Protein 2QZC (pdb70)

B-factor: mean 28.76, std 12.43, range [9.65, 76.83]

Secondary structure (DSSP, 8-state):
--HHHHHHHHHTTTHHHHHHT-HHHH---S-S-HHHHHHHHHHHHHHHH--HHHHHHHTTS-HHHHHHHHHHHT---HHHHHHHHHHHTT--HHHHHHSPPPHHHHHHHHHHHHHHHH-HHHHHHHHS---HHHHHHHHHTT-S-HHHHHHHHHHHSHHHHHHHHHHHHHHTTS---HHHHHHHHHHHHHHHHHHHHHHHT-----/-HHHHHHHHTTTHHHHHHT-HHHH---S-S-HHHHHHHHHHHHHHHH--HHHHHHHTTS-HHHHHHHHHHHT---HHHHHHHHTT--HHHHHHSPPPHHHHHHHHHHHHHHTT-HHHHHHHHS---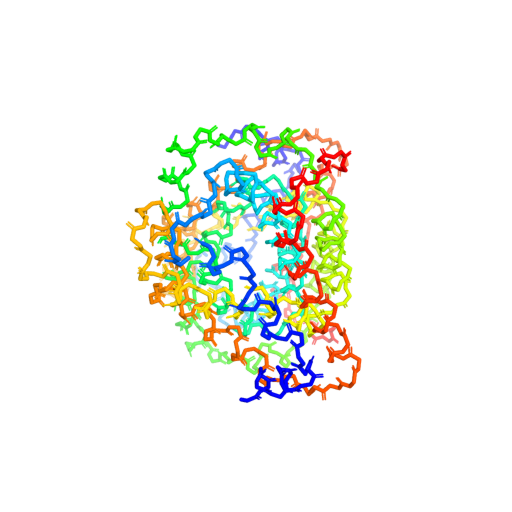HHHHHHHHHTT-SSHHHHHHHHHHHSHHHHHHHHHHHHHHTTS---HHHHHHHHHHHHHHHHHHHHHHTT-----

InterPro domains:
  IPR004305 Thiaminase-2/PQQC [PF03070] (16-207)
  IPR016084 Haem oxygenase-like, multi-helical [G3DSA:1.20.910.10] (1-213)
  IPR016084 Haem oxygenase-like, multi-helical [SSF48613] (6-205)
  IPR050967 Thiamine Salvage Pathway TenA [PTHR43198] (6-211)

CATH classification: 1.20.910.10

Nearest PDB structures (foldseek):
  2qzc-assembly1_A  TM=1.005E+00  e=1.628E-26  Saccharolobus solfataricus P2
  2qzc-assembly1_B  TM=9.892E-01  e=8.243E-25  Saccharolobus solfataricus P2
  2gm7-assembly1_C  TM=9.091E-01  e=1.428E-09  Pyrobaculum aerophilum str. IM2
  1udd-assembly1_D  TM=9.081E-01  e=5.800E-09  Pyrococcus horikoshii OT3
  7twa-assembly2_B  TM=6.726E-01  e=4.242E-03  Streptantibioticus cattleyicolor

Sequence (407 aa):
IVGNVENLINNGVGELWNKYVKHEEFILKRDGSLPLDDIIIFRYYLIQDGKYVVEDLLRALLIASSSKKGPIDKVTTKKILNNLVFSSKGLETHGKLYSKLDISRDVIVKTGYNLINYAYTRRHLYYYANLDWNKFLVAWTPCCFGYSIIVGDYVIDSPNEVYKTWASFYASTTEYKKRIEAILYYALDEEVSITEEEDLLNIFINSVRFEIGFWDDASLRKDPTVYGNVENLINNGVGELWNKYVKHEFILKRDGSLPLDIFRYYLIQDGKYVVEDLRALLIASSSKGPIDKVVTKILNNLVFSSETHGKLYSKLDISRDVIVKTGYNLIINYAYTRRHLYYYANLDWNKFLVAWTPCCFGYSIVGDYVIDSPNEVYKTWASFYASTTEYKKRIEAILYALDEVSITEDLLNIFINSVRFEIGFWWDASLRKDPTVY

Foldseek 3Di:
DDDPVVVLLVLLPPLLCLQLVPPLLVVLQVVPDLVLVLLLLLLVLLLVVLVVLLVLQLVAADVVLSVQLCCLVPDDVPVVLSVVLCVVSVHDPCNSVVFAHFPLSVVLSVLLNVVSNPHNLLNLLLVLCVCSLLSSLVSQCSRPHPNSVSNSCVSPDPSVVSSNVSSVVRNNPDDDDPVSSVSNSVSSVSSSVSSVCSVVVGHRDD/DVVVVLLVLLPPLLCLQLVPPLLVVLAVVDDLQLVLLLLLLVLLLVVLVVLLVLQLVAADVVLSVQLCCLVVDDDLSVVLCVVSVNDPCNSVVFAHFP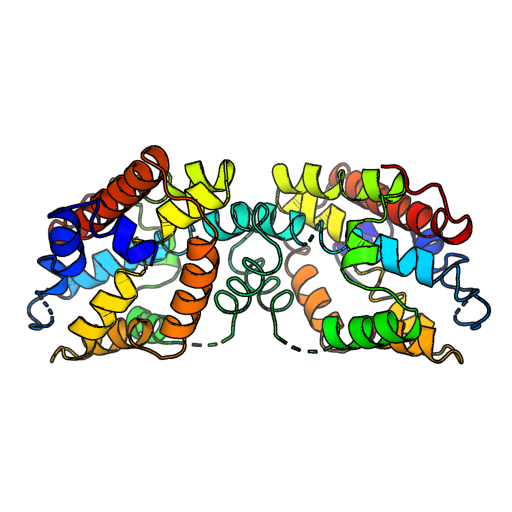LSVVLSVLLNVVSNPHNLLNLLLVLCCCSLLSSLVSQCSRPDPSSVSVSCVSPDPSNVSSNVSSVVRNVVDDDDPVSSVSNSVSSVSSSVSSVCSSVVGHRPD

Radius of gyration: 24.19 Å; Cα contacts (8 Å, |Δi|>4): 520; chains: 2; bounding box: 60×65×41 Å

Structure (mmCIF, N/CA/C/O backbone):
data_2QZC
#
_entry.id   2QZC
#
_cell.length_a   88.862
_cell.length_b   88.862
_cell.length_c   135.760
_cell.angle_alpha   90.000
_cell.angle_beta   90.000
_cell.angle_gamma   90.000
#
_symmetry.space_group_name_H-M   'P 43 21 2'
#
loop_
_entity.id
_entity.type
_entity.pdbx_description
1 polymer 'Transcriptional activator TenA-1'
2 non-polymer IMIDAZOLE
3 non-polymer GLYCEROL
4 water water
#
loop_
_atom_site.group_PDB
_atom_site.id
_atom_site.type_symbol
_atom_site.label_atom_id
_atom_site.label_alt_id
_atom_site.label_comp_id
_atom_site.label_asym_id
_atom_site.label_entity_id
_atom_site.label_seq_id
_atom_site.pdbx_PDB_ins_code
_atom_site.Cartn_x
_atom_site.Cartn_y
_atom_site.Cartn_z
_atom_site.occupancy
_atom_site.B_iso_or_equiv
_atom_site.auth_seq_id
_atom_site.auth_comp_id
_atom_site.auth_asym_id
_atom_site.auth_atom_id
_atom_site.pdbx_PDB_model_num
ATOM 1 N N . ILE A 1 4 ? -5.375 37.686 -6.305 1.00 52.11 3 ILE A N 1
ATOM 2 C CA . ILE A 1 4 ? -5.099 36.389 -5.588 1.00 49.87 3 ILE A CA 1
ATOM 3 C C . ILE A 1 4 ? -5.873 36.434 -4.253 1.00 44.80 3 ILE A C 1
ATOM 4 O O . ILE A 1 4 ? -5.770 37.422 -3.505 1.00 45.30 3 ILE A O 1
ATOM 9 N N . VAL A 1 5 ? -6.660 35.392 -3.976 1.00 39.15 4 VAL A N 1
ATOM 10 C CA . VAL A 1 5 ? -7.503 35.325 -2.765 1.00 36.62 4 VAL A CA 1
ATOM 11 C C . VAL A 1 5 ? -7.417 33.950 -2.096 1.00 34.07 4 VAL A C 1
ATOM 12 O O . VAL A 1 5 ? -6.793 33.022 -2.634 1.00 33.27 4 VAL A O 1
ATOM 16 N N . GLY A 1 6 ? -7.981 33.854 -0.895 1.00 27.25 5 GLY A N 1
ATOM 17 C CA . GLY A 1 6 ? -8.082 32.598 -0.192 1.00 24.23 5 GLY A CA 1
ATOM 18 C C . GLY A 1 6 ? -6.738 32.015 0.235 1.00 20.40 5 GLY A C 1
ATOM 19 O O . GLY A 1 6 ? -5.819 32.743 0.608 1.00 19.36 5 GLY A O 1
ATOM 20 N N . ASN A 1 7 ? -6.673 30.692 0.197 1.00 18.17 6 ASN A N 1
ATOM 21 C CA . ASN A 1 7 ? -5.498 29.955 0.678 1.00 16.22 6 ASN A CA 1
ATOM 22 C C . ASN A 1 7 ? -4.178 30.414 0.047 1.00 16.20 6 ASN A C 1
ATOM 23 O O . ASN A 1 7 ? -3.185 30.644 0.781 1.00 16.74 6 ASN A O 1
ATOM 28 N N . VAL A 1 8 ? -4.142 30.558 -1.286 1.00 18.22 7 VAL A N 1
ATOM 29 C CA . VAL A 1 8 ? -2.860 30.943 -1.915 1.00 18.68 7 VAL A CA 1
ATOM 30 C C . VAL A 1 8 ? -2.390 32.319 -1.462 1.00 18.57 7 VAL A C 1
ATOM 31 O O . VAL A 1 8 ? -1.223 32.520 -1.218 1.00 17.77 7 VAL A O 1
ATOM 35 N N . GLU A 1 9 ? -3.326 33.267 -1.276 1.00 16.65 8 GLU A N 1
ATOM 36 C CA . GLU A 1 9 ? -2.971 34.602 -0.760 1.00 18.30 8 GLU A CA 1
ATOM 37 C C . GLU A 1 9 ? -2.374 34.537 0.663 1.00 15.24 8 GLU A C 1
ATOM 38 O O . GLU A 1 9 ? -1.397 35.198 0.998 1.00 17.41 8 GLU A O 1
ATOM 44 N N . ASN A 1 10 ? -3.008 33.741 1.513 1.00 16.28 9 ASN A N 1
ATOM 45 C CA . ASN A 1 10 ? -2.559 33.601 2.886 1.00 17.87 9 ASN A CA 1
ATOM 46 C C . ASN A 1 10 ? -1.204 32.909 2.970 1.00 17.69 9 ASN A C 1
ATOM 47 O O . ASN A 1 10 ? -0.393 33.257 3.821 1.00 18.34 9 ASN A O 1
ATOM 52 N N . LEU A 1 11 ? -0.990 31.908 2.114 1.00 16.13 10 LEU A N 1
ATOM 53 C CA . LEU A 1 11 ? 0.291 31.202 2.072 1.00 15.45 10 LEU A CA 1
ATOM 54 C C . LEU A 1 11 ? 1.365 32.174 1.588 1.00 15.77 10 LEU A C 1
ATOM 55 O O . LEU A 1 11 ? 2.420 32.257 2.213 1.00 16.84 10 LEU A O 1
ATOM 60 N N . ILE A 1 12 ? 1.112 32.903 0.501 1.00 16.03 11 ILE A N 1
ATOM 61 C CA . ILE A 1 12 ? 2.067 33.889 0.004 1.00 16.57 11 ILE A CA 1
ATOM 62 C C . ILE A 1 12 ? 2.387 34.942 1.083 1.00 18.02 11 ILE A C 1
ATOM 63 O O . ILE A 1 12 ? 3.553 35.247 1.339 1.00 19.57 11 ILE A O 1
ATOM 68 N N . ASN A 1 13 ? 1.356 35.503 1.728 1.00 19.48 12 ASN A N 1
ATOM 69 C CA A ASN A 1 13 ? 1.623 36.513 2.760 0.50 18.72 12 ASN A CA 1
ATOM 70 C CA B ASN A 1 13 ? 1.571 36.499 2.801 0.50 20.90 12 ASN A CA 1
ATOM 71 C C . ASN A 1 13 ? 2.432 35.911 3.918 1.00 20.01 12 ASN A C 1
ATOM 72 O O . ASN A 1 13 ? 3.311 36.576 4.484 1.00 21.17 12 ASN A O 1
ATOM 81 N N . GLY A 1 14 ? 2.189 34.644 4.230 1.00 17.95 13 GLY A N 1
ATOM 82 C CA . GLY A 1 14 ? 2.915 33.956 5.270 1.00 17.83 13 GLY A CA 1
ATOM 83 C C . GLY A 1 14 ? 4.395 33.711 5.061 1.00 18.73 13 GLY A C 1
ATOM 84 O O . GLY A 1 14 ? 5.131 33.466 6.043 1.00 20.04 13 GLY A O 1
ATOM 85 N N . VAL A 1 15 ? 4.868 33.785 3.820 1.00 18.00 14 VAL A N 1
ATOM 86 C CA . VAL A 1 15 ? 6.313 33.644 3.573 1.00 17.51 14 VAL A CA 1
ATOM 87 C C . VAL A 1 15 ? 7.062 34.977 3.634 1.00 18.38 14 VAL A C 1
ATOM 88 O O . VAL A 1 15 ? 8.293 35.001 3.483 1.00 19.54 14 VAL A O 1
ATOM 92 N N . GLY A 1 16 ? 6.345 36.095 3.796 1.00 20.20 15 GLY A N 1
ATOM 93 C CA . GLY A 1 16 ? 6.985 37.398 3.914 1.00 19.94 15 GLY A CA 1
ATOM 94 C C . GLY A 1 16 ? 7.867 37.763 2.734 1.00 18.63 15 GLY A C 1
ATOM 95 O O . GLY A 1 16 ? 7.476 37.581 1.572 1.00 19.67 15 GLY A O 1
ATOM 96 N N . GLU A 1 17 ? 9.071 38.240 3.038 1.00 19.55 16 GLU A N 1
ATOM 97 C CA . GLU A 1 17 ? 10.007 38.685 2.010 1.00 19.45 16 GLU A CA 1
ATOM 98 C C . GLU A 1 17 ? 10.511 37.589 1.062 1.00 18.01 16 GLU A C 1
ATOM 99 O O . GLU A 1 17 ? 11.074 37.910 0.007 1.00 20.07 16 GLU A O 1
ATOM 102 N N . LEU A 1 18 ? 10.314 36.316 1.411 1.00 17.87 17 LEU A N 1
ATOM 103 C CA . LEU A 1 18 ? 10.781 35.246 0.532 1.00 18.00 17 LEU A CA 1
ATOM 104 C C . LEU A 1 18 ? 10.060 35.221 -0.796 1.00 18.05 17 LEU A C 1
ATOM 105 O O . LEU A 1 18 ? 10.637 34.780 -1.781 1.00 17.51 17 LEU A O 1
ATOM 110 N N . TRP A 1 19 ? 8.794 35.642 -0.843 1.00 16.76 18 TRP A N 1
ATOM 111 C CA . TRP A 1 19 ? 8.037 35.575 -2.075 1.00 16.87 18 TRP A CA 1
ATOM 112 C C . TRP A 1 19 ? 8.681 36.374 -3.189 1.00 16.77 18 TRP A C 1
ATOM 113 O O . TRP A 1 19 ? 8.895 35.853 -4.282 1.00 17.51 18 TRP A O 1
ATOM 124 N N . ASN A 1 20 ? 9.020 37.625 -2.923 1.00 18.45 19 ASN A N 1
ATOM 125 C CA . ASN A 1 20 ? 9.676 38.429 -3.964 1.00 18.26 19 ASN A CA 1
ATOM 126 C C . ASN A 1 20 ? 11.104 37.970 -4.243 1.00 18.17 19 ASN A C 1
ATOM 127 O O . ASN A 1 20 ? 11.575 38.132 -5.372 1.00 18.08 19 ASN A O 1
ATOM 132 N N . LYS A 1 21 ? 11.784 37.384 -3.253 1.00 17.49 20 LYS A N 1
ATOM 133 C CA . LYS A 1 21 ? 13.116 36.801 -3.513 1.00 16.43 20 LYS A CA 1
ATOM 134 C C . LYS A 1 21 ? 13.035 35.688 -4.559 1.00 16.47 20 LYS A C 1
ATOM 135 O O . LYS A 1 21 ? 13.996 35.427 -5.277 1.00 17.99 20 LYS A O 1
ATOM 141 N N . TYR A 1 22 ? 11.875 35.015 -4.612 1.00 15.78 21 TYR A N 1
ATOM 142 C CA . TYR A 1 22 ? 11.582 33.973 -5.597 1.00 15.31 21 TYR A CA 1
ATOM 143 C C . TYR A 1 22 ? 11.125 34.563 -6.938 1.00 16.23 21 TYR A C 1
ATOM 144 O O . TYR A 1 22 ? 11.785 34.371 -7.967 1.00 16.60 21 TYR A O 1
ATOM 153 N N . VAL A 1 23 ? 9.998 35.257 -6.950 1.00 16.71 22 VAL A N 1
ATOM 154 C CA . VAL A 1 23 ? 9.392 35.688 -8.211 1.00 17.81 22 VAL A CA 1
ATOM 155 C C . VAL A 1 23 ? 10.047 36.912 -8.852 1.00 17.67 22 VAL A C 1
ATOM 156 O O . VAL A 1 23 ? 9.779 37.177 -10.027 1.00 19.62 22 VAL A O 1
ATOM 160 N N . LYS A 1 24 ? 10.883 37.614 -8.099 1.00 16.56 23 LYS A N 1
ATOM 161 C CA . LYS A 1 24 ? 11.675 38.742 -8.624 1.00 17.92 23 LYS A CA 1
ATOM 162 C C . LYS A 1 24 ? 13.167 38.446 -8.483 1.00 17.26 23 LYS A C 1
ATOM 163 O O . LYS A 1 24 ? 13.998 39.362 -8.410 1.00 18.73 23 LYS A O 1
ATOM 169 N N . HIS A 1 25 ? 13.539 37.155 -8.512 1.00 17.03 24 HIS A N 1
ATOM 170 C CA . HIS A 1 25 ? 14.941 36.748 -8.400 1.00 16.55 24 HIS A CA 1
ATOM 171 C C . HIS A 1 25 ? 15.793 37.341 -9.541 1.00 16.43 24 HIS A C 1
ATOM 172 O O . HIS A 1 25 ? 15.293 37.532 -10.645 1.00 16.29 24 HIS A O 1
ATOM 179 N N . GLU A 1 26 ? 17.065 37.600 -9.240 1.00 16.47 25 GLU A N 1
ATOM 180 C CA A GLU A 1 26 ? 18.062 38.052 -10.227 0.50 15.73 25 GLU A CA 1
ATOM 181 C CA B GLU A 1 26 ? 18.039 38.078 -10.236 0.50 16.51 25 GLU A CA 1
ATOM 182 C C . GLU A 1 26 ? 17.951 37.276 -11.545 1.00 17.93 25 GLU A C 1
ATOM 183 O O . GLU A 1 26 ? 17.994 37.853 -12.631 1.00 16.96 25 GLU A O 1
ATOM 194 N N . PHE A 1 27 ? 17.833 35.954 -11.462 1.00 16.28 26 PHE A N 1
ATOM 195 C CA . PHE A 1 27 ? 17.727 35.096 -12.647 1.00 13.86 26 PHE A CA 1
ATOM 196 C C . PHE A 1 27 ? 16.570 35.571 -13.533 1.00 16.70 26 PHE A C 1
ATOM 197 O O . PHE A 1 27 ? 16.710 35.659 -14.752 1.00 17.32 26 PHE A O 1
ATOM 205 N N . ILE A 1 28 ? 15.418 35.819 -12.920 1.00 16.29 27 ILE A N 1
ATOM 206 C CA . ILE A 1 28 ? 14.220 36.286 -13.621 1.00 16.93 27 ILE A CA 1
ATOM 207 C C . ILE A 1 28 ? 14.385 37.705 -14.175 1.00 17.33 27 ILE A C 1
ATOM 208 O O . ILE A 1 28 ? 13.963 37.976 -15.312 1.00 16.64 27 ILE A O 1
ATOM 213 N N . LEU A 1 29 ? 14.986 38.597 -13.389 1.00 16.89 28 LEU A N 1
ATOM 214 C CA . LEU A 1 29 ? 15.248 39.969 -13.857 1.00 17.25 28 LEU A CA 1
ATOM 215 C C . LEU A 1 29 ? 16.144 39.952 -15.081 1.00 18.55 28 LEU A C 1
ATOM 216 O O . LEU A 1 29 ? 15.924 40.746 -16.012 1.00 20.35 28 LEU A O 1
ATOM 221 N N . LYS A 1 30 ? 17.120 39.039 -15.121 1.00 16.97 29 LYS A N 1
ATOM 222 C CA . LYS A 1 30 ? 18.030 38.912 -16.264 1.00 17.38 29 LYS A CA 1
ATOM 223 C C . LYS A 1 30 ? 17.344 38.262 -17.460 1.00 19.03 29 LYS A C 1
ATOM 224 O O . LYS A 1 30 ? 17.731 38.522 -18.602 1.00 18.55 29 LYS A O 1
ATOM 238 N N . ARG A 1 32 ? 14.111 38.876 -18.096 1.00 17.06 31 ARG A N 1
ATOM 239 C CA . ARG A 1 32 ? 13.245 39.988 -18.517 1.00 17.20 31 ARG A CA 1
ATOM 240 C C . ARG A 1 32 ? 14.036 41.020 -19.318 1.00 17.81 31 ARG A C 1
ATOM 241 O O . ARG A 1 32 ? 13.490 41.533 -20.302 1.00 20.25 31 ARG A O 1
ATOM 249 N N . ASP A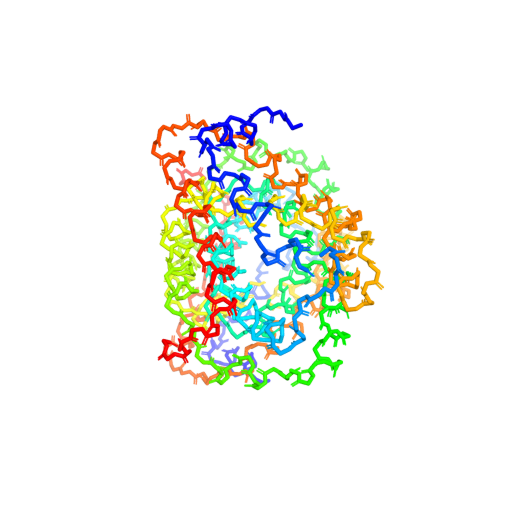 1 33 ? 15.261 41.349 -18.915 1.00 17.41 32 ASP A N 1
ATOM 250 C CA . ASP A 1 33 ? 16.063 42.338 -19.705 1.00 16.99 32 ASP A CA 1
ATOM 251 C C . ASP A 1 33 ? 16.874 41.682 -20.799 1.00 19.22 32 ASP A C 1
ATOM 252 O O . ASP A 1 33 ? 17.609 42.348 -21.521 1.00 19.43 32 ASP A O 1
ATOM 257 N N . GLY A 1 34 ? 16.796 40.359 -20.898 1.00 15.94 33 GLY A N 1
ATOM 258 C CA . GLY A 1 34 ? 17.485 39.583 -21.906 1.00 15.77 33 GLY A CA 1
ATOM 259 C C . GLY A 1 34 ? 18.940 39.329 -21.678 1.00 17.28 33 GLY A C 1
ATOM 260 O O . GLY A 1 34 ? 19.539 38.630 -22.502 1.00 19.99 33 GLY A O 1
ATOM 261 N N . SER A 1 35 ? 19.519 39.845 -20.590 1.00 18.36 34 SER A N 1
ATOM 262 C CA . SER A 1 35 ? 20.946 39.760 -20.343 1.00 18.81 34 SER A CA 1
ATOM 263 C C . SER A 1 35 ? 21.443 38.420 -19.771 1.00 18.53 34 SER A C 1
ATOM 264 O O . SER A 1 35 ? 22.653 38.199 -19.706 1.00 21.14 34 SER A O 1
ATOM 267 N N . LEU A 1 36 ? 20.535 37.524 -19.344 1.00 18.11 35 LEU A N 1
ATOM 268 C CA . LEU A 1 36 ? 20.958 36.234 -18.816 1.00 17.39 35 LEU A CA 1
ATOM 269 C C . LEU A 1 36 ? 21.730 35.481 -19.889 1.00 17.49 35 LEU A C 1
ATOM 270 O O . LEU A 1 36 ? 21.191 35.267 -20.991 1.00 19.10 35 LEU A O 1
ATOM 275 N N . PRO A 1 37 ? 22.974 35.063 -19.590 1.00 18.28 36 PRO A N 1
ATOM 276 C CA . PRO A 1 37 ? 23.689 34.300 -20.593 1.00 19.40 36 PRO A CA 1
ATOM 277 C C . PRO A 1 37 ? 22.990 32.991 -20.972 1.00 20.23 36 PRO A C 1
ATOM 278 O O . PRO A 1 37 ? 22.488 32.278 -20.079 1.00 18.95 36 PRO A O 1
ATOM 282 N N . LEU A 1 38 ? 22.951 32.667 -22.255 1.00 19.85 37 LEU A N 1
ATOM 283 C CA . LEU A 1 38 ? 22.313 31.430 -22.692 1.00 19.52 37 LEU A CA 1
ATOM 284 C C . LEU A 1 38 ? 22.929 30.162 -22.096 1.00 19.50 37 LEU A C 1
ATOM 285 O O . LEU A 1 38 ? 22.175 29.183 -21.901 1.00 19.71 37 LEU A O 1
ATOM 290 N N . ASP A 1 39 ? 24.223 30.142 -21.776 1.00 19.78 38 ASP A N 1
ATOM 291 C CA A ASP A 1 39 ? 24.838 28.948 -21.134 0.50 20.21 38 ASP A CA 1
ATOM 292 C CA B ASP A 1 39 ? 24.830 28.970 -21.153 0.50 20.97 38 ASP A CA 1
ATOM 293 C C . ASP A 1 39 ? 24.222 28.685 -19.745 1.00 19.93 38 ASP A C 1
ATOM 294 O O . ASP A 1 39 ? 24.093 27.512 -19.334 1.00 20.17 38 ASP A O 1
ATOM 303 N N . ILE A 1 40 ? 23.869 29.762 -19.033 1.00 17.50 39 ILE A N 1
ATOM 304 C CA A ILE A 1 40 ? 23.228 29.663 -17.715 0.25 17.41 39 ILE A CA 1
ATOM 305 C CA B ILE A 1 40 ? 23.230 29.662 -17.714 0.25 17.42 39 ILE A CA 1
ATOM 306 C CA C ILE A 1 40 ? 23.230 29.625 -17.719 0.50 16.02 39 ILE A CA 1
ATOM 307 C C . ILE A 1 40 ? 21.815 29.136 -17.923 1.00 18.04 39 ILE A C 1
ATOM 308 O O . ILE A 1 40 ? 21.340 28.249 -17.173 1.00 17.31 39 ILE A O 1
ATOM 321 N N . PHE A 1 41 ? 21.101 29.686 -18.907 1.00 16.70 40 PHE A N 1
ATOM 322 C CA . PHE A 1 41 ? 19.743 29.208 -19.160 1.00 16.58 40 PHE A CA 1
ATOM 323 C C . PHE A 1 41 ? 19.733 27.742 -19.574 1.00 17.11 40 PHE A C 1
ATOM 324 O O . PHE A 1 41 ? 18.839 26.971 -19.167 1.00 17.14 40 PHE A O 1
ATOM 332 N N . ARG A 1 42 ? 20.737 27.302 -20.338 1.00 17.21 41 ARG A N 1
ATOM 333 C CA . ARG A 1 42 ? 20.844 25.911 -20.751 1.00 18.18 41 ARG A CA 1
ATOM 334 C C . ARG A 1 42 ? 21.028 25.010 -19.527 1.00 17.67 41 ARG A C 1
ATOM 335 O O . ARG A 1 42 ? 20.349 23.988 -19.404 1.00 16.84 41 ARG A O 1
ATOM 343 N N . TYR A 1 43 ? 21.914 25.411 -18.622 1.00 16.27 42 TYR A N 1
ATOM 344 C CA . TYR A 1 43 ? 22.170 24.670 -17.375 1.00 16.28 42 TYR A CA 1
ATOM 345 C C . TYR A 1 43 ? 20.828 24.525 -16.627 1.00 16.14 42 TYR A C 1
ATOM 346 O O . TYR A 1 43 ? 20.455 23.409 -16.147 1.00 15.05 42 TYR A O 1
ATOM 355 N N . TYR A 1 44 ? 20.109 25.647 -16.503 1.00 14.92 43 TYR A N 1
ATOM 356 C CA . TYR A 1 44 ? 18.794 25.681 -15.825 1.00 14.98 43 TYR A CA 1
ATOM 357 C C . TYR A 1 44 ? 17.814 24.701 -16.474 1.00 14.34 43 TYR A C 1
ATOM 358 O O . TYR A 1 44 ? 17.102 23.920 -15.801 1.00 15.40 43 TYR A O 1
ATOM 367 N N . LEU A 1 45 ? 17.696 24.767 -17.805 1.00 14.99 44 LEU A N 1
ATOM 368 C CA . LEU A 1 45 ? 16.736 23.922 -18.522 1.00 15.95 44 LEU A CA 1
ATOM 369 C C . LEU A 1 45 ? 16.999 22.445 -18.324 1.00 15.40 44 LEU A C 1
ATOM 370 O O . LEU A 1 45 ? 16.032 21.635 -18.248 1.00 16.02 44 LEU A O 1
ATOM 375 N N . ILE A 1 46 ? 18.267 22.066 -18.247 1.00 15.31 45 ILE A N 1
ATOM 376 C CA . ILE A 1 46 ? 18.619 20.675 -18.013 1.00 15.32 45 ILE A CA 1
ATOM 377 C C . ILE A 1 46 ? 18.179 20.265 -16.602 1.00 15.65 45 ILE A C 1
ATOM 378 O O . ILE A 1 46 ? 17.484 19.247 -16.420 1.00 16.45 45 ILE A O 1
ATOM 383 N N . GLN A 1 47 ? 18.476 21.104 -15.604 1.00 14.05 46 GLN A N 1
ATOM 384 C CA . GLN A 1 47 ? 18.004 20.799 -14.241 1.00 13.42 46 GLN A CA 1
ATOM 385 C C . GLN A 1 47 ? 16.485 20.769 -14.172 1.00 14.46 46 GLN A C 1
ATOM 386 O O . GLN A 1 47 ? 15.900 19.909 -13.490 1.00 14.67 46 GLN A O 1
ATOM 392 N N . ASP A 1 48 ? 15.818 21.703 -14.849 1.00 14.00 47 ASP A N 1
ATOM 393 C CA . ASP A 1 48 ? 14.363 21.721 -14.866 1.00 15.07 47 ASP A CA 1
ATOM 394 C C . ASP A 1 48 ? 13.797 20.460 -15.532 1.00 14.00 47 ASP A C 1
ATOM 395 O O . ASP A 1 48 ? 12.766 19.934 -15.079 1.00 15.78 47 ASP A O 1
ATOM 400 N N . GLY A 1 49 ? 14.471 19.949 -16.557 1.00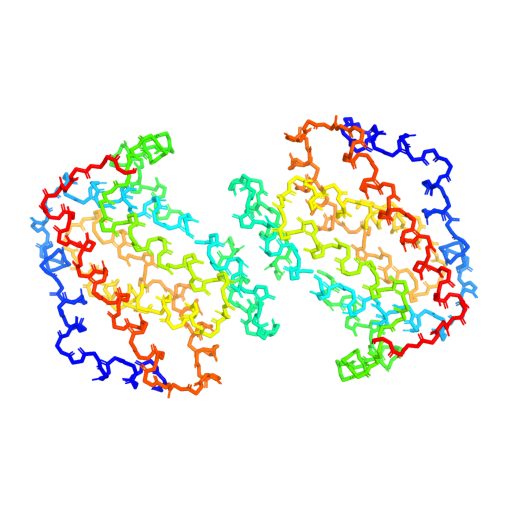 16.01 48 GLY A N 1
ATOM 401 C CA . GLY A 1 49 ? 14.055 18.696 -17.231 1.00 15.53 48 GLY A CA 1
ATOM 402 C C . GLY A 1 49 ? 14.052 17.508 -16.279 1.00 16.82 48 GLY A C 1
ATOM 403 O O . GLY A 1 49 ? 13.179 16.619 -16.350 1.00 18.19 48 GLY A O 1
ATOM 404 N N . LYS A 1 50 ? 15.022 17.484 -15.373 1.00 14.69 49 LYS A N 1
ATOM 405 C CA . LYS A 1 50 ? 15.101 16.432 -14.345 1.00 14.68 49 LYS A CA 1
ATOM 406 C C . LYS A 1 50 ? 14.009 16.656 -13.308 1.00 15.84 49 LYS A C 1
ATOM 407 O O . LYS A 1 50 ? 13.296 15.724 -12.917 1.00 16.19 49 LYS A O 1
ATOM 413 N N . TYR A 1 51 ? 13.898 17.886 -12.822 1.00 14.13 50 TYR A N 1
ATOM 414 C CA . TYR A 1 51 ? 12.914 18.233 -11.830 1.00 14.21 50 TYR A CA 1
ATOM 415 C C . TYR A 1 51 ? 11.479 17.885 -12.238 1.00 14.18 50 TYR A C 1
ATOM 416 O O . TYR A 1 51 ? 10.696 17.298 -11.461 1.00 14.69 50 TYR A O 1
ATOM 425 N N . VAL A 1 52 ? 11.100 18.291 -13.448 1.00 14.18 51 VAL A N 1
ATOM 426 C CA A VAL A 1 52 ? 9.702 18.118 -13.915 0.50 15.70 51 VAL A CA 1
ATOM 427 C CA B VAL A 1 52 ? 9.710 18.145 -13.891 0.50 15.65 51 VAL A CA 1
ATOM 428 C C . VAL A 1 52 ? 9.288 16.666 -13.946 1.00 15.47 51 VAL A C 1
ATOM 429 O O . VAL A 1 52 ? 8.142 16.333 -13.591 1.00 16.29 51 VAL A O 1
ATOM 436 N N . GLU A 1 53 ? 10.193 15.769 -14.331 1.00 14.78 52 GLU A N 1
ATOM 437 C CA . GLU A 1 53 ? 9.829 14.351 -14.338 1.00 14.61 52 GLU A CA 1
ATOM 438 C C . GLU A 1 53 ? 9.571 13.862 -12.897 1.00 14.18 52 GLU A C 1
ATOM 439 O O . GLU A 1 53 ? 8.616 13.126 -12.617 1.00 14.72 52 GLU A O 1
ATOM 445 N N . ASP A 1 54 ? 10.448 14.223 -11.957 1.00 13.93 53 ASP A N 1
ATOM 446 C CA . ASP A 1 54 ? 10.206 13.844 -10.555 1.00 13.18 53 ASP A CA 1
ATOM 447 C C . ASP A 1 54 ? 8.943 14.486 -9.990 1.00 12.53 53 ASP A C 1
ATOM 448 O O . ASP A 1 54 ? 8.205 13.865 -9.228 1.00 13.29 53 ASP A O 1
ATOM 461 N N . LEU A 1 56 ? 6.239 15.248 -11.640 1.00 14.89 55 LEU A N 1
ATOM 462 C CA A LEU A 1 56 ? 5.102 14.499 -12.193 0.50 14.33 55 LEU A CA 1
ATOM 463 C CA B LEU A 1 56 ? 5.109 14.511 -12.203 0.50 15.27 55 LEU A CA 1
ATOM 464 C C . LEU A 1 56 ? 4.941 13.176 -11.468 1.00 14.03 55 LEU A C 1
ATOM 465 O O . LEU A 1 56 ? 3.799 12.756 -11.137 1.00 15.53 55 LEU A O 1
ATOM 474 N N . ARG A 1 57 ? 6.065 12.471 -11.201 1.00 14.10 56 ARG A N 1
ATOM 475 C CA . ARG A 1 57 ? 5.954 11.219 -10.449 1.00 14.11 56 ARG A CA 1
ATOM 476 C C . ARG A 1 57 ? 5.364 11.433 -9.062 1.00 13.70 56 ARG A C 1
ATOM 477 O O . ARG A 1 57 ? 4.496 10.667 -8.577 1.00 13.52 56 ARG A O 1
ATOM 485 N N . ALA A 1 58 ? 5.820 12.484 -8.389 1.00 12.93 57 ALA A N 1
ATOM 486 C CA . ALA A 1 58 ? 5.286 12.840 -7.063 1.00 13.01 57 ALA A CA 1
ATOM 487 C C . ALA A 1 58 ? 3.796 13.202 -7.128 1.00 14.44 57 ALA A C 1
ATOM 488 O O . ALA A 1 58 ? 3.012 12.735 -6.304 1.00 14.15 57 ALA A O 1
ATOM 490 N N . LEU A 1 59 ? 3.408 13.951 -8.148 1.00 14.78 58 LEU A N 1
ATOM 491 C CA . LEU A 1 59 ? 1.971 14.266 -8.373 1.00 13.58 58 LEU A CA 1
ATOM 492 C C . LEU A 1 59 ? 1.136 12.993 -8.509 1.00 14.58 58 LEU A C 1
ATOM 493 O O . LEU A 1 59 ? 0.056 12.880 -7.926 1.00 15.71 58 LEU A O 1
ATOM 498 N N . LEU A 1 60 ? 1.673 12.034 -9.268 1.00 14.19 59 LEU A N 1
ATOM 499 C CA . LEU A 1 60 ? 0.919 10.768 -9.464 1.00 15.25 59 LEU A CA 1
ATOM 500 C C . LEU A 1 60 ? 0.698 10.022 -8.135 1.00 15.93 59 LEU A C 1
ATOM 501 O O . LEU A 1 60 ? -0.451 9.649 -7.804 1.00 16.70 59 LEU A O 1
ATOM 506 N N . ILE A 1 61 ? 1.747 9.886 -7.307 1.00 14.80 60 ILE A N 1
ATOM 507 C CA . ILE A 1 61 ? 1.647 9.254 -5.977 1.00 16.46 60 ILE A CA 1
ATOM 508 C C . ILE A 1 61 ? 0.652 10.014 -5.128 1.00 15.71 60 ILE A C 1
ATOM 509 O O . ILE A 1 61 ? -0.229 9.422 -4.485 1.00 16.24 60 ILE A O 1
ATOM 514 N N . ALA A 1 62 ? 0.798 11.320 -5.071 1.00 12.62 61 ALA A N 1
ATOM 515 C CA . ALA A 1 62 ? -0.039 12.149 -4.186 1.00 14.83 61 ALA A CA 1
ATOM 516 C C . ALA A 1 62 ? -1.504 12.127 -4.611 1.00 17.11 61 ALA A C 1
ATOM 517 O O . ALA A 1 62 ? -2.409 12.032 -3.747 1.00 15.72 61 ALA A O 1
ATOM 519 N N . SER A 1 63 ? -1.724 12.208 -5.915 1.00 16.81 62 SER A N 1
ATOM 520 C CA A SER A 1 63 ? -3.090 12.312 -6.427 0.50 15.53 62 SER A CA 1
ATOM 521 C CA B SER A 1 63 ? -3.079 12.238 -6.504 0.50 17.26 62 SER A CA 1
ATOM 522 C C . SER A 1 63 ? -3.913 11.061 -6.098 1.00 17.29 62 SER A C 1
ATOM 523 O O . SER A 1 63 ? -5.146 11.160 -5.970 1.00 18.45 62 SER A O 1
ATOM 528 N N . SER A 1 64 ? -3.258 9.920 -5.920 1.00 16.35 63 SER A N 1
ATOM 529 C CA . SER A 1 64 ? -3.953 8.689 -5.501 1.00 17.01 63 SER A CA 1
ATOM 530 C C . SER A 1 64 ? -4.668 8.843 -4.162 1.00 18.85 63 SER A C 1
ATOM 531 O O . SER A 1 64 ? -5.539 8.012 -3.820 1.00 19.69 63 SER A O 1
ATOM 534 N N . LYS A 1 65 ? -4.290 9.876 -3.379 1.00 17.24 64 LYS A N 1
ATOM 535 C CA A LYS A 1 65 ? -4.815 10.134 -2.043 0.50 17.65 64 LYS A CA 1
ATOM 536 C CA B LYS A 1 65 ? -4.814 10.132 -2.045 0.50 16.88 64 LYS A CA 1
ATOM 537 C C . LYS A 1 65 ? -5.774 11.312 -1.966 1.00 18.49 64 LYS A C 1
ATOM 538 O O . LYS A 1 65 ? -6.274 11.600 -0.886 1.00 20.53 64 LYS A O 1
ATOM 549 N N . GLY A 1 66 ? -6.038 11.998 -3.078 1.00 17.51 65 GLY A N 1
ATOM 550 C CA . GLY A 1 66 ? -6.856 13.212 -3.082 1.00 17.64 65 GLY A CA 1
ATOM 551 C C . GLY A 1 66 ? -8.330 13.024 -3.400 1.00 19.56 65 GLY A C 1
ATOM 552 O O . GLY A 1 66 ? -8.715 11.931 -3.788 1.00 19.63 65 GLY A O 1
ATOM 553 N N . PRO A 1 67 ? -9.137 14.089 -3.271 1.00 20.28 66 PRO A N 1
ATOM 554 C CA . PRO A 1 67 ? -10.574 13.997 -3.626 1.00 21.13 66 PRO A CA 1
ATOM 555 C C . PRO A 1 67 ? -10.699 13.700 -5.110 1.00 21.07 66 PRO A C 1
ATOM 556 O O . PRO A 1 67 ? -10.050 14.354 -5.931 1.00 21.64 66 PRO A O 1
ATOM 560 N N . ILE A 1 68 ? -11.519 12.714 -5.468 1.00 21.37 67 ILE A N 1
ATOM 561 C CA . ILE A 1 68 ? -11.536 12.228 -6.841 1.00 22.52 67 ILE A CA 1
ATOM 562 C C . ILE A 1 68 ? -11.839 13.291 -7.889 1.00 22.52 67 ILE A C 1
ATOM 563 O O . ILE A 1 68 ? -11.204 13.304 -8.940 1.00 22.70 67 ILE A O 1
ATOM 568 N N . ASP A 1 69 ? -12.792 14.178 -7.597 1.00 23.25 68 ASP A N 1
ATOM 569 C CA . ASP A 1 69 ? -13.166 15.234 -8.541 1.00 26.66 68 ASP A CA 1
ATOM 570 C C . ASP A 1 69 ? -12.022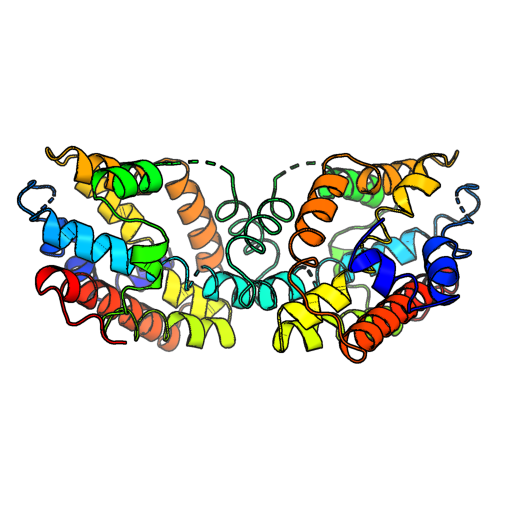 16.229 -8.774 1.00 23.59 68 ASP A C 1
ATOM 571 O O . ASP A 1 69 ? -11.743 16.585 -9.923 1.00 24.12 68 ASP A O 1
ATOM 576 N N . LYS A 1 70 ? -11.373 16.627 -7.670 1.00 23.28 69 LYS A N 1
ATOM 577 C CA . LYS A 1 70 ? -10.287 17.623 -7.726 1.00 23.49 69 LYS A CA 1
ATOM 578 C C . LYS A 1 70 ? -9.080 17.054 -8.448 1.00 20.44 69 LYS A C 1
ATOM 579 O O . LYS A 1 70 ? -8.494 17.730 -9.322 1.00 21.95 69 LYS A O 1
ATOM 585 N N . VAL A 1 71 ? -8.702 15.830 -8.106 1.00 19.27 70 VAL A N 1
ATOM 586 C CA . VAL A 1 71 ? -7.510 15.239 -8.748 1.00 20.51 70 VAL A CA 1
ATOM 587 C C . VAL A 1 71 ? -7.716 14.926 -10.243 1.00 22.06 70 VAL A C 1
ATOM 588 O O . VAL A 1 71 ? -6.810 15.184 -11.064 1.00 21.21 70 VAL A O 1
ATOM 592 N N . THR A 1 72 ? -8.909 14.423 -10.623 1.00 21.75 71 THR A N 1
ATOM 593 C CA A THR A 1 72 ? -9.215 14.125 -12.026 0.50 20.67 71 THR A CA 1
ATOM 594 C CA B THR A 1 72 ? -9.167 14.114 -12.036 0.50 21.73 71 THR A CA 1
ATOM 595 C C . THR A 1 72 ? -9.149 15.385 -12.905 1.00 21.48 71 THR A C 1
ATOM 596 O O . THR A 1 72 ? -8.616 15.350 -14.013 1.00 22.61 71 THR A O 1
ATOM 603 N N . LYS A 1 73 ? -9.674 16.501 -12.382 1.00 21.42 72 LYS A N 1
ATOM 604 C CA A LYS A 1 73 ? -9.640 17.796 -13.096 0.50 21.85 72 LYS A CA 1
ATOM 605 C CA B LYS A 1 73 ? -9.637 17.778 -13.126 0.50 20.98 72 LYS A CA 1
ATOM 606 C C . LYS A 1 73 ? -8.183 18.209 -13.383 1.00 20.05 72 LYS A C 1
ATOM 607 O O . LYS A 1 73 ? -7.828 18.639 -14.477 1.00 21.92 72 LYS A O 1
ATOM 618 N N . ILE A 1 74 ? -7.334 18.078 -12.368 1.00 20.19 73 ILE A N 1
ATOM 619 C CA . ILE A 1 74 ? -5.913 18.427 -12.524 1.00 18.51 73 ILE A CA 1
ATOM 620 C C . ILE A 1 74 ? -5.200 17.482 -13.499 1.00 18.19 73 ILE A C 1
ATOM 621 O O . ILE A 1 74 ? -4.490 17.933 -14.374 1.00 19.34 73 ILE A O 1
ATOM 626 N N . LEU A 1 75 ? -5.394 16.180 -13.327 1.00 18.47 74 LEU A N 1
ATOM 627 C CA . LEU A 1 75 ? -4.742 15.155 -14.173 1.00 19.41 74 LEU A CA 1
ATOM 628 C C . LEU A 1 75 ? -5.148 15.262 -15.641 1.00 22.55 74 LEU A C 1
ATOM 629 O O . LEU A 1 75 ? -4.317 15.038 -16.512 1.00 22.58 74 LEU A O 1
ATOM 634 N N . ASN A 1 76 ? -6.418 15.592 -15.893 1.00 22.27 75 ASN A N 1
ATOM 635 C CA A ASN A 1 76 ? -6.893 15.806 -17.264 0.50 22.87 75 ASN A CA 1
ATOM 636 C CA B ASN A 1 76 ? -6.898 15.809 -17.270 0.50 23.51 75 ASN A CA 1
ATOM 637 C C . ASN A 1 76 ? -6.074 16.890 -17.961 1.00 23.71 75 ASN A C 1
ATOM 638 O O . ASN A 1 76 ? -5.730 16.751 -19.144 1.00 28.09 75 ASN A O 1
ATOM 647 N N . LEU A 1 77 ? -5.775 17.966 -17.234 1.00 20.79 76 LEU A N 1
ATOM 648 C CA . LEU A 1 77 ? -4.987 19.085 -17.763 1.00 20.41 76 LEU A CA 1
ATOM 649 C C . LEU A 1 77 ? -3.498 18.800 -17.880 1.00 22.70 76 LEU A C 1
ATOM 650 O O . LEU A 1 77 ? -2.865 19.209 -18.849 1.00 24.38 76 LEU A O 1
ATOM 655 N N . VAL A 1 78 ? -2.946 18.111 -16.893 1.00 21.91 77 VAL A N 1
ATOM 656 C CA . VAL A 1 78 ? -1.522 17.780 -16.886 1.00 21.96 77 VAL A CA 1
ATOM 657 C C . VAL A 1 78 ? -1.166 16.768 -17.967 1.00 25.21 77 VAL A C 1
ATOM 658 O O . VAL A 1 78 ? -0.164 16.951 -18.661 1.00 25.60 77 VAL A O 1
ATOM 662 N N . PHE A 1 79 ? -1.993 15.736 -18.123 1.00 28.47 78 PHE A N 1
ATOM 663 C CA . PHE A 1 79 ? -1.795 14.673 -19.128 1.00 36.82 78 PHE A CA 1
ATOM 664 C C . PHE A 1 79 ? -2.580 14.875 -20.445 1.00 42.43 78 PHE A C 1
ATOM 665 O O . PHE A 1 79 ? -2.870 13.923 -21.146 1.00 48.30 78 PHE A O 1
ATOM 673 N N . SER A 1 80 ? -2.871 16.127 -20.800 1.00 49.25 79 SER A N 1
ATOM 674 C CA . SER A 1 80 ? -3.513 16.484 -22.079 1.00 52.60 79 SER A CA 1
ATOM 675 C C . SER A 1 80 ? -2.466 16.554 -23.202 1.00 58.10 79 SER A C 1
ATOM 676 O O . SER A 1 80 ? -1.249 16.571 -22.945 1.00 59.41 79 SER A O 1
ATOM 679 N N . SER A 1 81 ? -2.963 16.613 -24.441 1.00 61.80 80 SER A N 1
ATOM 680 C CA . SER A 1 81 ? -2.125 16.744 -25.651 1.00 64.65 80 SER A CA 1
ATOM 681 C C . SER A 1 81 ? -2.814 17.608 -26.720 1.00 65.26 80 SER A C 1
ATOM 682 O O . SER A 1 81 ? -3.078 18.800 -26.500 1.00 65.41 80 SER A O 1
ATOM 685 N N . LYS A 1 84 ? 0.883 23.007 -25.214 1.00 64.20 83 LYS A N 1
ATOM 686 C CA . LYS A 1 84 ? 2.002 23.856 -25.639 1.00 63.07 83 LYS A CA 1
ATOM 687 C C . LYS A 1 84 ? 3.332 23.625 -24.884 1.00 61.57 83 LYS A C 1
ATOM 688 O O . LYS A 1 84 ? 4.381 24.030 -25.378 1.00 58.80 83 LYS A O 1
ATOM 690 N N . GLY A 1 85 ? 3.287 22.980 -23.711 1.00 61.79 84 GLY A N 1
ATOM 691 C CA . GLY A 1 85 ? 4.474 22.750 -22.863 1.00 61.81 84 GLY A CA 1
ATOM 692 C C . GLY A 1 85 ? 5.577 21.926 -23.496 1.00 61.68 84 GLY A C 1
ATOM 693 O O . GLY A 1 85 ? 6.744 22.346 -23.502 1.00 59.38 84 GLY A O 1
ATOM 694 N N . LEU A 1 86 ? 5.196 20.760 -24.027 1.00 62.54 85 LEU A N 1
ATOM 695 C CA . LEU A 1 86 ? 6.134 19.855 -24.717 1.00 62.47 85 LEU A CA 1
ATOM 696 C C . LEU A 1 86 ? 6.676 20.512 -25.993 1.00 61.52 85 LEU A C 1
ATOM 697 O O . LEU A 1 86 ? 7.892 20.460 -26.233 1.00 62.34 85 LEU A O 1
ATOM 699 N N . GLU A 1 87 ? 5.782 21.139 -26.773 1.00 59.52 86 GLU A N 1
ATOM 700 C CA . GLU A 1 87 ? 6.151 21.847 -28.016 1.00 57.21 86 GLU A CA 1
ATOM 701 C C . GLU A 1 87 ? 7.111 23.019 -27.766 1.00 55.47 86 GLU A C 1
ATOM 702 O O . GLU A 1 87 ? 8.131 23.138 -28.452 1.00 57.20 86 GLU A O 1
ATOM 704 N N . THR A 1 88 ? 6.784 23.858 -26.778 1.00 52.10 87 THR A N 1
ATOM 705 C CA . THR A 1 88 ? 7.618 25.008 -26.382 1.00 48.65 87 THR A CA 1
ATOM 706 C C . THR A 1 88 ? 9.000 24.540 -25.908 1.00 46.06 87 THR A C 1
ATOM 707 O O . THR A 1 88 ? 10.028 25.062 -26.372 1.00 44.01 87 THR A O 1
ATOM 711 N N . HIS A 1 89 ? 9.018 23.559 -25.000 1.00 41.39 88 HIS A N 1
ATOM 712 C CA . HIS A 1 89 ? 10.284 23.022 -24.498 1.00 41.01 88 HIS A CA 1
ATOM 713 C C . HIS A 1 89 ? 11.074 22.306 -25.593 1.00 39.46 88 HIS A C 1
ATOM 714 O O . HIS A 1 89 ? 12.294 22.413 -25.611 1.00 37.01 88 HIS A O 1
ATOM 721 N N . GLY A 1 90 ? 10.387 21.640 -26.530 1.00 40.23 89 GLY A N 1
ATOM 722 C CA . GLY A 1 90 ? 11.059 21.000 -27.679 1.00 38.94 89 GLY A CA 1
ATOM 723 C C . GLY A 1 90 ? 11.835 21.985 -28.534 1.00 39.55 89 GLY A C 1
ATOM 724 O O . GLY A 1 90 ? 12.968 21.715 -28.927 1.00 39.57 89 GLY A O 1
ATOM 725 N N . LYS A 1 91 ? 11.223 23.134 -28.808 1.00 38.59 90 LYS A N 1
ATOM 726 C CA . LYS A 1 91 ? 11.854 24.211 -29.558 1.00 36.17 90 LYS A CA 1
ATOM 727 C C . LYS A 1 91 ? 13.073 24.748 -28.822 1.00 35.17 90 LYS A C 1
ATOM 728 O O . LYS A 1 91 ? 14.137 24.947 -29.433 1.00 35.57 90 LYS A O 1
ATOM 730 N N . LEU A 1 92 ? 12.918 24.986 -27.514 1.00 30.23 91 LEU A N 1
ATOM 731 C CA . LEU A 1 92 ? 14.036 25.452 -26.708 1.00 28.72 91 LEU A CA 1
ATOM 732 C C . LEU A 1 92 ? 15.143 24.413 -26.655 1.00 27.41 91 LEU A C 1
ATOM 733 O O . LEU A 1 92 ? 16.313 24.762 -26.744 1.00 27.26 91 LEU A O 1
ATOM 738 N N . TYR A 1 93 ? 14.782 23.151 -26.429 1.00 28.80 92 TYR A N 1
ATOM 739 C CA . TYR A 1 93 ? 15.784 22.076 -26.342 1.00 30.94 92 TYR A CA 1
ATOM 740 C C . TYR A 1 93 ? 16.611 21.971 -27.622 1.00 34.16 92 TYR A C 1
ATOM 741 O O . TYR A 1 93 ? 17.825 21.798 -27.547 1.00 34.52 92 TYR A O 1
ATOM 750 N N . SER A 1 94 ? 15.963 22.135 -28.779 1.00 37.28 93 SER A N 1
ATOM 751 C CA . SER A 1 94 ? 16.674 22.163 -30.073 1.00 38.14 93 SER A CA 1
ATOM 752 C C . SER A 1 94 ? 17.579 23.375 -30.213 1.00 38.17 93 SER A C 1
ATOM 753 O O . SER A 1 94 ? 18.754 23.225 -30.558 1.00 41.75 93 SER A O 1
ATOM 756 N N . LYS A 1 95 ? 17.059 24.565 -29.925 1.00 35.48 94 LYS A N 1
ATOM 757 C CA . LYS A 1 95 ? 17.869 25.792 -29.999 1.00 35.30 94 LYS A CA 1
ATOM 758 C C . LYS A 1 95 ? 19.080 25.763 -29.072 1.00 35.97 94 LYS A C 1
ATOM 759 O O . LYS A 1 95 ? 20.142 26.274 -29.430 1.00 37.72 94 LYS A O 1
ATOM 761 N N . LEU A 1 96 ? 18.928 25.141 -27.899 1.00 33.06 95 LEU A N 1
ATOM 762 C CA . LEU A 1 96 ? 19.994 25.105 -26.899 1.00 33.24 95 LEU A CA 1
ATOM 763 C C . LEU A 1 96 ? 20.760 23.796 -26.859 1.00 31.43 95 LEU A C 1
ATOM 764 O O . LEU A 1 96 ? 21.586 23.617 -25.973 1.00 32.09 95 LEU A O 1
ATOM 769 N N . ASP A 1 97 ? 20.498 22.896 -27.811 1.00 34.41 96 ASP A N 1
ATOM 770 C CA . ASP A 1 97 ? 21.236 21.622 -27.956 1.00 34.70 96 ASP A CA 1
ATOM 771 C C . ASP A 1 97 ? 21.119 20.701 -26.733 1.00 33.61 96 ASP A C 1
ATOM 772 O O . ASP A 1 97 ? 22.110 20.234 -26.209 1.00 34.98 96 ASP A O 1
ATOM 774 N N . ILE A 1 98 ? 19.891 20.489 -26.283 1.00 29.60 97 ILE A N 1
ATOM 775 C CA . ILE A 1 98 ? 19.582 19.622 -25.151 1.00 25.95 97 ILE A CA 1
ATOM 776 C C . ILE A 1 98 ? 18.774 18.443 -25.676 1.00 28.95 97 ILE A C 1
ATOM 777 O O . ILE A 1 98 ? 17.723 18.638 -26.266 1.00 32.77 97 ILE A O 1
ATOM 782 N N . SER A 1 99 ? 19.281 17.238 -25.462 1.00 30.60 98 SER A N 1
ATOM 783 C CA . SER A 1 99 ? 18.599 16.009 -25.829 1.00 30.35 98 SER A CA 1
ATOM 784 C C . SER A 1 99 ? 18.077 15.331 -24.582 1.00 31.02 98 SER A C 1
ATOM 785 O O . SER A 1 99 ? 18.454 15.682 -23.450 1.00 26.50 98 SER A O 1
ATOM 788 N N . ARG A 1 100 ? 17.242 14.310 -24.784 1.00 30.49 99 ARG A N 1
ATOM 789 C CA . ARG A 1 100 ? 16.764 13.478 -23.696 1.00 28.70 99 ARG A CA 1
ATOM 790 C C . ARG A 1 100 ? 17.961 12.843 -22.960 1.00 27.75 99 ARG A C 1
ATOM 791 O O . ARG A 1 100 ? 18.003 12.765 -21.715 1.00 25.17 99 ARG A O 1
ATOM 799 N N . ASP A 1 101 ? 18.939 12.397 -23.740 1.00 25.71 100 ASP A N 1
ATOM 800 C CA . ASP A 1 101 ? 20.160 11.826 -23.204 1.00 25.08 100 ASP A CA 1
ATOM 801 C C . ASP A 1 101 ? 20.905 12.808 -22.293 1.00 23.65 100 ASP A C 1
ATOM 802 O O . ASP A 1 101 ? 21.414 12.392 -21.250 1.00 24.93 100 ASP A O 1
ATOM 807 N N . VAL A 1 102 ? 20.997 14.078 -22.684 1.00 22.76 101 VAL A N 1
ATOM 808 C CA . VAL A 1 102 ? 21.652 15.090 -21.840 1.00 21.83 101 VAL A CA 1
ATOM 809 C C . VAL A 1 102 ? 20.939 15.229 -20.487 1.00 19.76 101 VAL A C 1
ATOM 810 O O . VAL A 1 102 ? 21.600 15.271 -19.424 1.00 21.99 101 VAL A O 1
ATOM 814 N N . ILE A 1 103 ? 19.613 15.259 -20.530 1.00 19.85 102 ILE A N 1
ATOM 815 C CA . ILE A 1 103 ? 18.819 15.399 -19.293 1.00 18.82 102 ILE A CA 1
ATOM 816 C C . ILE A 1 103 ? 19.044 14.207 -18.375 1.00 22.30 102 ILE A C 1
ATOM 817 O O . ILE A 1 103 ? 19.333 14.383 -17.192 1.00 20.10 102 ILE A O 1
ATOM 822 N N . VAL A 1 104 ? 18.964 12.989 -18.937 1.00 20.04 103 VAL A N 1
ATOM 823 C CA . VAL A 1 104 ? 19.127 11.778 -18.162 1.00 20.25 103 VAL A CA 1
ATOM 824 C C . VAL A 1 104 ? 20.514 11.592 -17.595 1.00 21.27 103 VAL A C 1
ATOM 825 O O . VAL A 1 104 ? 20.660 11.232 -16.417 1.00 24.55 103 VAL A O 1
ATOM 829 N N . LYS A 1 105 ? 21.532 11.891 -18.402 1.00 20.82 104 LYS A N 1
ATOM 830 C CA . LYS A 1 105 ? 22.922 11.658 -18.020 1.00 21.95 104 LYS A CA 1
ATOM 831 C C . LYS A 1 105 ? 23.519 12.738 -17.124 1.00 22.05 104 LYS A C 1
ATOM 832 O O . LYS A 1 105 ? 24.455 12.446 -16.377 1.00 25.16 104 LYS A O 1
ATOM 835 N N . THR A 1 106 ? 22.972 13.955 -17.163 1.00 19.59 105 THR A N 1
ATOM 836 C CA . THR A 1 106 ? 23.441 15.040 -16.277 1.00 17.95 105 THR A CA 1
ATOM 837 C C . THR A 1 106 ? 22.913 14.734 -14.870 1.00 16.81 105 THR A C 1
ATOM 838 O O . THR A 1 106 ? 21.795 14.278 -14.710 1.00 18.08 105 THR A O 1
ATOM 842 N N . GLY A 1 107 ? 23.755 14.919 -13.869 1.00 17.08 106 GLY A N 1
ATOM 843 C CA . GLY A 1 107 ? 23.309 14.700 -12.499 1.00 16.74 106 GLY A CA 1
ATOM 844 C C . GLY A 1 107 ? 22.479 15.863 -11.993 1.00 16.36 106 GLY A C 1
ATOM 845 O O . GLY A 1 107 ? 22.314 16.896 -12.651 1.00 16.60 106 GLY A O 1
ATOM 846 N N . TYR A 1 108 ? 21.908 15.684 -10.822 1.00 13.85 107 TYR A N 1
ATOM 847 C CA . TYR A 1 108 ? 21.220 16.764 -10.155 1.00 12.87 107 TYR A CA 1
ATOM 848 C C . TYR A 1 108 ? 22.244 17.647 -9.424 1.00 14.62 107 TYR A C 1
ATOM 849 O O . TYR A 1 108 ? 23.230 17.139 -8.900 1.00 15.55 107 TYR A O 1
ATOM 858 N N . ASN A 1 109 ? 22.004 18.954 -9.369 1.00 14.26 108 ASN A N 1
ATOM 859 C CA . ASN A 1 109 ? 22.708 19.745 -8.369 1.00 14.71 108 ASN A CA 1
ATOM 860 C C . ASN A 1 109 ? 22.050 19.483 -6.980 1.00 14.35 108 ASN A C 1
ATOM 861 O O . ASN A 1 109 ? 20.981 18.853 -6.869 1.00 14.23 108 ASN A O 1
ATOM 866 N N . LEU A 1 110 ? 22.717 19.901 -5.913 1.00 15.11 109 LEU A N 1
ATOM 867 C CA . LEU A 1 110 ? 22.242 19.577 -4.567 1.00 14.61 109 LEU A CA 1
ATOM 868 C C . LEU A 1 110 ? 20.848 20.137 -4.322 1.00 14.34 109 LEU A C 1
ATOM 869 O O . LEU A 1 110 ? 19.991 19.429 -3.755 1.00 13.49 109 LEU A O 1
ATOM 874 N N . ILE A 1 111 ? 20.588 21.375 -4.727 1.00 14.39 110 ILE A N 1
ATOM 875 C CA . ILE A 1 111 ? 19.288 21.967 -4.472 1.00 13.51 110 ILE A CA 1
ATOM 876 C C . ILE A 1 111 ? 18.166 21.230 -5.210 1.00 13.68 110 ILE A C 1
ATOM 877 O O . ILE A 1 111 ? 17.107 20.969 -4.625 1.00 13.87 110 ILE A O 1
ATOM 882 N N . ASN A 1 112 ? 18.400 20.868 -6.469 1.00 13.32 111 ASN A N 1
ATOM 883 C CA . ASN A 1 112 ? 17.394 20.110 -7.242 1.00 12.70 111 ASN A CA 1
ATOM 884 C C . ASN A 1 112 ? 17.148 18.743 -6.611 1.00 14.07 111 ASN A C 1
ATOM 885 O O . ASN A 1 112 ? 16.013 18.240 -6.472 1.00 13.36 111 ASN A O 1
ATOM 890 N N . TYR A 1 113 ? 18.247 18.099 -6.209 1.00 12.98 112 TYR A N 1
ATOM 891 C CA . TYR A 1 113 ? 18.122 16.787 -5.551 1.00 13.81 112 TYR A CA 1
ATOM 892 C C . TYR A 1 113 ? 17.236 16.894 -4.317 1.00 13.18 112 TYR A C 1
ATOM 893 O O . TYR A 1 113 ? 16.250 16.170 -4.103 1.00 13.64 112 TYR A O 1
ATOM 902 N N . ALA A 1 114 ? 17.558 17.860 -3.457 1.00 13.67 113 ALA A N 1
ATOM 903 C CA . ALA A 1 114 ? 16.791 18.068 -2.237 1.00 12.77 113 ALA A CA 1
ATOM 904 C C . ALA A 1 114 ? 15.326 18.413 -2.507 1.00 12.82 113 ALA A C 1
ATOM 905 O O . ALA A 1 114 ? 14.409 17.907 -1.831 1.00 13.49 113 ALA A O 1
ATOM 907 N N . TYR A 1 115 ? 15.103 19.285 -3.471 1.00 12.73 114 TYR A N 1
ATOM 908 C CA . TYR A 1 115 ? 13.766 19.774 -3.797 1.00 13.24 114 TYR A CA 1
ATOM 909 C C . TYR A 1 115 ? 12.889 18.624 -4.303 1.00 13.14 114 TYR A C 1
ATOM 910 O O . TYR A 1 115 ? 11.723 18.435 -3.858 1.00 13.28 114 TYR A O 1
ATOM 919 N N . THR A 1 116 ? 13.455 17.848 -5.223 1.00 12.76 115 THR A N 1
ATOM 920 C CA . THR A 1 116 ? 12.691 16.684 -5.703 1.00 12.43 115 THR A CA 1
ATOM 921 C C . THR A 1 116 ? 12.392 15.700 -4.569 1.00 12.64 115 THR A C 1
ATOM 922 O O . THR A 1 116 ? 11.290 15.171 -4.488 1.00 13.67 115 THR A O 1
ATOM 926 N N . ARG A 1 117 ? 13.376 15.420 -3.696 1.00 11.77 116 ARG A N 1
ATOM 927 C CA A ARG A 1 117 ? 13.125 14.504 -2.584 0.50 11.40 116 ARG A CA 1
ATOM 928 C CA B ARG A 1 117 ? 13.135 14.507 -2.567 0.50 12.18 116 ARG A CA 1
ATOM 929 C C . ARG A 1 117 ? 12.094 15.045 -1.596 1.00 12.87 116 ARG A C 1
ATOM 930 O O . ARG A 1 117 ? 11.335 14.268 -0.974 1.00 13.39 116 ARG A O 1
ATOM 945 N N . HIS A 1 118 ? 12.044 16.364 -1.445 1.00 11.66 117 HIS A N 1
ATOM 946 C CA . HIS A 1 118 ? 11.015 17.070 -0.624 1.00 12.69 117 HIS A CA 1
ATOM 947 C C . HIS A 1 118 ? 9.605 16.766 -1.181 1.00 13.23 117 HIS A C 1
ATOM 948 O O . HIS A 1 118 ? 8.694 16.389 -0.447 1.00 13.06 117 HIS A O 1
ATOM 955 N N . LEU A 1 119 ? 9.423 16.915 -2.501 1.00 12.55 118 LEU A N 1
ATOM 956 C CA . LEU A 1 119 ? 8.108 16.629 -3.130 1.00 14.13 118 LEU A CA 1
ATOM 957 C C . LEU A 1 119 ? 7.731 15.167 -2.939 1.00 13.85 118 LEU A C 1
ATOM 958 O O . LEU A 1 119 ? 6.592 14.871 -2.619 1.00 14.84 118 LEU A O 1
ATOM 963 N N . TYR A 1 120 ? 8.687 14.238 -3.159 1.00 12.77 119 TYR A N 1
ATOM 964 C CA . TYR A 1 120 ? 8.363 12.838 -2.950 1.00 13.06 119 TYR A CA 1
ATOM 965 C C . TYR A 1 120 ? 7.957 12.541 -1.516 1.00 12.81 119 TYR A C 1
ATOM 966 O O . TYR A 1 120 ? 7.045 11.710 -1.279 1.00 14.88 119 TYR A O 1
ATOM 975 N N . TYR A 1 121 ? 8.651 13.135 -0.546 1.00 13.49 120 TYR A N 1
ATOM 976 C CA . TYR A 1 121 ? 8.388 12.883 0.859 1.00 14.58 120 TYR A CA 1
ATOM 977 C C . TYR A 1 121 ? 6.926 13.166 1.176 1.00 14.48 120 TYR A C 1
ATOM 978 O O . TYR A 1 121 ? 6.227 12.302 1.758 1.00 15.04 120 TYR A O 1
ATOM 987 N N . TYR A 1 122 ? 6.454 14.334 0.802 1.00 14.30 121 TYR A N 1
ATOM 988 C CA . TYR A 1 122 ? 5.064 14.703 1.103 1.00 14.15 121 TYR A CA 1
ATOM 989 C C . TYR A 1 122 ? 4.053 13.940 0.256 1.00 15.42 121 TYR A C 1
ATOM 990 O O . TYR A 1 122 ? 3.006 13.544 0.760 1.00 15.45 121 TYR A O 1
ATOM 999 N N . ALA A 1 123 ? 4.417 13.634 -0.984 1.00 13.92 122 ALA A N 1
ATOM 1000 C CA . ALA A 1 123 ? 3.515 12.804 -1.841 1.00 13.72 122 ALA A CA 1
ATOM 1001 C C . ALA A 1 123 ? 3.288 11.446 -1.243 1.00 16.60 122 ALA A C 1
ATOM 1002 O O . ALA A 1 123 ? 2.158 10.911 -1.301 1.00 17.89 122 ALA A O 1
ATOM 1004 N N . ASN A 1 124 ? 4.321 10.862 -0.646 1.00 15.42 123 ASN A N 1
ATOM 1005 C CA . ASN A 1 124 ? 4.181 9.552 0.009 1.00 16.54 123 ASN A CA 1
ATOM 1006 C C . ASN A 1 124 ? 3.388 9.563 1.309 1.00 19.52 123 ASN A C 1
ATOM 1007 O O . ASN A 1 124 ? 2.959 8.471 1.789 1.00 24.28 123 ASN A O 1
ATOM 1012 N N . LEU A 1 125 ? 3.141 10.749 1.847 1.00 16.58 124 LEU A N 1
ATOM 1013 C CA . LEU A 1 125 ? 2.360 10.911 3.073 1.00 17.73 124 LEU A CA 1
ATOM 1014 C C . LEU A 1 125 ? 0.913 11.333 2.901 1.00 18.37 124 LEU A C 1
ATOM 1015 O O . LEU A 1 125 ? 0.036 10.740 3.511 1.00 19.40 124 LEU A O 1
ATOM 1020 N N . ASP A 1 126 ? 0.657 12.367 2.127 1.00 16.42 125 ASP A N 1
ATOM 1021 C CA . ASP A 1 126 ? -0.662 13.009 2.139 1.00 18.88 125 ASP A CA 1
ATOM 1022 C C . ASP A 1 126 ? -0.896 13.923 0.954 1.00 18.09 125 ASP A C 1
ATOM 1023 O O . ASP A 1 126 ? 0.005 14.686 0.600 1.00 17.97 125 ASP A O 1
ATOM 1028 N N . TRP A 1 127 ? -2.092 13.897 0.345 1.00 16.98 126 TRP A N 1
ATOM 1029 C CA . TRP A 1 127 ? -2.399 14.791 -0.750 1.00 15.98 126 TRP A CA 1
ATOM 1030 C C . TRP A 1 127 ? -2.288 16.266 -0.356 1.00 14.95 126 TRP A C 1
ATOM 1031 O O . TRP A 1 127 ? -1.661 17.053 -1.083 1.00 15.21 126 TRP A O 1
ATOM 1042 N N . ASN A 1 128 ? -2.887 16.649 0.777 1.00 15.93 127 ASN A N 1
ATOM 1043 C CA . ASN A 1 128 ? -2.884 18.076 1.156 1.00 15.79 127 ASN A CA 1
ATOM 1044 C C . ASN A 1 128 ? -1.455 18.607 1.343 1.00 14.88 127 ASN A C 1
ATOM 1045 O O . ASN A 1 128 ? -1.145 19.712 0.908 1.00 16.36 127 ASN A O 1
ATOM 1050 N N . LYS A 1 129 ? -0.583 17.837 2.000 1.00 15.73 128 LYS A N 1
ATOM 1051 C CA . LYS A 1 129 ? 0.814 18.272 2.201 1.00 16.05 128 LYS A CA 1
ATOM 1052 C C . LYS A 1 129 ? 1.542 18.400 0.868 1.00 14.92 128 LYS A C 1
ATOM 1053 O O . LYS A 1 129 ? 2.279 19.359 0.652 1.00 15.55 128 LYS A O 1
ATOM 1059 N N . PHE A 1 130 ? 1.368 17.426 -0.023 1.00 14.64 129 PHE A N 1
ATOM 1060 C CA . PHE A 1 130 ? 1.972 17.525 -1.341 1.00 13.72 129 PHE A CA 1
ATOM 1061 C C . PHE A 1 130 ? 1.466 18.752 -2.090 1.00 13.64 129 PHE A C 1
ATOM 1062 O O . PHE A 1 130 ? 2.236 19.495 -2.702 1.00 14.06 129 PHE A O 1
ATOM 1070 N N . LEU A 1 131 ? 0.145 18.949 -2.096 1.00 15.40 130 LEU A N 1
ATOM 1071 C CA . LEU A 1 131 ? -0.471 20.073 -2.809 1.00 14.57 130 LEU A CA 1
ATOM 1072 C C . LEU A 1 131 ? 0.089 21.410 -2.360 1.00 14.88 130 LEU A C 1
ATOM 1073 O O . LEU A 1 131 ? 0.430 22.243 -3.195 1.00 15.47 130 LEU A O 1
ATOM 1078 N N . VAL A 1 132 ? 0.229 21.594 -1.051 1.00 14.13 131 VAL A N 1
ATOM 1079 C CA . VAL A 1 132 ? 0.824 22.805 -0.525 1.00 16.11 131 VAL A CA 1
ATOM 1080 C C . VAL A 1 132 ? 2.302 22.895 -0.966 1.00 16.36 131 VAL A C 1
ATOM 1081 O O . VAL A 1 132 ? 2.759 23.981 -1.386 1.00 17.78 131 VAL A O 1
ATOM 1085 N N . ALA A 1 133 ? 3.046 21.775 -0.901 1.00 14.37 132 ALA A N 1
ATOM 1086 C CA . ALA A 1 133 ? 4.448 21.786 -1.322 1.00 13.78 132 ALA A CA 1
ATOM 1087 C C . ALA A 1 133 ? 4.651 22.100 -2.788 1.00 14.31 132 ALA A C 1
ATOM 1088 O O . ALA A 1 133 ? 5.685 22.624 -3.171 1.00 14.55 132 ALA A O 1
ATOM 1090 N N . TRP A 1 134 ? 3.683 21.733 -3.616 1.00 14.32 133 TRP A N 1
ATOM 1091 C CA . TRP A 1 134 ? 3.714 21.879 -5.064 1.00 14.41 133 TRP A CA 1
ATOM 1092 C C . TRP A 1 134 ? 3.258 23.253 -5.555 1.00 13.93 133 TRP A C 1
ATOM 1093 O O . TRP A 1 134 ? 3.614 23.672 -6.650 1.00 14.97 133 TRP A O 1
ATOM 1104 N N . THR A 1 135 ? 2.499 23.984 -4.740 1.00 14.94 134 THR A N 1
ATOM 1105 C CA . THR A 1 135 ? 1.892 25.253 -5.175 1.00 15.23 134 THR A CA 1
ATOM 1106 C C . THR A 1 135 ? 2.908 26.333 -5.530 1.00 15.76 134 THR A C 1
ATOM 1107 O O . THR A 1 135 ? 2.722 26.983 -6.539 1.00 17.07 134 THR A O 1
ATOM 1111 N N . PRO A 1 136 ? 4.018 26.501 -4.755 1.00 14.50 135 PRO A N 1
ATOM 1112 C CA . PRO A 1 136 ? 4.973 27.556 -5.166 1.00 15.41 135 PRO A CA 1
ATOM 1113 C C . PRO A 1 136 ? 5.524 27.424 -6.581 1.00 15.20 135 PRO A C 1
ATOM 1114 O O . PRO A 1 136 ? 5.562 28.409 -7.333 1.00 15.83 135 PRO A O 1
ATOM 1118 N N . CYS A 1 137 ? 5.907 26.217 -6.983 1.00 14.62 136 CYS A N 1
ATOM 1119 C CA A CYS A 1 137 ? 6.395 25.971 -8.316 0.50 16.02 136 CYS A CA 1
ATOM 1120 C CA B CYS A 1 137 ? 6.433 26.036 -8.340 0.50 14.99 136 CYS A CA 1
ATOM 1121 C C . CYS A 1 137 ? 5.344 26.319 -9.378 1.00 17.02 136 CYS A C 1
ATOM 1122 O O . CYS A 1 137 ? 5.609 27.051 -10.327 1.00 18.74 136 CYS A O 1
ATOM 1135 N N . PHE A 1 139 ? 2.186 27.946 -9.139 1.00 16.79 138 PHE A N 1
ATOM 1136 C CA . PHE A 1 139 ? 1.617 29.298 -9.085 1.00 16.08 138 PHE A CA 1
ATOM 1137 C C . PHE A 1 139 ? 2.677 30.344 -9.370 1.00 17.23 138 PHE A C 1
ATOM 1138 O O . PHE A 1 139 ? 2.433 31.287 -10.139 1.00 16.88 138 PHE A O 1
ATOM 1146 N N . GLY A 1 140 ? 3.868 30.182 -8.799 1.00 15.58 139 GLY A N 1
ATOM 1147 C CA . GLY A 1 140 ? 4.930 31.132 -8.994 1.00 15.99 139 GLY A CA 1
ATOM 1148 C C . GLY A 1 140 ? 5.341 31.212 -10.437 1.00 16.87 139 GLY A C 1
ATOM 1149 O O . GLY A 1 140 ? 5.607 32.303 -10.935 1.00 17.23 139 GLY A O 1
ATOM 1150 N N . TYR A 1 141 ? 5.414 30.084 -11.136 1.00 14.91 140 TYR A N 1
ATOM 1151 C CA . TYR A 1 141 ? 5.769 30.140 -12.559 1.00 14.91 140 TYR A CA 1
ATOM 1152 C C . TYR A 1 141 ? 4.704 30.849 -13.414 1.00 15.48 140 TYR A C 1
ATOM 1153 O O . TYR A 1 141 ? 5.043 31.466 -14.426 1.00 15.91 140 TYR A O 1
ATOM 1162 N N . SER A 1 142 ? 3.452 30.799 -12.991 1.00 15.53 141 SER A N 1
ATOM 1163 C CA . SER A 1 142 ? 2.386 31.559 -13.678 1.00 16.78 141 SER A CA 1
ATOM 1164 C C . SER A 1 142 ? 2.701 33.062 -13.625 1.00 17.70 141 SER A C 1
ATOM 1165 O O . SER A 1 142 ? 2.639 33.768 -14.658 1.00 18.80 141 SER A O 1
ATOM 1168 N N . ILE A 1 143 ? 3.098 33.540 -12.437 1.00 17.34 142 ILE A N 1
ATOM 1169 C CA A ILE A 1 143 ? 3.454 34.947 -12.172 0.50 17.96 142 ILE A CA 1
ATOM 1170 C CA B ILE A 1 143 ? 3.434 34.954 -12.203 0.50 18.53 142 ILE A CA 1
ATOM 1171 C C . ILE A 1 143 ? 4.693 35.346 -12.966 1.00 17.40 142 ILE A C 1
ATOM 1172 O O . ILE A 1 143 ? 4.778 36.428 -13.574 1.00 19.74 142 ILE A O 1
ATOM 1181 N N . VAL A 1 144 ? 5.690 34.495 -12.917 1.00 17.10 143 VAL A N 1
ATOM 1182 C CA . VAL A 1 144 ? 6.945 34.758 -13.592 1.00 17.56 143 VAL A CA 1
ATOM 1183 C C . VAL A 1 144 ? 6.766 34.792 -15.103 1.00 17.97 143 VAL A C 1
ATOM 1184 O O . VAL A 1 144 ? 7.336 35.659 -15.773 1.00 18.17 143 VAL A O 1
ATOM 1188 N N . GLY A 1 145 ? 5.990 33.865 -15.639 1.00 16.42 144 GLY A N 1
ATOM 1189 C CA . GLY A 1 145 ? 5.714 33.854 -17.072 1.00 17.57 144 GLY A CA 1
ATOM 1190 C C . GLY A 1 145 ? 5.027 35.128 -17.524 1.00 17.94 144 GLY A C 1
ATOM 1191 O O . GLY A 1 145 ? 5.399 35.683 -18.576 1.00 18.49 144 GLY A O 1
ATOM 1192 N N . ASP A 1 146 ? 4.072 35.641 -16.743 1.00 18.23 145 ASP A N 1
ATOM 1193 C CA . ASP A 1 146 ? 3.393 36.918 -17.095 1.00 18.09 145 ASP A CA 1
ATOM 1194 C C . ASP A 1 146 ? 4.373 38.091 -17.150 1.00 19.05 145 ASP A C 1
ATOM 1195 O O . ASP A 1 146 ? 4.147 39.054 -17.912 1.00 22.21 145 ASP A O 1
ATOM 1200 N N . TYR A 1 147 ? 5.429 38.043 -16.353 1.00 18.88 146 TYR A N 1
ATOM 1201 C CA . TYR A 1 147 ? 6.444 39.083 -16.320 1.00 18.67 146 TYR A CA 1
ATOM 1202 C C . TYR A 1 147 ? 7.446 38.962 -17.467 1.00 19.83 146 TYR A C 1
ATOM 1203 O O . TYR A 1 147 ? 7.704 39.917 -18.223 1.00 21.27 146 TYR A O 1
ATOM 1212 N N . VAL A 1 148 ? 8.009 37.773 -17.620 1.00 18.21 147 VAL A N 1
ATOM 1213 C CA . VAL A 1 148 ? 9.063 37.523 -18.583 1.00 18.81 147 VAL A CA 1
ATOM 1214 C C . VAL A 1 148 ? 8.606 37.526 -20.040 1.00 19.40 147 VAL A C 1
ATOM 1215 O O . VAL A 1 148 ? 9.445 37.726 -20.946 1.00 18.34 147 VAL A O 1
ATOM 1219 N N . ILE A 1 149 ? 7.301 37.366 -20.295 1.00 17.82 148 ILE A N 1
ATOM 1220 C CA . ILE A 1 149 ? 6.778 37.398 -21.690 1.00 18.66 148 ILE A CA 1
ATOM 1221 C C . ILE A 1 149 ? 7.102 38.709 -22.409 1.00 19.00 148 ILE A C 1
ATOM 1222 O O . ILE A 1 149 ? 7.166 38.712 -23.633 1.00 21.81 148 ILE A O 1
ATOM 1227 N N . ASP A 1 150 ? 7.309 39.792 -21.650 1.00 18.31 149 ASP A N 1
ATOM 1228 C CA . ASP A 1 150 ? 7.675 41.085 -22.236 1.00 19.49 149 ASP A CA 1
ATOM 1229 C C . ASP A 1 150 ? 9.157 41.232 -22.555 1.00 20.52 149 ASP A C 1
ATOM 1230 O O . ASP A 1 150 ? 9.578 42.298 -23.025 1.00 22.05 149 ASP A O 1
ATOM 1235 N N . SER A 1 151 ? 9.975 40.217 -22.274 1.00 19.81 150 SER A N 1
ATOM 1236 C CA . SER A 1 151 ? 11.387 40.241 -22.626 1.00 19.68 150 SER A CA 1
ATOM 1237 C C . SER A 1 151 ? 11.613 40.537 -24.106 1.00 18.50 150 SER A C 1
ATOM 1238 O O . SER A 1 151 ? 10.869 40.047 -24.940 1.00 19.83 150 SER A O 1
ATOM 1241 N N . PRO A 1 152 ? 12.686 41.286 -24.428 1.00 18.54 151 PRO A N 1
ATOM 1242 C CA . PRO A 1 152 ? 13.042 41.438 -25.829 1.00 20.16 151 PRO A CA 1
ATOM 1243 C C . PRO A 1 152 ? 13.781 40.222 -26.406 1.00 20.01 151 PRO A C 1
ATOM 1244 O O . PRO A 1 152 ? 14.024 40.167 -27.599 1.00 19.92 151 PRO A O 1
ATOM 1248 N N . ASN A 1 153 ? 14.116 39.243 -25.554 1.00 16.90 152 ASN A N 1
ATOM 1249 C CA . ASN A 1 153 ? 14.886 38.063 -25.936 1.00 16.45 152 ASN A CA 1
ATOM 1250 C C . ASN A 1 153 ? 13.959 36.968 -26.441 1.00 17.49 152 ASN A C 1
ATOM 1251 O O . ASN A 1 153 ? 13.028 36.568 -25.712 1.00 18.69 152 ASN A O 1
ATOM 1256 N N . GLU A 1 154 ? 14.234 36.444 -27.631 1.00 17.23 153 GLU A N 1
ATOM 1257 C CA . GLU A 1 154 ? 13.346 35.456 -28.226 1.00 17.27 153 GLU A CA 1
ATOM 1258 C C . GLU A 1 154 ? 13.273 34.132 -27.429 1.00 18.34 153 GLU A C 1
ATOM 1259 O O . GLU A 1 154 ? 12.191 33.544 -27.310 1.00 19.96 153 GLU A O 1
ATOM 1265 N N . VAL A 1 155 ? 14.408 33.666 -26.921 1.00 16.97 154 VAL A N 1
ATOM 1266 C CA . VAL A 1 155 ? 14.443 32.426 -26.105 1.00 17.25 154 VAL A CA 1
ATOM 1267 C C . VAL A 1 155 ? 13.620 32.611 -24.837 1.00 17.55 154 VAL A C 1
ATOM 1268 O O . VAL A 1 155 ? 12.769 31.765 -24.521 1.00 17.11 154 VAL A O 1
ATOM 1272 N N . TYR A 1 156 ? 13.825 33.720 -24.123 1.00 17.92 155 TYR A N 1
ATOM 1273 C CA . TYR A 1 156 ? 13.073 33.969 -22.877 1.00 16.65 155 TYR A CA 1
ATOM 1274 C C . TYR A 1 156 ? 11.613 34.234 -23.071 1.00 17.84 155 TYR A C 1
ATOM 1275 O O . TYR A 1 156 ? 10.778 33.725 -22.319 1.00 17.48 155 TYR A O 1
ATOM 1284 N N . LYS A 1 157 ? 11.254 34.943 -24.136 1.00 18.02 156 LYS A N 1
ATOM 1285 C CA . LYS A 1 157 ? 9.856 35.143 -24.484 1.00 18.71 156 LYS A CA 1
ATOM 1286 C C . LYS A 1 157 ? 9.194 33.787 -24.812 1.00 17.99 156 LYS A C 1
ATOM 1287 O O . LYS A 1 157 ? 8.059 33.519 -24.415 1.00 19.90 156 LYS A O 1
ATOM 1293 N N . THR A 1 158 ? 9.905 32.945 -25.553 1.00 17.94 157 THR A N 1
ATOM 1294 C CA . THR A 1 158 ? 9.387 31.603 -25.904 1.00 17.46 157 THR A CA 1
ATOM 1295 C C . THR A 1 158 ? 9.146 30.757 -24.653 1.00 18.91 157 THR A C 1
ATOM 1296 O O . THR A 1 158 ? 8.079 30.146 -24.510 1.00 19.84 157 THR A O 1
ATOM 1300 N N . TRP A 1 159 ? 10.131 30.742 -23.754 1.00 18.46 158 TRP A N 1
ATOM 1301 C CA . TRP A 1 159 ? 9.979 30.007 -22.488 1.00 17.23 158 TRP A CA 1
ATOM 1302 C C . TRP A 1 159 ? 8.774 30.519 -21.725 1.00 18.21 158 TRP A C 1
ATOM 1303 O O . TRP A 1 159 ? 7.927 29.729 -21.275 1.00 18.67 158 TRP A O 1
ATOM 1314 N N . ALA A 1 160 ? 8.674 31.843 -21.580 1.00 16.38 159 ALA A N 1
ATOM 1315 C CA . ALA A 1 160 ? 7.589 32.467 -20.831 1.00 17.26 159 ALA A CA 1
ATOM 1316 C C . ALA A 1 160 ? 6.216 32.244 -21.432 1.00 18.39 159 ALA A C 1
ATOM 1317 O O . ALA A 1 160 ? 5.227 32.148 -20.685 1.00 19.23 159 ALA A O 1
ATOM 1319 N N . SER A 1 161 ? 6.143 32.099 -22.760 1.00 19.22 160 SER A N 1
ATOM 1320 C CA . SER A 1 161 ? 4.845 31.968 -23.439 1.00 20.53 160 SER A CA 1
ATOM 1321 C C . SER A 1 161 ? 4.085 30.749 -22.975 1.00 21.56 160 SER A C 1
ATOM 1322 O O . SER A 1 161 ? 2.854 30.794 -22.931 1.00 23.54 160 SER A O 1
ATOM 1325 N N . PHE A 1 162 ? 4.789 29.668 -22.603 1.00 21.39 161 PHE A N 1
ATOM 1326 C CA . PHE A 1 162 ? 4.082 28.518 -22.059 1.00 21.09 161 PHE A CA 1
ATOM 1327 C C . PHE A 1 162 ? 3.371 28.850 -20.724 1.00 19.54 161 PHE A C 1
ATOM 1328 O O . PHE A 1 162 ? 2.180 28.581 -20.545 1.00 23.39 161 PHE A O 1
ATOM 1336 N N . TYR A 1 163 ? 4.111 29.474 -19.814 1.00 18.88 162 TYR A N 1
ATOM 1337 C CA . TYR A 1 163 ? 3.584 29.808 -18.498 1.00 19.79 162 TYR A CA 1
ATOM 1338 C C . TYR A 1 163 ? 2.570 30.939 -18.498 1.00 18.76 162 TYR A C 1
ATOM 1339 O O . TYR A 1 163 ? 1.771 31.025 -17.569 1.00 19.64 162 TYR A O 1
ATOM 1348 N N . ALA A 1 164 ? 2.634 31.809 -19.522 1.00 19.62 163 ALA A N 1
ATOM 1349 C CA . ALA A 1 164 ? 1.677 32.902 -19.722 1.00 20.81 163 ALA A CA 1
ATOM 1350 C C . ALA A 1 164 ? 0.410 32.440 -20.475 1.00 20.62 163 ALA A C 1
ATOM 1351 O O . ALA A 1 164 ? -0.560 33.211 -20.560 1.00 23.12 163 ALA A O 1
ATOM 1353 N N . SER A 1 165 ? 0.384 31.209 -20.988 1.00 20.58 164 SER A N 1
ATOM 1354 C CA . SER A 1 165 ? -0.707 30.720 -21.849 1.00 20.51 164 SER A CA 1
ATOM 1355 C C . SER A 1 165 ? -1.993 30.418 -21.096 1.00 21.96 164 SER A C 1
ATOM 1356 O O . SER A 1 165 ? -1.970 30.143 -19.887 1.00 22.08 164 SER A O 1
ATOM 1359 N N . THR A 1 166 ? -3.109 30.459 -21.829 1.00 22.90 165 THR A N 1
ATOM 1360 C CA A THR A 1 166 ? -4.398 30.157 -21.212 0.50 22.25 165 THR A CA 1
ATOM 1361 C CA B THR A 1 166 ? -4.418 30.124 -21.290 0.50 21.41 165 THR A CA 1
ATOM 1362 C C . THR A 1 166 ? -4.445 28.700 -20.736 1.00 21.54 165 THR A C 1
ATOM 1363 O O . THR A 1 166 ? -5.052 28.436 -19.698 1.00 20.99 165 THR A O 1
ATOM 1370 N N . GLU A 1 167 ? -3.801 27.769 -21.451 1.00 21.58 166 GLU A N 1
ATOM 1371 C CA . GLU A 1 167 ? -3.777 26.377 -21.005 1.00 23.24 166 GLU A CA 1
ATOM 1372 C C . GLU A 1 167 ? -3.036 26.204 -19.679 1.00 22.35 166 GLU A C 1
ATOM 1373 O O . GLU A 1 167 ? -3.487 25.420 -18.845 1.00 22.61 166 GLU A O 1
ATOM 1379 N N . TYR A 1 168 ? -1.969 26.968 -19.467 1.00 20.53 167 TYR A N 1
ATOM 1380 C CA . TYR A 1 168 ? -1.299 26.909 -18.165 1.00 19.20 167 TYR A CA 1
ATOM 1381 C C . TYR A 1 168 ? -2.180 27.548 -17.097 1.00 18.70 167 TYR A C 1
ATOM 1382 O O . TYR A 1 168 ? -2.292 26.991 -15.988 1.00 17.37 167 TYR A O 1
ATOM 1391 N N . LYS A 1 169 ? -2.828 28.678 -17.396 1.00 20.03 168 LYS A N 1
ATOM 1392 C CA . LYS A 1 169 ? -3.709 29.303 -16.405 1.00 19.64 168 LYS A CA 1
ATOM 1393 C C . LYS A 1 169 ? -4.850 28.380 -15.974 1.00 18.88 168 LYS A C 1
ATOM 1394 O O . LYS A 1 169 ? -5.239 28.374 -14.799 1.00 19.57 168 LYS A O 1
ATOM 1400 N N . LYS A 1 170 ? -5.363 27.575 -16.918 1.00 20.24 169 LYS A N 1
ATOM 1401 C CA . LYS A 1 170 ? -6.417 26.583 -16.610 1.00 19.90 169 LYS A CA 1
ATOM 1402 C C . LYS A 1 170 ? -5.897 25.523 -15.642 1.00 17.98 169 LYS A C 1
ATOM 1403 O O . LYS A 1 170 ? -6.624 25.077 -14.738 1.00 19.98 169 LYS A O 1
ATOM 1409 N N . ARG A 1 171 ? -4.636 25.108 -15.830 1.00 19.44 170 ARG A N 1
ATOM 1410 C CA . ARG A 1 171 ? -4.009 24.168 -14.900 1.00 19.51 170 ARG A CA 1
ATOM 1411 C C . ARG A 1 171 ? -3.956 24.780 -13.496 1.00 17.27 170 ARG A C 1
ATOM 1412 O O . ARG A 1 171 ? -4.290 24.099 -12.509 1.00 17.85 170 ARG A O 1
ATOM 1420 N N . ILE A 1 172 ? -3.527 26.037 -13.412 1.00 17.64 171 ILE A N 1
ATOM 1421 C CA . ILE A 1 172 ? -3.442 26.738 -12.123 1.00 16.54 171 ILE A CA 1
ATOM 1422 C C . ILE A 1 172 ? -4.820 26.844 -11.474 1.00 17.52 171 ILE A C 1
ATOM 1423 O O . ILE A 1 172 ? -4.981 26.634 -10.278 1.00 18.39 171 ILE A O 1
ATOM 1428 N N . GLU A 1 173 ? -5.838 27.178 -12.267 1.00 18.96 172 GLU A N 1
ATOM 1429 C CA . GLU A 1 173 ? -7.186 27.225 -11.713 1.00 20.57 172 GLU A CA 1
ATOM 1430 C C . GLU A 1 173 ? -7.623 25.902 -11.092 1.00 17.84 172 GLU A C 1
ATOM 1431 O O . GLU A 1 173 ? -8.210 25.911 -10.021 1.00 18.59 172 GLU A O 1
ATOM 1437 N N . ALA A 1 174 ? -7.315 24.779 -11.754 1.00 17.63 173 ALA A N 1
ATOM 1438 C CA . ALA A 1 174 ? -7.664 23.456 -11.227 1.00 16.59 173 ALA A CA 1
ATOM 1439 C C . ALA A 1 174 ? -6.908 23.157 -9.905 1.00 16.19 173 ALA A C 1
ATOM 1440 O O . ALA A 1 174 ? -7.465 22.586 -8.970 1.00 18.38 173 ALA A O 1
ATOM 1442 N N . ILE A 1 175 ? -5.635 23.566 -9.846 1.00 17.34 174 ILE A N 1
ATOM 1443 C CA . ILE A 1 175 ? -4.819 23.389 -8.638 1.00 16.47 174 ILE A CA 1
ATOM 1444 C C . ILE A 1 175 ? -5.381 24.217 -7.488 1.00 18.65 174 ILE A C 1
ATOM 1445 O O . ILE A 1 175 ? -5.514 23.716 -6.373 1.00 19.24 174 ILE A O 1
ATOM 1450 N N . LEU A 1 176 ? -5.760 25.464 -7.773 1.00 18.23 175 LEU A N 1
ATOM 1451 C CA . LEU A 1 176 ? -6.320 26.351 -6.748 1.00 19.43 175 LEU A CA 1
ATOM 1452 C C . LEU A 1 176 ? -7.683 25.855 -6.262 1.00 20.90 175 LEU A C 1
ATOM 1453 O O . LEU A 1 176 ? -7.970 26.014 -5.085 1.00 20.12 175 LEU A O 1
ATOM 1458 N N . TYR A 1 177 ? -8.517 25.276 -7.150 1.00 19.92 176 TYR A N 1
ATOM 1459 C CA A TYR A 1 177 ? -9.802 24.674 -6.757 0.50 20.52 176 TYR A CA 1
ATOM 1460 C CA B TYR A 1 177 ? -9.806 24.682 -6.715 0.50 21.83 176 TYR A CA 1
ATOM 1461 C C . TYR A 1 177 ? -9.550 23.552 -5.719 1.00 21.02 176 TYR A C 1
ATOM 1462 O O . TYR A 1 177 ? -10.258 23.423 -4.711 1.00 20.48 176 TYR A O 1
ATOM 1479 N N . ALA A 1 178 ? -8.523 22.733 -5.965 1.00 19.53 177 ALA A N 1
ATOM 1480 C CA . ALA A 1 178 ? -8.147 21.673 -5.016 1.00 17.82 177 ALA A CA 1
ATOM 1481 C C . ALA A 1 178 ? -7.567 22.261 -3.716 1.00 18.18 177 ALA A C 1
ATOM 1482 O O . ALA A 1 178 ? -7.871 21.798 -2.634 1.00 18.95 177 ALA A O 1
ATOM 1484 N N . LEU A 1 179 ? -6.715 23.283 -3.845 1.00 18.15 178 LEU A N 1
ATOM 1485 C CA . LEU A 1 179 ? -6.121 23.944 -2.679 1.00 17.76 178 LEU A CA 1
ATOM 1486 C C . LEU A 1 179 ? -7.170 24.575 -1.769 1.00 18.09 178 LEU A C 1
ATOM 1487 O O . LEU A 1 179 ? -6.986 24.563 -0.542 1.00 19.95 178 LEU A O 1
ATOM 1492 N N . ASP A 1 180 ? -8.250 25.095 -2.356 1.00 18.53 179 ASP A N 1
ATOM 1493 C CA . ASP A 1 180 ? -9.330 25.706 -1.529 1.00 22.14 179 ASP A CA 1
ATOM 1494 C C . ASP A 1 180 ? -10.002 24.737 -0.538 1.00 23.64 179 ASP A C 1
ATOM 1495 O O . ASP A 1 180 ? -10.629 25.206 0.437 1.00 23.89 179 ASP A O 1
ATOM 1500 N N . GLU A 1 181 ? -9.856 23.418 -0.758 1.00 20.95 180 GLU A N 1
ATOM 1501 C CA A GLU A 1 181 ? -10.393 22.374 0.142 0.50 23.94 180 GLU A CA 1
ATOM 1502 C CA B GLU A 1 181 ? -10.394 22.390 0.139 0.50 21.49 180 GLU A CA 1
ATOM 1503 C C . GLU A 1 181 ? -9.522 22.119 1.361 1.00 20.29 180 GLU A C 1
ATOM 1504 O O . GLU A 1 181 ? -9.952 21.422 2.302 1.00 22.44 180 GLU A O 1
ATOM 1515 N N . VAL A 1 182 ? -8.303 22.661 1.376 1.00 18.39 181 VAL A N 1
ATOM 1516 C CA . VAL A 1 182 ? -7.366 22.430 2.455 1.00 16.97 181 VAL A CA 1
ATOM 1517 C C . VAL A 1 182 ? -7.560 23.439 3.589 1.00 16.95 181 VAL A C 1
ATOM 1518 O O . VAL A 1 182 ? -7.731 24.626 3.324 1.00 18.90 181 VAL A O 1
ATOM 1522 N N . SER A 1 183 ? -7.586 22.931 4.826 1.00 18.35 182 SER A N 1
ATOM 1523 C CA . SER A 1 183 ? -7.621 23.764 6.018 1.00 17.43 182 SER A CA 1
ATOM 1524 C C . SER A 1 183 ? -6.157 24.071 6.345 1.00 17.60 182 SER A C 1
ATOM 1525 O O . SER A 1 183 ? -5.434 23.221 6.866 1.00 19.25 182 SER A O 1
ATOM 1528 N N . ILE A 1 184 ? -5.713 25.298 6.069 1.00 17.39 183 ILE A N 1
ATOM 1529 C CA . ILE A 1 184 ? -4.281 25.624 6.216 1.00 16.45 183 ILE A CA 1
ATOM 1530 C C . ILE A 1 184 ? -3.880 25.804 7.679 1.00 19.44 183 ILE A C 1
ATOM 1531 O O . ILE A 1 184 ? -4.571 26.471 8.465 1.00 18.99 183 ILE A O 1
ATOM 1536 N N . THR A 1 185 ? -2.781 25.155 8.053 1.00 17.72 184 THR A N 1
ATOM 1537 C CA . THR A 1 185 ? -2.198 25.175 9.353 1.00 17.77 184 THR A CA 1
ATOM 1538 C C . THR A 1 185 ? -0.777 25.748 9.279 1.00 17.46 184 THR A C 1
ATOM 1539 O O . THR A 1 185 ? -0.219 25.886 8.193 1.00 16.78 184 THR A O 1
ATOM 1543 N N . GLU A 1 186 ? -0.184 26.059 10.431 1.00 16.97 185 GLU A N 1
ATOM 1544 C CA A GLU A 1 186 ? 1.202 26.560 10.442 0.33 17.67 185 GLU A CA 1
ATOM 1545 C CA B GLU A 1 186 ? 1.203 26.532 10.516 0.33 17.80 185 GLU A CA 1
ATOM 1546 C CA C GLU A 1 186 ? 1.210 26.528 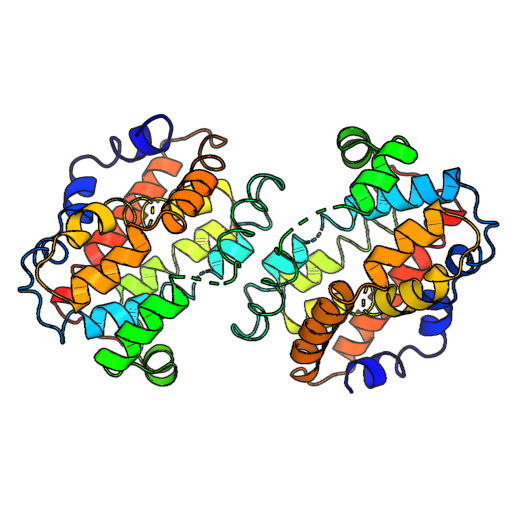10.478 0.33 18.03 185 GLU A CA 1
ATOM 1547 C C . GLU A 1 186 ? 2.133 25.475 9.887 1.00 17.67 185 GLU A C 1
ATOM 1548 O O . GLU A 1 186 ? 3.101 25.802 9.210 1.00 17.61 185 GLU A O 1
ATOM 1564 N N . ASP A 1 187 ? 1.843 24.205 10.144 1.00 16.88 186 ASP A N 1
ATOM 1565 C CA . ASP A 1 187 ? 2.688 23.117 9.607 1.00 17.59 186 ASP A CA 1
ATOM 1566 C C . ASP A 1 187 ? 2.635 23.127 8.103 1.00 17.34 186 ASP A C 1
ATOM 1567 O O . ASP A 1 187 ? 3.671 22.948 7.457 1.00 17.21 186 ASP A O 1
ATOM 1572 N N . LEU A 1 188 ? 1.471 23.362 7.506 1.00 16.77 187 LEU A N 1
ATOM 1573 C CA . LEU A 1 188 ? 1.365 23.428 6.058 1.00 15.05 187 LEU A CA 1
ATOM 1574 C C . LEU A 1 188 ? 2.041 24.662 5.511 1.00 16.58 187 LEU A C 1
ATOM 1575 O O . LEU A 1 188 ? 2.749 24.610 4.500 1.00 15.93 187 LEU A O 1
ATOM 1580 N N . LEU A 1 189 ? 1.904 25.799 6.188 1.00 15.16 188 LEU A N 1
ATOM 1581 C CA . LEU A 1 189 ? 2.620 26.993 5.784 1.00 14.65 188 LEU A CA 1
ATOM 1582 C C . LEU A 1 189 ? 4.136 26.743 5.773 1.00 15.72 188 LEU A C 1
ATOM 1583 O O . LEU A 1 189 ? 4.844 27.220 4.871 1.00 15.79 188 LEU A O 1
ATOM 1588 N N . ASN A 1 190 ? 4.636 26.006 6.758 1.00 16.37 189 ASN A N 1
ATOM 1589 C CA . ASN A 1 190 ? 6.069 25.710 6.841 1.00 15.22 189 ASN A CA 1
ATOM 1590 C C . ASN A 1 190 ? 6.564 24.858 5.674 1.00 14.09 189 ASN A C 1
ATOM 1591 O O . ASN A 1 190 ? 7.682 25.079 5.193 1.00 16.01 189 ASN A O 1
ATOM 1596 N N . ILE A 1 191 ? 5.704 23.976 5.170 1.00 14.68 190 ILE A N 1
ATOM 1597 C CA . ILE A 1 191 ? 6.021 23.180 3.962 1.00 14.54 190 ILE A CA 1
ATOM 1598 C C . ILE A 1 191 ? 6.129 24.125 2.752 1.00 14.62 190 ILE A C 1
ATOM 1599 O O . ILE A 1 191 ? 7.065 24.034 1.936 1.00 15.19 190 ILE A O 1
ATOM 1604 N N . PHE A 1 192 ? 5.138 25.016 2.593 1.00 14.29 191 PHE A N 1
ATOM 1605 C CA . PHE A 1 192 ? 5.094 26.004 1.523 1.00 13.74 191 PHE A CA 1
ATOM 1606 C C . PHE A 1 192 ? 6.356 26.870 1.577 1.00 13.53 191 PHE A C 1
ATOM 1607 O O . PHE A 1 192 ? 7.004 27.136 0.542 1.00 14.40 191 PHE A O 1
ATOM 1615 N N . ILE A 1 193 ? 6.721 27.334 2.772 1.00 14.65 192 ILE A N 1
ATOM 1616 C CA . ILE A 1 193 ? 7.949 28.162 2.948 1.00 14.81 192 ILE A CA 1
ATOM 1617 C C . ILE A 1 193 ? 9.195 27.390 2.452 1.00 14.26 192 ILE A C 1
ATOM 1618 O O . ILE A 1 193 ? 10.004 27.947 1.723 1.00 14.44 192 ILE A O 1
ATOM 1623 N N . ASN A 1 194 ? 9.294 26.107 2.811 1.00 13.57 193 ASN A N 1
ATOM 1624 C CA . ASN A 1 194 ? 10.432 25.288 2.348 1.00 14.99 193 ASN A CA 1
ATOM 1625 C C . ASN A 1 194 ? 10.479 25.219 0.826 1.00 13.39 193 ASN A C 1
ATOM 1626 O O . ASN A 1 194 ? 11.564 25.373 0.229 1.00 12.98 193 ASN A O 1
ATOM 1631 N N . SER A 1 195 ? 9.325 25.013 0.175 1.00 13.60 194 SER A N 1
ATOM 1632 C CA . SER A 1 195 ? 9.301 25.023 -1.288 1.00 13.30 194 SER A CA 1
ATOM 1633 C C . SER A 1 195 ? 9.769 26.343 -1.888 1.00 13.24 194 SER A C 1
ATOM 1634 O O . SER A 1 195 ? 10.531 26.359 -2.875 1.00 14.70 194 SER A O 1
ATOM 1637 N N . VAL A 1 196 ? 9.345 27.462 -1.276 1.00 13.69 195 VAL A N 1
ATOM 1638 C CA . VAL A 1 196 ? 9.804 28.773 -1.746 1.00 12.95 195 VAL A CA 1
ATOM 1639 C C . VAL A 1 196 ? 11.330 28.911 -1.548 1.00 14.27 195 VAL A C 1
ATOM 1640 O O . VAL A 1 196 ? 12.038 29.400 -2.437 1.00 14.37 195 VAL A O 1
ATOM 1644 N N . ARG A 1 197 ? 11.855 28.448 -0.416 1.00 13.49 196 ARG A N 1
ATOM 1645 C CA . ARG A 1 197 ? 13.314 28.468 -0.215 1.00 13.67 196 ARG A CA 1
ATOM 1646 C C . ARG A 1 197 ? 14.014 27.639 -1.297 1.00 13.91 196 ARG A C 1
ATOM 1647 O O . ARG A 1 197 ? 15.058 28.040 -1.815 1.00 14.72 196 ARG A O 1
ATOM 1655 N N . PHE A 1 198 ? 13.440 26.491 -1.666 1.00 12.90 197 PHE A N 1
ATOM 1656 C CA . PHE A 1 198 ? 14.061 25.674 -2.695 1.00 14.59 197 PHE A CA 1
ATOM 1657 C C . PHE A 1 198 ? 14.012 26.361 -4.065 1.00 15.21 197 PHE A C 1
ATOM 1658 O O . PHE A 1 198 ? 14.936 26.192 -4.871 1.00 15.68 197 PHE A O 1
ATOM 1666 N N . GLU A 1 199 ? 12.938 27.078 -4.371 1.00 14.59 198 GLU A N 1
ATOM 1667 C CA . GLU A 1 199 ? 12.852 27.822 -5.641 1.00 13.10 198 GLU A CA 1
ATOM 1668 C C . GLU A 1 199 ? 13.938 28.877 -5.729 1.00 14.52 198 GLU A C 1
ATOM 1669 O O . GLU A 1 199 ? 14.639 29.016 -6.747 1.00 16.05 198 GLU A O 1
ATOM 1675 N N . ILE A 1 200 ? 14.102 29.653 -4.652 1.00 14.71 199 ILE A N 1
ATOM 1676 C CA . ILE A 1 200 ? 15.163 30.665 -4.593 1.00 15.33 199 ILE A CA 1
ATOM 1677 C C . ILE A 1 200 ? 16.532 29.991 -4.814 1.00 15.49 199 ILE A C 1
ATOM 1678 O O . ILE A 1 200 ? 17.356 30.454 -5.639 1.00 14.96 199 ILE A O 1
ATOM 1683 N N . GLY A 1 201 ? 16.767 28.901 -4.100 1.00 14.59 200 GLY A N 1
ATOM 1684 C CA . GLY A 1 201 ? 17.994 28.146 -4.242 1.00 13.80 200 GLY A CA 1
ATOM 1685 C C . GLY A 1 201 ? 18.199 27.581 -5.625 1.00 13.96 200 GLY A C 1
ATOM 1686 O O . GLY A 1 201 ? 19.325 27.481 -6.114 1.00 16.39 200 GLY A O 1
ATOM 1687 N N . PHE A 1 202 ? 17.110 27.189 -6.277 1.00 13.46 201 PHE A N 1
ATOM 1688 C CA . PHE A 1 202 ? 17.179 26.610 -7.644 1.00 14.42 201 PHE A CA 1
ATOM 1689 C C . PHE A 1 202 ? 17.711 27.642 -8.649 1.00 14.65 201 PHE A C 1
ATOM 1690 O O . PHE A 1 202 ? 18.595 27.336 -9.459 1.00 16.50 201 PHE A O 1
ATOM 1698 N N . TRP A 1 203 ? 17.211 28.866 -8.540 1.00 14.51 202 TRP A N 1
ATOM 1699 C CA . TRP A 1 203 ? 17.710 29.941 -9.415 1.00 14.91 202 TRP A CA 1
ATOM 1700 C C . TRP A 1 203 ? 19.150 30.280 -9.049 1.00 16.82 202 TRP A C 1
ATOM 1701 O O . TRP A 1 203 ? 19.962 30.534 -9.942 1.00 16.99 202 TRP A O 1
ATOM 1712 N N . ASP A 1 204 ? 19.472 30.361 -7.753 1.00 15.44 203 ASP A N 1
ATOM 1713 C CA A ASP A 1 204 ? 20.850 30.607 -7.226 0.50 15.50 203 ASP A CA 1
ATOM 1714 C CA B ASP A 1 204 ? 20.862 30.672 -7.421 0.50 15.15 203 ASP A CA 1
ATOM 1715 C C . ASP A 1 204 ? 21.840 29.593 -7.853 1.00 16.34 203 ASP A C 1
ATOM 1716 O O . ASP A 1 204 ? 22.936 29.921 -8.333 1.00 16.43 203 ASP A O 1
ATOM 1725 N N . ALA A 1 205 ? 21.460 28.325 -7.784 1.00 14.49 204 ALA A N 1
ATOM 1726 C CA . ALA A 1 205 ? 22.306 27.223 -8.233 1.00 14.24 204 ALA A CA 1
ATOM 1727 C C . ALA A 1 205 ? 22.550 27.260 -9.738 1.00 15.60 204 ALA A C 1
ATOM 1728 O O . ALA A 1 205 ? 23.634 26.853 -10.206 1.00 16.49 204 ALA A O 1
ATOM 1730 N N . SER A 1 206 ? 21.568 27.769 -10.490 1.00 16.22 205 SER A N 1
ATOM 1731 C CA . SER A 1 206 ? 21.712 27.926 -11.935 1.00 17.26 205 SER A CA 1
ATOM 1732 C C . SER A 1 206 ? 22.652 29.104 -12.232 1.00 16.72 205 SER A C 1
ATOM 1733 O O . SER A 1 206 ? 23.527 28.975 -13.092 1.00 16.47 205 SER A O 1
ATOM 1736 N N . LEU A 1 207 ? 22.494 30.248 -11.555 1.00 15.61 206 LEU A N 1
ATOM 1737 C CA . LEU A 1 207 ? 23.436 31.376 -11.776 1.00 17.94 206 LEU A CA 1
ATOM 1738 C C . LEU A 1 207 ? 24.896 30.972 -11.522 1.00 21.31 206 LEU A C 1
ATOM 1739 O O . LEU A 1 207 ? 25.801 31.418 -12.221 1.00 21.44 206 LEU A O 1
ATOM 1744 N N . ARG A 1 208 ? 25.125 30.098 -10.542 1.00 18.43 207 ARG A N 1
ATOM 1745 C CA . ARG A 1 208 ? 26.457 29.627 -10.187 1.00 18.58 207 ARG A CA 1
ATOM 1746 C C . ARG A 1 208 ? 26.910 28.430 -11.013 1.00 21.23 207 ARG A C 1
ATOM 1747 O O . ARG A 1 208 ? 28.097 28.061 -10.952 1.00 21.10 207 ARG A O 1
ATOM 1755 N N . LYS A 1 209 ? 25.996 27.777 -11.745 1.00 18.05 208 LYS A N 1
ATOM 1756 C CA . LYS A 1 209 ? 26.251 26.500 -12.394 1.00 16.41 208 LYS A CA 1
ATOM 1757 C C . LYS A 1 209 ? 26.869 25.522 -11.389 1.00 17.37 208 LYS A C 1
ATOM 1758 O O . LYS A 1 209 ? 27.958 24.981 -11.599 1.00 20.03 208 LYS A O 1
ATOM 1764 N N . ASP A 1 210 ? 26.137 25.264 -10.299 1.00 16.50 209 ASP A N 1
ATOM 1765 C CA . ASP A 1 210 ? 26.603 24.361 -9.239 1.00 17.07 209 ASP A CA 1
ATOM 1766 C C . ASP A 1 210 ? 26.921 22.953 -9.737 1.00 17.51 209 ASP A C 1
ATOM 1767 O O . ASP A 1 210 ? 26.349 22.495 -10.713 1.00 18.21 209 ASP A O 1
ATOM 1772 N N . PRO A 1 211 ? 27.825 22.228 -9.038 1.00 18.65 210 PRO A N 1
ATOM 1773 C CA . PRO A 1 211 ? 28.143 20.851 -9.429 1.00 20.03 210 PRO A CA 1
ATOM 1774 C C . PRO A 1 211 ? 26.923 19.938 -9.562 1.00 19.48 210 PRO A C 1
ATOM 1775 O O . PRO A 1 211 ? 26.092 19.885 -8.658 1.00 20.10 210 PRO A O 1
ATOM 1779 N N . THR A 1 212 ? 26.866 19.211 -10.661 1.00 18.25 211 THR A N 1
ATOM 1780 C CA . THR A 1 212 ? 25.751 18.314 -10.974 1.00 16.97 211 THR A CA 1
ATOM 1781 C C . THR A 1 212 ? 26.138 16.861 -10.708 1.00 18.51 211 THR A C 1
ATOM 1782 O O . THR A 1 212 ? 26.129 16.028 -11.598 1.00 20.68 211 THR A O 1
ATOM 1786 N N . VAL A 1 213 ? 26.438 16.597 -9.455 1.00 16.93 212 VAL A N 1
ATOM 1787 C CA . VAL A 1 213 ? 27.016 15.303 -9.030 1.00 18.37 212 VAL A CA 1
ATOM 1788 C C . VAL A 1 213 ? 26.067 14.362 -8.296 1.00 22.02 212 VAL A C 1
ATOM 1789 O O . VAL A 1 213 ? 26.453 13.230 -8.027 1.00 22.36 212 VAL A O 1
ATOM 1793 N N . TYR A 1 214 ? 24.845 14.812 -7.984 1.00 16.55 213 TYR A N 1
ATOM 1794 C CA . TYR A 1 214 ? 23.887 14.016 -7.244 1.00 15.23 213 TYR A CA 1
ATOM 1795 C C . TYR A 1 214 ? 22.985 13.205 -8.147 1.00 18.51 213 TYR A C 1
ATOM 1796 O O . TYR A 1 214 ? 22.894 13.391 -9.351 1.00 17.02 213 TYR A O 1
ATOM 1806 N N . GLY B 1 6 ? 1.492 -11.925 -27.726 1.00 42.84 5 GLY B N 1
ATOM 1807 C CA . GLY B 1 6 ? 2.769 -11.483 -27.086 1.00 40.53 5 GLY B CA 1
ATOM 1808 C C . GLY B 1 6 ? 2.741 -11.913 -25.634 1.00 37.86 5 GLY B C 1
ATOM 1809 O O . GLY B 1 6 ? 2.390 -13.055 -25.343 1.00 37.33 5 GLY B O 1
ATOM 1810 N N . ASN B 1 7 ? 3.118 -11.006 -24.721 1.00 35.66 6 ASN B N 1
ATOM 1811 C CA . ASN B 1 7 ? 3.069 -11.301 -23.277 1.00 32.50 6 ASN B CA 1
ATOM 1812 C C . ASN B 1 7 ? 1.675 -11.588 -22.751 1.00 29.88 6 ASN B C 1
ATOM 1813 O O . ASN B 1 7 ? 1.543 -12.426 -21.863 1.00 30.06 6 ASN B O 1
ATOM 1818 N N . VAL B 1 8 ? 0.649 -10.898 -23.264 1.00 28.27 7 VAL B N 1
ATOM 1819 C CA . VAL B 1 8 ? -0.727 -11.142 -22.787 1.00 29.70 7 VAL B CA 1
ATOM 1820 C C . VAL B 1 8 ? -1.171 -12.553 -23.202 1.00 29.85 7 VAL B C 1
ATOM 1821 O O . VAL B 1 8 ? -1.839 -13.237 -22.428 1.00 30.85 7 VAL B O 1
ATOM 1825 N N . GLU B 1 9 ? -0.765 -13.000 -24.395 1.00 30.79 8 GLU B N 1
ATOM 1826 C CA . GLU B 1 9 ? -1.081 -14.375 -24.839 1.00 33.39 8 GLU B CA 1
ATOM 1827 C C . GLU B 1 9 ? -0.340 -15.394 -23.966 1.00 34.23 8 GLU B C 1
ATOM 1828 O O . GLU B 1 9 ? -0.935 -16.389 -23.546 1.00 35.14 8 GLU B O 1
ATOM 1831 N N . ASN B 1 10 ? 0.930 -15.104 -23.654 1.00 35.05 9 ASN B N 1
ATOM 1832 C CA . ASN B 1 10 ? 1.734 -15.948 -22.764 1.00 36.31 9 ASN B CA 1
ATOM 1833 C C . ASN B 1 10 ? 1.068 -16.088 -21.384 1.00 36.33 9 ASN B C 1
ATOM 1834 O O . ASN B 1 10 ? 0.954 -17.199 -20.863 1.00 36.89 9 ASN B O 1
ATOM 1839 N N . LEU B 1 11 ? 0.606 -14.964 -20.828 1.00 32.69 10 LEU B N 1
ATOM 1840 C CA . LEU B 1 11 ? -0.102 -14.949 -19.534 1.00 33.05 10 LEU B CA 1
ATOM 1841 C C . LEU B 1 11 ? -1.441 -15.697 -19.591 1.00 30.43 10 LEU B C 1
ATOM 1842 O O . LEU B 1 11 ? -1.706 -16.555 -18.736 1.00 32.54 10 LEU B O 1
ATOM 1847 N N . ILE B 1 12 ? -2.265 -15.392 -20.597 1.00 30.07 11 ILE B N 1
ATOM 1848 C CA . ILE B 1 12 ? -3.574 -16.081 -20.784 1.00 32.25 11 ILE B CA 1
ATOM 1849 C C . ILE B 1 12 ? -3.410 -17.616 -20.903 1.00 34.88 11 ILE B C 1
ATOM 1850 O O . ILE B 1 12 ? -4.191 -18.364 -20.297 1.00 34.50 11 ILE B O 1
ATOM 1855 N N . ASN B 1 13 ? -2.391 -18.065 -21.652 1.00 35.77 12 ASN B N 1
ATOM 1856 C CA A ASN B 1 13 ? -2.111 -19.507 -21.790 0.50 36.24 12 ASN B CA 1
ATOM 1857 C CA B ASN B 1 13 ? -2.092 -19.506 -21.799 0.50 36.35 12 ASN B CA 1
ATOM 1858 C C . ASN B 1 13 ? -1.756 -20.133 -20.442 1.00 36.22 12 ASN B C 1
ATOM 1859 O O . ASN B 1 13 ? -2.124 -21.278 -20.181 1.00 37.86 12 ASN B O 1
ATOM 1868 N N . GLY B 1 14 ? -1.063 -19.377 -19.582 1.00 34.58 13 GLY B N 1
ATOM 1869 C CA . GLY B 1 14 ? -0.689 -19.858 -18.247 1.00 32.51 13 GLY B CA 1
ATOM 1870 C C . GLY B 1 14 ? -1.800 -20.027 -17.220 1.00 32.45 13 GLY B C 1
ATOM 1871 O O . GLY B 1 14 ? -1.572 -20.677 -16.188 1.00 32.76 13 GLY B O 1
ATOM 1872 N N . VAL B 1 15 ? -2.976 -19.429 -17.453 1.00 31.86 14 VAL B N 1
ATOM 1873 C CA . VAL B 1 15 ? -4.115 -19.551 -16.519 1.00 31.98 14 VAL B CA 1
ATOM 1874 C C . VAL B 1 15 ? -5.027 -20.749 -16.823 1.00 34.67 14 VAL B C 1
ATOM 1875 O O . VAL B 1 15 ? -5.933 -21.040 -16.034 1.00 37.14 14 VAL B O 1
ATOM 1879 N N . GLY B 1 16 ? -4.794 -21.420 -17.949 1.00 37.26 15 GLY B N 1
ATOM 1880 C CA . GLY B 1 16 ? -5.576 -22.592 -18.331 1.00 38.32 15 GLY B CA 1
ATOM 1881 C C . GLY B 1 16 ? -7.060 -22.284 -18.490 1.00 39.11 15 GLY B C 1
ATOM 1882 O O . GLY B 1 16 ? -7.422 -21.294 -19.138 1.00 38.46 15 GLY B O 1
ATOM 1883 N N . GLU B 1 17 ? -7.903 -23.110 -17.864 1.00 39.31 16 GLU B N 1
ATOM 1884 C CA . GLU B 1 17 ? -9.361 -22.981 -17.956 1.00 39.23 16 GLU B CA 1
ATOM 1885 C C . GLU B 1 17 ? -9.971 -21.747 -17.284 1.00 38.18 16 GLU B C 1
ATOM 1886 O O . GLU B 1 17 ? -11.122 -21.411 -17.580 1.00 37.68 16 GLU B O 1
ATOM 1888 N N . LEU B 1 18 ? -9.220 -21.066 -16.405 1.00 36.88 17 LEU B N 1
ATOM 1889 C CA . LEU B 1 18 ? -9.724 -19.862 -15.728 1.00 35.66 17 LEU B CA 1
ATOM 1890 C C . LEU B 1 18 ? -10.117 -18.730 -16.691 1.00 33.24 17 LEU B C 1
ATOM 1891 O O . LEU B 1 18 ? -11.078 -18.011 -16.412 1.00 35.48 17 LEU B O 1
ATOM 1896 N N . TRP B 1 19 ? -9.410 -18.593 -17.815 1.00 32.02 18 TRP B N 1
ATOM 1897 C CA . TRP B 1 19 ? -9.673 -17.489 -18.750 1.00 30.92 18 TRP B CA 1
ATOM 1898 C C . TRP B 1 19 ? -11.091 -17.531 -19.317 1.00 34.14 18 TRP B C 1
ATOM 1899 O O . TRP B 1 19 ? -11.803 -16.527 -19.274 1.00 33.86 18 TRP B O 1
ATOM 1910 N N . ASN B 1 20 ? -11.502 -18.689 -19.839 1.00 35.72 19 ASN B N 1
ATOM 1911 C CA . ASN B 1 20 ? -12.883 -18.856 -20.320 1.00 35.37 19 ASN B CA 1
ATOM 1912 C C . ASN B 1 20 ? -13.909 -18.760 -19.196 1.00 32.41 19 ASN B C 1
ATOM 1913 O O . ASN B 1 20 ? -14.972 -18.176 -19.391 1.00 32.87 19 ASN B O 1
ATOM 1918 N N . LYS B 1 21 ? -13.573 -19.259 -18.007 1.00 31.33 20 LYS B N 1
ATOM 1919 C CA . LYS B 1 21 ? -14.445 -19.081 -16.833 1.00 33.01 20 LYS B CA 1
ATOM 1920 C C . LYS B 1 21 ? -14.714 -17.588 -16.547 1.00 33.86 20 LYS B C 1
ATOM 1921 O O . LYS B 1 21 ? -15.778 -17.232 -16.022 1.00 34.53 20 LYS B O 1
ATOM 1927 N N . TYR B 1 22 ? -13.740 -16.735 -16.902 1.00 33.88 21 TYR B N 1
ATOM 1928 C CA . TYR B 1 22 ? -13.857 -15.286 -16.780 1.00 31.85 21 TYR B CA 1
ATOM 1929 C C . TYR B 1 22 ? -14.592 -14.659 -17.972 1.00 29.54 21 TYR B C 1
ATOM 1930 O O . TYR B 1 22 ? -15.654 -14.077 -17.787 1.00 31.66 21 TYR B O 1
ATOM 1939 N N . VAL B 1 23 ? -14.016 -14.742 -19.168 1.00 28.10 22 VAL B N 1
ATOM 1940 C CA . VAL B 1 23 ? -14.566 -14.035 -20.333 1.00 29.14 22 VAL B CA 1
ATOM 1941 C C . VAL B 1 23 ? -15.846 -14.641 -20.932 1.00 32.89 22 VAL B C 1
ATOM 1942 O O . VAL B 1 23 ? -16.532 -13.978 -21.725 1.00 33.05 22 VAL B O 1
ATOM 1946 N N . LYS B 1 24 ? -16.143 -15.888 -20.570 1.00 32.97 23 LYS B N 1
ATOM 1947 C CA . LYS B 1 24 ? -17.381 -16.558 -20.997 1.00 35.31 23 LYS B CA 1
ATOM 1948 C C . LYS B 1 24 ? -18.205 -16.911 -19.759 1.00 36.31 23 LYS B C 1
ATOM 1949 O O . LYS B 1 24 ? -18.905 -17.933 -19.751 1.00 36.39 23 LYS B O 1
ATOM 1955 N N . HIS B 1 25 ? -18.155 -16.049 -18.732 1.00 35.31 24 HIS B N 1
ATOM 1956 C CA . HIS B 1 25 ? -18.871 -16.269 -17.459 1.00 33.97 24 HIS B CA 1
ATOM 1957 C C . HIS B 1 25 ? -20.398 -16.208 -17.697 1.00 34.36 24 HIS B C 1
ATOM 1958 O O . HIS B 1 25 ? -20.847 -15.495 -18.602 1.00 33.87 24 HIS B O 1
ATOM 1965 N N . GLU B 1 26 ? -21.161 -16.961 -16.896 1.00 36.80 25 GLU B N 1
ATOM 1966 C CA . GLU B 1 26 ? -22.649 -16.966 -16.932 1.00 37.65 25 GLU B CA 1
ATOM 1967 C C . GLU B 1 26 ? -23.227 -15.543 -17.028 1.00 35.85 25 GLU B C 1
ATOM 1968 O O . GLU B 1 26 ? -24.041 -15.262 -17.895 1.00 35.56 25 GLU B O 1
ATOM 1974 N N . PHE B 1 27 ? -22.729 -14.637 -16.169 1.00 34.48 26 PHE B N 1
ATOM 1975 C CA . PHE B 1 27 ? -23.140 -13.218 -16.153 1.00 32.81 26 PHE B CA 1
ATOM 1976 C C . PHE B 1 27 ? -23.102 -12.575 -17.551 1.00 34.38 26 PHE B C 1
ATOM 1977 O O . PHE B 1 27 ? -24.045 -11.863 -17.954 1.00 35.03 26 PHE B O 1
ATOM 1985 N N . ILE B 1 28 ? -21.996 -12.821 -18.268 1.00 35.29 27 ILE B N 1
ATOM 1986 C CA . ILE B 1 28 ? -21.737 -12.266 -19.595 1.00 33.59 27 ILE B CA 1
ATOM 1987 C C . ILE B 1 28 ? -22.635 -12.936 -20.629 1.00 32.86 27 ILE B C 1
ATOM 1988 O O . ILE B 1 28 ? -23.191 -12.253 -21.498 1.00 31.72 27 ILE B O 1
ATOM 1993 N N . LEU B 1 29 ? -22.728 -14.267 -20.547 1.00 32.58 28 LEU B N 1
ATOM 1994 C CA . LEU B 1 29 ? -23.625 -15.055 -21.427 1.00 31.49 28 LEU B CA 1
ATOM 1995 C C . LEU B 1 29 ? -25.055 -14.537 -21.301 1.00 32.64 28 LEU B C 1
ATOM 1996 O O . LEU B 1 29 ? -25.727 -14.376 -22.321 1.00 34.05 28 LEU B O 1
ATOM 2001 N N . LYS B 1 30 ? -25.507 -14.280 -20.077 1.00 32.03 29 LYS B N 1
ATOM 2002 C CA . LYS B 1 30 ? -26.836 -13.696 -19.831 1.00 34.44 29 LYS B CA 1
ATOM 2003 C C . LYS B 1 30 ? -26.986 -12.255 -20.345 1.00 35.65 29 LYS B C 1
ATOM 2004 O O . LYS B 1 30 ? -28.062 -11.882 -20.800 1.00 38.17 29 LYS B O 1
ATOM 2018 N N . ARG B 1 32 ? -25.406 -11.170 -23.011 1.00 38.54 31 ARG B N 1
ATOM 2019 C CA . ARG B 1 32 ? -25.423 -11.407 -24.455 1.00 36.69 31 ARG B CA 1
ATOM 2020 C C . ARG B 1 32 ? -26.813 -11.863 -24.940 1.00 37.99 31 ARG B C 1
ATOM 2021 O O . ARG B 1 32 ? -27.351 -11.284 -25.884 1.00 37.24 31 ARG B O 1
ATOM 2029 N N . ASP B 1 33 ? -27.384 -12.861 -24.271 1.00 38.37 32 ASP B N 1
ATOM 2030 C CA . ASP B 1 33 ? -28.722 -13.374 -24.657 1.00 39.93 32 ASP B CA 1
ATOM 2031 C C . ASP B 1 33 ? -29.910 -12.498 -24.166 1.00 40.95 32 ASP B C 1
ATOM 2032 O O . ASP B 1 33 ? -31.053 -12.750 -24.557 1.00 43.65 32 ASP B O 1
ATOM 2037 N N . GLY B 1 34 ? -29.644 -11.511 -23.303 1.00 40.06 33 GLY B N 1
ATOM 2038 C CA . GLY B 1 34 ? -30.668 -10.605 -22.764 1.00 38.13 33 GLY B CA 1
ATOM 2039 C C . GLY B 1 34 ? -31.425 -11.051 -21.523 1.00 37.68 33 GLY B C 1
ATOM 2040 O O . GLY B 1 34 ? -32.258 -10.288 -21.014 1.00 38.76 33 GLY B O 1
ATOM 2041 N N . SER B 1 35 ? -31.115 -12.243 -20.997 1.00 36.68 34 SER B N 1
ATOM 2042 C CA . SER B 1 35 ? -31.791 -12.799 -19.840 1.00 37.27 34 SER B CA 1
ATOM 2043 C C . SER B 1 35 ? -31.274 -12.376 -18.480 1.00 36.54 34 SER B C 1
ATOM 2044 O O . SER B 1 35 ? -31.826 -12.821 -17.466 1.00 38.23 34 SER B O 1
ATOM 2047 N N . LEU B 1 36 ? -30.210 -11.556 -18.411 1.00 38.97 35 LEU B N 1
ATOM 2048 C CA . LEU B 1 36 ? -29.708 -11.117 -17.111 1.00 36.86 35 LEU B CA 1
ATOM 2049 C C . LEU B 1 36 ? -30.732 -10.145 -16.501 1.00 35.16 35 LEU B C 1
ATOM 2050 O O . LEU B 1 36 ? -31.104 -9.185 -17.175 1.00 36.66 35 LEU B O 1
ATOM 2055 N N . PRO B 1 37 ? -31.228 -10.416 -15.276 1.00 35.01 36 PRO B N 1
ATOM 2056 C CA . PRO B 1 37 ? -32.158 -9.489 -14.620 1.00 38.02 36 PRO B CA 1
ATOM 2057 C C . PRO B 1 37 ? -31.553 -8.106 -14.384 1.00 41.20 36 PRO B C 1
ATOM 2058 O O . PRO B 1 37 ? -30.376 -8.003 -13.986 1.00 40.52 36 PRO B O 1
ATOM 2062 N N . LEU B 1 38 ? -32.359 -7.063 -14.585 1.00 42.28 37 LEU B N 1
ATOM 2063 C CA . LEU B 1 38 ? -31.887 -5.671 -14.442 1.00 43.50 37 LEU B CA 1
ATOM 2064 C C . LEU B 1 38 ? -31.382 -5.339 -13.042 1.00 42.59 37 LEU B C 1
ATOM 2065 O O . LEU B 1 38 ? -30.427 -4.545 -12.895 1.00 41.64 37 LEU B O 1
ATOM 2070 N N . ASP B 1 39 ? -31.990 -5.936 -12.014 1.00 41.52 38 ASP B N 1
ATOM 2071 C CA . ASP B 1 39 ? -31.526 -5.730 -10.633 1.00 43.55 38 ASP B CA 1
ATOM 2072 C C . ASP B 1 39 ? -30.118 -6.318 -10.408 1.00 42.11 38 ASP B C 1
ATOM 2073 O O . ASP B 1 39 ? -29.366 -5.762 -9.622 1.00 42.40 38 ASP B O 1
ATOM 2078 N N . ILE B 1 40 ? -29.783 -7.423 -11.089 1.00 40.06 39 ILE B N 1
ATOM 2079 C CA . ILE B 1 40 ? -28.443 -8.043 -10.989 1.00 40.33 39 ILE B CA 1
ATOM 2080 C C . ILE B 1 40 ? -27.422 -7.130 -11.670 1.00 38.13 39 ILE B C 1
ATOM 2081 O O . ILE B 1 40 ? -26.316 -6.915 -11.132 1.00 37.45 39 ILE B O 1
ATOM 2086 N N . PHE B 1 41 ? -27.791 -6.573 -12.822 1.00 37.80 40 PHE B N 1
ATOM 2087 C CA . PHE B 1 41 ? -26.912 -5.635 -13.530 1.00 37.17 40 PHE B CA 1
ATOM 2088 C C . PHE B 1 41 ? -26.694 -4.323 -12.764 1.00 37.57 40 PHE B C 1
ATOM 2089 O O . PHE B 1 41 ? -25.559 -3.834 -12.704 1.00 35.36 40 PHE B O 1
ATOM 2097 N N . ARG B 1 42 ? -27.759 -3.760 -12.188 1.00 36.24 41 ARG B N 1
ATOM 2098 C CA . ARG B 1 42 ? -27.647 -2.537 -11.369 1.00 37.74 41 ARG B CA 1
ATOM 2099 C C . ARG B 1 42 ? -26.716 -2.778 -10.152 1.00 36.48 41 ARG B C 1
ATOM 2100 O O . ARG B 1 42 ? -25.834 -1.927 -9.825 1.00 34.36 41 ARG B O 1
ATOM 2108 N N . TYR B 1 43 ? -26.908 -3.923 -9.475 1.00 34.98 42 TYR B N 1
ATOM 2109 C CA . TYR B 1 43 ? -26.051 -4.334 -8.347 1.00 34.95 42 TYR B CA 1
ATOM 2110 C C . TYR B 1 43 ? -24.587 -4.321 -8.796 1.00 31.49 42 TYR B C 1
ATOM 2111 O O . TYR B 1 43 ? -23.707 -3.729 -8.123 1.00 31.32 42 TYR B O 1
ATOM 2120 N N . TYR B 1 44 ? -24.339 -5.015 -9.910 1.00 32.52 43 TYR B N 1
ATOM 2121 C CA . TYR B 1 44 ? -23.007 -5.062 -10.542 1.00 33.23 43 TYR B CA 1
ATOM 2122 C C . TYR B 1 44 ? -22.425 -3.661 -10.830 1.00 33.84 43 TYR B C 1
ATOM 2123 O O . TYR B 1 44 ? -21.250 -3.388 -10.489 1.00 31.29 43 TYR B O 1
ATOM 2132 N N . LEU B 1 45 ? -23.215 -2.804 -11.489 1.00 34.86 44 LEU B N 1
ATOM 2133 C CA . LEU B 1 45 ? -22.770 -1.430 -11.824 1.00 34.37 44 LEU B CA 1
ATOM 2134 C C . LEU B 1 45 ? -22.360 -0.603 -10.607 1.00 33.26 44 LEU B C 1
ATOM 2135 O O . LEU B 1 45 ? -21.421 0.200 -10.681 1.00 31.60 44 LEU B O 1
ATOM 2140 N N . ILE B 1 46 ? -23.070 -0.779 -9.504 1.00 32.57 45 ILE B N 1
ATOM 2141 C CA . ILE B 1 46 ? -22.743 -0.085 -8.263 1.00 32.34 45 ILE B CA 1
ATOM 2142 C C . ILE B 1 46 ? -21.379 -0.571 -7.752 1.00 30.56 45 ILE B C 1
ATOM 2143 O O . ILE B 1 46 ? -20.517 0.247 -7.461 1.00 31.89 45 ILE B O 1
ATOM 2148 N N . GLN B 1 47 ? -21.168 -1.890 -7.725 1.00 29.46 46 GLN B N 1
ATOM 2149 C CA . GLN B 1 47 ? -19.884 -2.458 -7.278 1.00 30.24 46 GLN B CA 1
ATOM 2150 C C . GLN B 1 47 ? -18.764 -2.023 -8.217 1.00 28.17 46 GLN B C 1
ATOM 2151 O O . GLN B 1 47 ? -17.698 -1.629 -7.740 1.00 26.94 46 GLN B O 1
ATOM 2157 N N . ASP B 1 48 ? -19.013 -2.092 -9.527 1.00 27.68 47 ASP B N 1
ATOM 2158 C CA . ASP B 1 48 ? -18.045 -1.612 -10.545 1.00 28.80 47 ASP B CA 1
ATOM 2159 C C . ASP B 1 48 ? -17.688 -0.127 -10.361 1.00 30.19 47 ASP B C 1
ATOM 2160 O O . ASP B 1 48 ? -16.517 0.265 -10.540 1.00 29.07 47 ASP B O 1
ATOM 2165 N N . GLY B 1 49 ? -18.677 0.687 -9.992 1.00 28.66 48 GLY B N 1
ATOM 2166 C CA . GLY B 1 49 ? -18.471 2.113 -9.701 1.00 29.08 48 GLY B CA 1
ATOM 2167 C C . GLY B 1 49 ? -17.491 2.357 -8.557 1.00 28.53 48 GLY B C 1
ATOM 2168 O O . GLY B 1 49 ? -16.702 3.317 -8.584 1.00 30.36 48 GLY B O 1
ATOM 2169 N N . LYS B 1 50 ? -17.544 1.491 -7.545 1.00 29.31 49 LYS B N 1
ATOM 2170 C CA . LYS B 1 50 ? -16.607 1.561 -6.418 1.00 28.16 49 LYS B CA 1
ATOM 2171 C C . LYS B 1 50 ? -15.236 1.055 -6.860 1.00 28.81 49 LYS B C 1
ATOM 2172 O O . LYS B 1 50 ? -14.215 1.676 -6.550 1.00 28.65 49 LYS B O 1
ATOM 2178 N N . TYR B 1 51 ? -15.223 -0.080 -7.550 1.00 28.24 50 TYR B N 1
ATOM 2179 C CA . TYR B 1 51 ? -13.992 -0.694 -8.063 1.00 28.21 50 TYR B CA 1
ATOM 2180 C C . TYR B 1 51 ? -13.158 0.238 -8.951 1.00 26.60 50 TYR B C 1
ATOM 2181 O O . TYR B 1 51 ? -11.948 0.374 -8.737 1.00 26.41 50 TYR B O 1
ATOM 2190 N N . VAL B 1 52 ? -13.815 0.862 -9.926 1.00 26.18 51 VAL B N 1
ATOM 2191 C CA A VAL B 1 52 ? -13.122 1.709 -10.913 0.50 25.70 51 VAL B CA 1
ATOM 2192 C CA B VAL B 1 52 ? -13.113 1.723 -10.907 0.50 26.37 51 VAL B CA 1
ATOM 2193 C C . VAL B 1 52 ? -12.367 2.870 -10.245 1.00 25.91 51 VAL B C 1
ATOM 2194 O O . VAL B 1 52 ? -11.244 3.189 -10.649 1.00 25.33 51 VAL B O 1
ATOM 2201 N N . GLU B 1 53 ? -12.957 3.481 -9.220 1.00 25.85 52 GLU B N 1
ATOM 2202 C CA . GLU B 1 53 ? -12.290 4.570 -8.518 1.00 25.92 52 GLU B CA 1
ATOM 2203 C C . GLU B 1 53 ? -11.013 4.050 -7.829 1.00 25.98 52 GLU B C 1
ATOM 2204 O O . GLU B 1 53 ? -9.946 4.686 -7.899 1.00 24.02 52 GLU B O 1
ATOM 2210 N N . ASP B 1 54 ? -11.115 2.905 -7.145 1.00 24.12 53 ASP B N 1
ATOM 2211 C CA . ASP B 1 54 ? -9.935 2.290 -6.498 1.00 23.11 53 ASP B CA 1
ATOM 2212 C C . ASP B 1 54 ? -8.876 1.844 -7.511 1.00 23.41 53 ASP B C 1
ATOM 2213 O O . ASP B 1 54 ? -7.682 2.025 -7.279 1.00 23.02 53 ASP B O 1
ATOM 2226 N N . LEU B 1 56 ? -8.342 3.243 -10.423 1.00 23.92 55 LEU B N 1
ATOM 2227 C CA . LEU B 1 56 ? -7.688 4.481 -10.870 1.00 23.90 55 LEU B CA 1
ATOM 2228 C C . LEU B 1 56 ? -6.669 4.988 -9.871 1.00 22.37 55 LEU B C 1
ATOM 2229 O O . LEU B 1 56 ? -5.587 5.427 -10.257 1.00 21.96 55 LEU B O 1
ATOM 2234 N N . ARG B 1 57 ? -7.005 4.952 -8.576 1.00 21.91 56 ARG B N 1
ATOM 2235 C CA . ARG B 1 57 ? -6.052 5.385 -7.545 1.00 21.87 56 ARG B CA 1
ATOM 2236 C C . ARG B 1 57 ? -4.812 4.479 -7.530 1.00 21.14 56 ARG B C 1
ATOM 2237 O O . ARG B 1 57 ? -3.696 4.978 -7.402 1.00 21.86 56 ARG B O 1
ATOM 2245 N N . ALA B 1 58 ? -5.039 3.159 -7.645 1.00 21.36 57 ALA B N 1
ATOM 2246 C CA . ALA B 1 58 ? -3.925 2.197 -7.699 1.00 20.62 57 ALA B CA 1
ATOM 2247 C C . ALA B 1 58 ? -3.043 2.467 -8.950 1.00 19.89 57 ALA B C 1
ATOM 2248 O O . ALA B 1 58 ? -1.839 2.485 -8.865 1.00 21.12 57 ALA B O 1
ATOM 2250 N N . LEU B 1 59 ? -3.679 2.716 -10.098 1.00 21.08 58 LEU B N 1
ATOM 2251 C CA . LEU B 1 59 ? -2.933 3.086 -11.317 1.00 20.98 58 LEU B CA 1
ATOM 2252 C C . LEU B 1 59 ? -2.060 4.300 -11.102 1.00 21.41 58 LEU B C 1
ATOM 2253 O O . LEU B 1 59 ? -0.896 4.325 -11.533 1.00 20.54 58 LEU B O 1
ATOM 2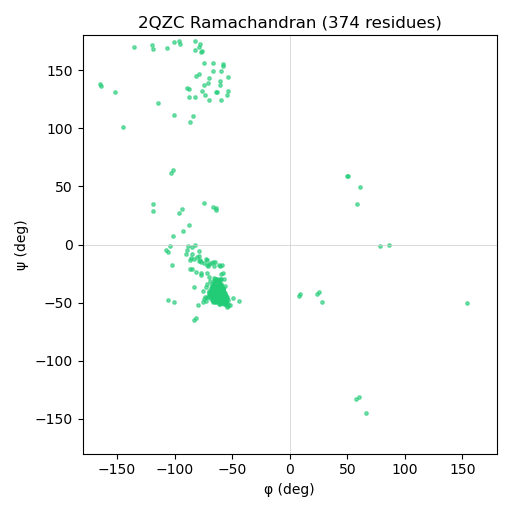258 N N . LEU B 1 60 ? -2.596 5.317 -10.419 1.00 19.99 59 LEU B N 1
ATOM 2259 C CA . LEU B 1 60 ? -1.840 6.546 -10.150 1.00 21.08 59 LEU B CA 1
ATOM 2260 C C . LEU B 1 60 ? -0.583 6.255 -9.339 1.00 20.89 59 LEU B C 1
ATOM 2261 O O . LEU B 1 60 ? 0.532 6.658 -9.732 1.00 21.80 59 LEU B O 1
ATOM 2266 N N . ILE B 1 61 ? -0.743 5.503 -8.239 1.00 21.12 60 ILE B N 1
ATOM 2267 C CA . ILE B 1 61 ? 0.423 5.120 -7.400 1.00 20.27 60 ILE B CA 1
ATOM 2268 C C . ILE B 1 61 ? 1.434 4.307 -8.202 1.00 20.32 60 ILE B C 1
ATOM 2269 O O . ILE B 1 61 ? 2.635 4.558 -8.138 1.00 20.18 60 ILE B O 1
ATOM 2274 N N . ALA B 1 62 ? 0.943 3.311 -8.931 1.00 19.99 61 ALA B N 1
ATOM 2275 C CA . ALA B 1 62 ? 1.841 2.446 -9.690 1.00 20.66 61 ALA B CA 1
ATOM 2276 C C . ALA B 1 62 ? 2.604 3.188 -10.780 1.00 18.95 61 ALA B C 1
ATOM 2277 O O . ALA B 1 62 ? 3.782 2.955 -10.984 1.00 20.03 61 ALA B O 1
ATOM 2279 N N . SER B 1 63 ? 1.882 4.062 -11.496 1.00 19.33 62 SER B N 1
ATOM 2280 C CA A SER B 1 63 ? 2.468 4.755 -12.642 0.50 19.00 62 SER B CA 1
ATOM 2281 C CA B SER B 1 63 ? 2.436 4.848 -12.623 0.50 19.99 62 SER B CA 1
ATOM 2282 C C . SER B 1 63 ? 3.658 5.638 -12.224 1.00 19.21 62 SER B C 1
ATOM 2283 O O . SER B 1 63 ? 4.570 5.893 -13.031 1.00 19.66 62 SER B O 1
ATOM 2288 N N . SER B 1 64 ? 3.679 6.096 -10.973 1.00 19.14 63 SER B N 1
ATOM 2289 C CA . SER B 1 64 ? 4.793 6.867 -10.493 1.00 19.02 63 SER B CA 1
ATOM 2290 C C . SER B 1 64 ? 6.127 6.121 -10.514 1.00 18.04 63 SER B C 1
ATOM 2291 O O . SER B 1 64 ? 7.171 6.741 -10.446 1.00 20.02 63 SER B O 1
ATOM 2294 N N . LYS B 1 65 ? 6.051 4.789 -10.604 1.00 19.56 64 LYS B N 1
ATOM 2295 C CA . LYS B 1 65 ? 7.210 3.909 -10.613 1.00 20.27 64 LYS B CA 1
ATOM 2296 C C . LYS B 1 65 ? 7.570 3.336 -11.982 1.00 21.67 64 LYS B C 1
ATOM 2297 O O . LYS B 1 65 ? 8.516 2.542 -12.078 1.00 24.16 64 LYS B O 1
ATOM 2303 N N . GLY B 1 66 ? 6.800 3.668 -13.021 1.00 20.31 65 GLY B N 1
ATOM 2304 C CA . GLY B 1 66 ? 7.005 3.054 -14.348 1.00 19.87 65 GLY B CA 1
ATOM 2305 C C . GLY B 1 66 ? 7.859 3.849 -15.324 1.00 20.30 65 GLY B C 1
ATOM 2306 O O . GLY B 1 66 ? 8.251 4.978 -15.050 1.00 21.57 65 GLY B O 1
ATOM 2307 N N . PRO B 1 67 ? 8.145 3.261 -16.509 1.00 21.64 66 PRO B N 1
ATOM 2308 C CA . PRO B 1 67 ? 8.922 3.966 -17.534 1.00 22.08 66 PRO B CA 1
ATOM 2309 C C . PRO B 1 67 ? 8.144 5.175 -18.010 1.00 20.16 66 PRO B C 1
ATOM 2310 O O . PRO B 1 67 ? 6.963 5.052 -18.348 1.00 22.28 66 PRO B O 1
ATOM 2314 N N . ILE B 1 68 ? 8.805 6.322 -18.058 1.00 21.24 67 ILE B N 1
ATOM 2315 C CA . ILE B 1 68 ? 8.089 7.578 -18.278 1.00 22.49 67 ILE B CA 1
ATOM 2316 C C . ILE B 1 68 ? 7.280 7.622 -19.588 1.00 23.52 67 ILE B C 1
ATOM 2317 O O . ILE B 1 68 ? 6.134 8.110 -19.603 1.00 25.31 67 ILE B O 1
ATOM 2322 N N . ASP B 1 69 ? 7.852 7.054 -20.641 1.00 25.58 68 ASP B N 1
ATOM 2323 C CA . ASP B 1 69 ? 7.193 7.046 -21.947 1.00 27.03 68 ASP B CA 1
ATOM 2324 C C . ASP B 1 69 ? 5.948 6.186 -21.931 1.00 24.68 68 ASP B C 1
ATOM 2325 O O . ASP B 1 69 ? 4.882 6.619 -22.384 1.00 27.73 68 ASP B O 1
ATOM 2330 N N . LYS B 1 70 ? 6.059 5.001 -21.332 1.00 24.83 69 LYS B N 1
ATOM 2331 C CA . LYS B 1 70 ? 4.958 4.058 -21.309 1.00 24.45 69 LYS B CA 1
ATOM 2332 C C . LYS B 1 70 ? 3.824 4.551 -20.441 1.00 23.09 69 LYS B C 1
ATOM 2333 O O . LYS B 1 70 ? 2.662 4.487 -20.845 1.00 24.81 69 LYS B O 1
ATOM 2339 N N . VAL B 1 71 ? 4.166 5.075 -19.257 1.00 22.12 70 VAL B N 1
ATOM 2340 C CA A VAL B 1 71 ? 3.108 5.507 -18.344 0.50 22.51 70 VAL B CA 1
ATOM 2341 C CA B VAL B 1 71 ? 3.156 5.552 -18.319 0.50 24.16 70 VAL B CA 1
ATOM 2342 C C . VAL B 1 71 ? 2.422 6.770 -18.859 1.00 22.15 70 VAL B C 1
ATOM 2343 O O . VAL B 1 71 ? 1.211 6.879 -18.707 1.00 24.09 70 VAL B O 1
ATOM 2350 N N . THR B 1 72 ? 3.174 7.683 -19.480 1.00 24.43 71 THR B N 1
ATOM 2351 C CA . THR B 1 72 ? 2.592 8.913 -20.033 1.00 26.17 71 THR B CA 1
ATOM 2352 C C . THR B 1 72 ? 1.562 8.616 -21.137 1.00 25.33 71 THR B C 1
ATOM 2353 O O . THR B 1 72 ? 0.514 9.244 -21.170 1.00 26.43 71 THR B O 1
ATOM 2357 N N . LYS B 1 73 ? 1.861 7.637 -21.989 1.00 26.13 72 LYS B N 1
ATOM 2358 C CA . LYS B 1 73 ? 0.956 7.223 -23.067 1.00 26.01 72 LYS B CA 1
ATOM 2359 C C . LYS B 1 73 ? -0.354 6.671 -22.485 1.00 26.44 72 LYS B C 1
ATOM 2360 O O . LYS B 1 73 ? -1.449 7.014 -22.938 1.00 26.84 72 LYS B O 1
ATOM 2362 N N . ILE B 1 74 ? -0.242 5.827 -21.460 1.00 24.18 73 ILE B N 1
ATOM 2363 C CA . ILE B 1 74 ? -1.411 5.259 -20.793 1.00 22.35 73 ILE B CA 1
ATOM 2364 C C . ILE B 1 74 ? -2.231 6.354 -20.108 1.00 22.19 73 ILE B C 1
ATOM 2365 O O . ILE B 1 74 ? -3.459 6.405 -20.300 1.00 25.35 73 ILE B O 1
ATOM 2370 N N . LEU B 1 75 ? -1.574 7.213 -19.326 1.00 23.70 74 LEU B N 1
ATOM 2371 C CA . LEU B 1 75 ? -2.291 8.258 -18.572 1.00 24.74 74 LEU B CA 1
ATOM 2372 C C . LEU B 1 75 ? -2.993 9.272 -19.490 1.00 26.27 74 LEU B C 1
ATOM 2373 O O . LEU B 1 75 ? -4.080 9.740 -19.154 1.00 27.69 74 LEU B O 1
ATOM 2378 N N . ASN B 1 76 ? -2.370 9.596 -20.628 1.00 26.47 75 ASN B N 1
ATOM 2379 C CA A ASN B 1 76 ? -2.993 10.504 -21.598 0.50 27.39 75 ASN B CA 1
ATOM 2380 C CA B ASN B 1 76 ? -2.971 10.493 -21.636 0.50 28.10 75 ASN B CA 1
ATOM 2381 C C . ASN B 1 76 ? -4.337 9.957 -22.102 1.00 29.48 75 ASN B C 1
ATOM 2382 O O . ASN B 1 76 ? -5.272 10.732 -22.316 1.00 33.65 75 ASN B O 1
ATOM 2391 N N . LEU B 1 77 ? -4.444 8.640 -22.248 1.00 27.93 76 LEU B N 1
ATOM 2392 C CA . LEU B 1 77 ? -5.681 8.007 -22.721 1.00 27.15 76 LEU B CA 1
ATOM 2393 C C . LEU B 1 77 ? -6.692 7.793 -21.615 1.00 26.47 76 LEU B C 1
ATOM 2394 O O . LEU B 1 77 ? -7.896 7.905 -21.833 1.00 28.27 76 LEU B O 1
ATOM 2399 N N . VAL B 1 78 ? -6.217 7.458 -20.413 1.00 27.44 77 VAL B N 1
ATOM 2400 C CA . VAL B 1 78 ? -7.087 7.228 -19.271 1.00 27.62 77 VAL B CA 1
ATOM 2401 C C . VAL B 1 78 ? -7.706 8.532 -18.766 1.00 31.74 77 VAL B C 1
ATOM 2402 O O . VAL B 1 78 ? -8.889 8.568 -18.476 1.00 32.02 77 VAL B O 1
ATOM 2406 N N . PHE B 1 79 ? -6.902 9.590 -18.642 1.00 33.42 78 PHE B N 1
ATOM 2407 C CA . PHE B 1 79 ? -7.395 10.926 -18.207 1.00 39.54 78 PHE B CA 1
ATOM 2408 C C . PHE B 1 79 ? -7.767 11.858 -19.392 1.00 47.11 78 PHE B C 1
ATOM 2409 O O . PHE B 1 79 ? -7.699 13.064 -19.271 1.00 52.16 78 PHE B O 1
ATOM 2417 N N . SER B 1 80 ? -8.214 11.276 -20.514 1.00 52.87 79 SER B N 1
ATOM 2418 C CA . SER B 1 80 ? -8.666 12.016 -21.704 1.00 57.53 79 SER B CA 1
ATOM 2419 C C . SER B 1 80 ? -10.126 12.472 -21.527 1.00 61.71 79 SER B C 1
ATOM 2420 O O . SER B 1 80 ? -10.795 12.117 -20.539 1.00 62.97 79 SER B O 1
ATOM 2423 N N . SER B 1 81 ? -10.610 13.247 -22.504 1.00 64.81 80 SER B N 1
ATOM 2424 C CA . SER B 1 81 ? -11.997 13.751 -22.527 1.00 67.09 80 SER B CA 1
ATOM 2425 C C . SER B 1 81 ? -12.496 13.985 -23.958 1.00 67.54 80 SER B C 1
ATOM 2426 O O . SER B 1 81 ? -12.787 13.031 -24.689 1.00 68.09 80 SER B O 1
ATOM 2429 N N . GLU B 1 87 ? -19.460 9.329 -20.894 1.00 72.77 86 GLU B N 1
ATOM 2430 C CA . GLU B 1 87 ? -20.794 9.544 -21.448 1.00 72.84 86 GLU B CA 1
ATOM 2431 C C . GLU B 1 87 ? -21.678 8.295 -21.302 1.00 73.10 86 GLU B C 1
ATOM 2432 O O . GLU B 1 87 ? -22.808 8.394 -20.805 1.00 73.90 86 GLU B O 1
ATOM 2434 N N . THR B 1 88 ? -21.149 7.140 -21.735 1.00 72.55 87 THR B N 1
ATOM 2435 C CA . THR B 1 88 ? -21.842 5.827 -21.692 1.00 71.40 87 THR B CA 1
ATOM 2436 C C . THR B 1 88 ? -22.393 5.492 -20.313 1.00 70.83 87 THR B C 1
ATOM 2437 O O . THR B 1 88 ? -23.576 5.154 -20.183 1.00 71.28 87 THR B O 1
ATOM 2441 N N . HIS B 1 89 ? -21.527 5.589 -19.302 1.00 69.98 88 HIS B N 1
ATOM 2442 C CA . HIS B 1 89 ? -21.909 5.293 -17.911 1.00 69.29 88 HIS B CA 1
ATOM 2443 C C . HIS B 1 89 ? -22.911 6.299 -17.317 1.00 67.90 88 HIS B C 1
ATOM 2444 O O . HIS B 1 89 ? -23.780 5.896 -16.549 1.00 67.38 88 HIS B O 1
ATOM 2451 N N . GLY B 1 90 ? -22.812 7.578 -17.700 1.00 66.63 89 GLY B N 1
ATOM 2452 C CA . GLY B 1 90 ? -23.766 8.617 -17.261 1.00 65.80 89 GLY B CA 1
ATOM 2453 C C . GLY B 1 90 ? -25.206 8.328 -17.689 1.00 65.03 89 GLY B C 1
ATOM 2454 O O . GLY B 1 90 ? -26.150 8.528 -16.909 1.00 65.61 89 GLY B O 1
ATOM 2455 N N . LYS B 1 91 ? -25.358 7.843 -18.925 1.00 63.47 90 LYS B N 1
ATOM 2456 C CA . LYS B 1 91 ? -26.659 7.440 -19.485 1.00 61.70 90 LYS B CA 1
ATOM 2457 C C . LYS B 1 91 ? -27.223 6.210 -18.748 1.00 59.64 90 LYS B C 1
ATOM 2458 O O . LYS B 1 91 ? -28.398 6.205 -18.353 1.00 60.21 90 LYS B O 1
ATOM 2460 N N . LEU B 1 92 ? -26.381 5.184 -18.582 1.00 57.00 91 LEU B N 1
ATOM 2461 C CA . LEU B 1 92 ? -26.737 3.952 -17.850 1.00 55.42 91 LEU B CA 1
ATOM 2462 C C . LEU B 1 92 ? -27.087 4.227 -16.388 1.00 54.51 91 LEU B C 1
ATOM 2463 O O . LEU B 1 92 ? -28.048 3.663 -15.864 1.00 53.46 91 LEU B O 1
ATOM 2468 N N . TYR B 1 93 ? -26.279 5.068 -15.736 1.00 55.06 92 TYR B N 1
ATOM 2469 C CA . TYR B 1 93 ? -26.462 5.405 -14.309 1.00 55.57 92 TYR B CA 1
ATOM 2470 C C . TYR B 1 93 ? -27.799 6.102 -14.037 1.00 56.01 92 TYR B C 1
ATOM 2471 O O . TYR B 1 93 ? -28.518 5.724 -13.108 1.00 56.12 92 TYR B O 1
ATOM 2480 N N . SER B 1 94 ? -28.138 7.085 -14.868 1.00 56.45 93 SER B N 1
ATOM 2481 C CA . SER B 1 94 ? -29.419 7.796 -14.757 1.00 56.37 93 SER B CA 1
ATOM 2482 C C . SER B 1 94 ? -30.603 6.854 -15.043 1.00 55.01 93 SER B C 1
ATOM 2483 O O . SER B 1 94 ? -31.577 6.840 -14.285 1.00 54.82 93 SER B O 1
ATOM 2486 N N . LYS B 1 95 ? -30.489 6.068 -16.119 1.00 53.68 94 LYS B N 1
ATOM 2487 C CA . LYS B 1 95 ? -31.511 5.079 -16.513 1.00 53.24 94 LYS B CA 1
ATOM 2488 C C . LYS B 1 95 ? -31.764 4.025 -15.433 1.00 52.42 94 LYS B C 1
ATOM 2489 O O . LYS B 1 95 ? -32.912 3.661 -15.199 1.00 53.74 94 LYS B O 1
ATOM 2491 N N . LEU B 1 96 ? -30.696 3.564 -14.771 1.00 50.41 95 LEU B N 1
ATOM 2492 C CA . LEU B 1 96 ? -30.793 2.570 -13.683 1.00 49.31 95 LEU B CA 1
ATOM 2493 C C . LEU B 1 96 ? -30.896 3.189 -12.270 1.00 49.12 95 LEU B C 1
ATOM 2494 O O . LEU B 1 96 ? -30.793 2.460 -11.283 1.00 48.76 95 LEU B O 1
ATOM 2499 N N . ASP B 1 97 ? -31.122 4.508 -12.173 1.00 49.03 96 ASP B N 1
ATOM 2500 C CA . ASP B 1 97 ? -31.268 5.228 -10.887 1.00 49.08 96 ASP B CA 1
ATOM 2501 C C . ASP B 1 97 ? -30.058 5.112 -9.935 1.00 49.58 96 ASP B C 1
ATOM 2502 O O . ASP B 1 97 ? -30.229 5.066 -8.710 1.00 51.73 96 ASP B O 1
ATOM 2504 N N . ILE B 1 98 ? -28.854 5.073 -10.513 1.00 48.24 97 ILE B N 1
ATOM 2505 C CA . ILE B 1 98 ? -27.587 4.980 -9.768 1.00 45.31 97 ILE B CA 1
ATOM 2506 C C . ILE B 1 98 ? -26.972 6.382 -9.702 1.00 46.82 97 ILE B C 1
ATOM 2507 O O . ILE B 1 98 ? -26.547 6.915 -10.724 1.00 49.16 97 ILE B O 1
ATOM 2512 N N . SER B 1 99 ? -26.932 6.974 -8.509 1.00 46.97 98 SER B N 1
ATOM 2513 C CA . SER B 1 99 ? -26.329 8.295 -8.289 1.00 45.95 98 SER B CA 1
ATOM 2514 C C . SER B 1 99 ? -24.924 8.141 -7.700 1.00 44.55 98 SER B C 1
ATOM 2515 O O . SER B 1 99 ? -24.495 7.032 -7.366 1.00 44.14 98 SER B O 1
ATOM 2518 N N . ARG B 1 100 ? -24.226 9.265 -7.565 1.00 44.01 99 ARG B N 1
ATOM 2519 C CA . ARG B 1 100 ? -22.910 9.288 -6.923 1.00 44.35 99 ARG B CA 1
ATOM 2520 C C . ARG B 1 100 ? -23.037 8.823 -5.470 1.00 44.13 99 ARG B C 1
ATOM 2521 O O . ARG B 1 100 ? -22.252 7.980 -5.004 1.00 43.15 99 ARG B O 1
ATOM 2529 N N . ASP B 1 101 ? -24.042 9.371 -4.780 1.00 43.59 100 ASP B N 1
ATOM 2530 C CA . ASP B 1 101 ? -24.341 9.023 -3.387 1.00 44.50 100 ASP B CA 1
ATOM 2531 C C . ASP B 1 101 ? -24.629 7.524 -3.220 1.00 42.66 100 ASP B C 1
ATOM 2532 O O . ASP B 1 101 ? -24.225 6.945 -2.222 1.00 42.23 100 ASP B O 1
ATOM 2537 N N . VAL B 1 102 ? -25.309 6.909 -4.190 1.00 43.50 101 VAL B N 1
ATOM 2538 C CA . VAL B 1 102 ? -25.586 5.454 -4.149 1.00 42.29 101 VAL B CA 1
ATOM 2539 C C . VAL B 1 102 ? -24.273 4.649 -4.164 1.00 40.34 101 VAL B C 1
ATOM 2540 O O . VAL B 1 102 ? -24.096 3.738 -3.352 1.00 37.25 101 VAL B O 1
ATOM 2544 N N . ILE B 1 103 ? -23.357 5.025 -5.060 1.00 39.03 102 ILE B N 1
ATOM 2545 C CA . ILE B 1 103 ? -22.055 4.348 -5.192 1.00 37.15 102 ILE B CA 1
ATOM 2546 C C . ILE B 1 103 ? -21.228 4.508 -3.917 1.00 36.36 102 ILE B C 1
ATOM 2547 O O . ILE B 1 103 ? -20.716 3.522 -3.377 1.00 35.76 102 ILE B O 1
ATOM 2552 N N . VAL B 1 104 ? -21.158 5.738 -3.418 1.00 35.53 103 VAL B N 1
ATOM 2553 C CA . VAL B 1 104 ? -20.406 6.045 -2.205 1.00 38.80 103 VAL B CA 1
ATOM 2554 C C . VAL B 1 104 ? -20.975 5.373 -0.959 1.00 39.55 103 VAL B C 1
ATOM 2555 O O . VAL B 1 104 ? -20.211 4.798 -0.170 1.00 38.58 103 VAL B O 1
ATOM 2559 N N . LYS B 1 105 ? -22.297 5.450 -0.789 1.00 40.28 104 LYS B N 1
ATOM 2560 C CA . LYS B 1 105 ? -22.956 4.903 0.410 1.00 40.68 104 LYS B CA 1
ATOM 2561 C C . LYS B 1 105 ? -23.122 3.386 0.418 1.00 39.60 104 LYS B C 1
ATOM 2562 O O . LYS B 1 105 ? -23.177 2.800 1.502 1.00 43.39 104 LYS B O 1
ATOM 2565 N N . THR B 1 106 ? -23.180 2.742 -0.744 1.00 35.56 105 THR B N 1
ATOM 2566 C CA . THR B 1 106 ? -23.241 1.273 -0.797 1.00 35.79 105 THR B CA 1
ATOM 2567 C C . THR B 1 106 ? -21.875 0.752 -0.388 1.00 36.84 105 THR B C 1
ATOM 2568 O O . THR B 1 106 ? -20.858 1.346 -0.756 1.00 34.47 105 THR B O 1
ATOM 2572 N N . GLY B 1 107 ? -21.843 -0.308 0.411 1.00 33.88 106 GLY B N 1
ATOM 2573 C CA . GLY B 1 107 ? -20.587 -0.930 0.789 1.00 31.02 106 GLY B CA 1
ATOM 2574 C C . GLY B 1 107 ? -20.045 -1.827 -0.320 1.00 29.39 106 GLY B C 1
ATOM 2575 O O . GLY B 1 107 ? -20.696 -2.077 -1.336 1.00 31.42 106 GLY B O 1
ATOM 2576 N N . TYR B 1 108 ? -18.795 -2.256 -0.129 1.00 29.59 107 TYR B N 1
ATOM 2577 C CA . TYR B 1 108 ? -18.216 -3.246 -1.023 1.00 29.83 107 TYR B CA 1
ATOM 2578 C C . TYR B 1 108 ? -18.738 -4.639 -0.632 1.00 30.60 107 TYR B C 1
ATOM 2579 O O . TYR B 1 108 ? -18.882 -4.920 0.579 1.00 32.29 107 TYR B O 1
ATOM 2588 N N . ASN B 1 109 ? -18.914 -5.512 -1.622 1.00 30.43 108 ASN B N 1
ATOM 2589 C CA . ASN B 1 109 ? -19.041 -6.934 -1.314 1.00 33.34 108 ASN B CA 1
ATOM 2590 C C . ASN B 1 109 ? -17.617 -7.429 -1.025 1.00 32.57 108 ASN B C 1
ATOM 2591 O O . ASN B 1 109 ? -16.610 -6.695 -1.292 1.00 31.22 108 ASN B O 1
ATOM 2596 N N . LEU B 1 110 ? -17.503 -8.616 -0.439 1.00 33.07 109 LEU B N 1
ATOM 2597 C CA . LEU B 1 110 ? -16.203 -9.146 -0.008 1.00 31.06 109 LEU B CA 1
ATOM 2598 C C . LEU B 1 110 ? -15.194 -9.301 -1.151 1.00 31.71 109 LEU B C 1
ATOM 2599 O O . LEU B 1 110 ? -14.047 -8.868 -0.992 1.00 30.05 109 LEU B O 1
ATOM 2604 N N . ILE B 1 111 ? -15.617 -9.858 -2.282 1.00 29.09 110 ILE B N 1
ATOM 2605 C CA A ILE B 1 111 ? -14.745 -10.067 -3.461 0.50 28.83 110 ILE B CA 1
ATOM 2606 C CA B ILE B 1 111 ? -14.670 -10.056 -3.392 0.50 30.93 110 ILE B CA 1
ATOM 2607 C C . ILE B 1 111 ? -14.203 -8.707 -3.967 1.00 30.44 110 ILE B C 1
ATOM 2608 O O . ILE B 1 111 ? -13.008 -8.574 -4.251 1.00 30.64 110 ILE B O 1
ATOM 2617 N N . ASN B 1 112 ? -15.102 -7.711 -4.067 1.00 28.19 111 ASN B N 1
ATOM 2618 C CA . ASN B 1 112 ? -14.725 -6.352 -4.547 1.00 29.84 111 ASN B CA 1
ATOM 2619 C C . ASN B 1 112 ? -13.742 -5.718 -3.583 1.00 29.56 111 ASN B C 1
ATOM 2620 O O . ASN B 1 112 ? -12.729 -5.103 -4.002 1.00 27.57 111 ASN B O 1
ATOM 2625 N N . TYR B 1 113 ? -14.009 -5.822 -2.281 1.00 28.57 112 TYR B N 1
ATOM 2626 C CA . TYR B 1 113 ? -13.097 -5.291 -1.289 1.00 27.83 112 TYR B CA 1
ATOM 2627 C C . TYR B 1 113 ? -11.704 -5.939 -1.417 1.00 27.06 112 TYR B C 1
ATOM 2628 O O . TYR B 1 113 ? -10.692 -5.227 -1.444 1.00 27.44 112 TYR B O 1
ATOM 2637 N N . ALA B 1 114 ? -11.664 -7.260 -1.554 1.00 28.42 113 ALA B N 1
ATOM 2638 C CA . ALA B 1 114 ? -10.417 -8.034 -1.696 1.00 24.80 113 ALA B CA 1
ATOM 2639 C C . ALA B 1 114 ? -9.658 -7.658 -2.988 1.00 26.48 113 ALA B C 1
ATOM 2640 O O . ALA B 1 114 ? -8.434 -7.461 -2.969 1.00 26.87 113 ALA B O 1
ATOM 2642 N N . TYR B 1 115 ? -10.405 -7.571 -4.082 1.00 26.71 114 TYR B N 1
ATOM 2643 C CA . TYR B 1 115 ? -9.825 -7.275 -5.397 1.00 24.67 114 TYR B CA 1
ATOM 2644 C C . TYR B 1 115 ? -9.188 -5.866 -5.408 1.00 25.64 114 TYR B C 1
ATOM 2645 O O . TYR B 1 115 ? -8.044 -5.684 -5.850 1.00 26.75 114 TYR B O 1
ATOM 2654 N N . THR B 1 116 ? -9.928 -4.883 -4.908 1.00 25.06 115 THR B N 1
ATOM 2655 C CA . THR B 1 116 ? -9.388 -3.522 -4.854 1.00 24.34 115 THR B CA 1
ATOM 2656 C C . THR B 1 116 ? -8.146 -3.489 -3.963 1.00 26.08 115 THR B C 1
ATOM 2657 O O . THR B 1 116 ? -7.157 -2.806 -4.298 1.00 24.07 115 THR B O 1
ATOM 2661 N N . ARG B 1 117 ? -8.155 -4.190 -2.817 1.00 25.45 116 ARG B N 1
ATOM 2662 C CA A ARG B 1 117 ? -6.974 -4.206 -1.964 0.50 25.11 116 ARG B CA 1
ATOM 2663 C CA B ARG B 1 117 ? -6.983 -4.264 -1.930 0.50 24.47 116 ARG B CA 1
ATOM 2664 C C . ARG B 1 117 ? -5.773 -4.932 -2.577 1.00 24.29 116 ARG B C 1
ATOM 2665 O O . ARG B 1 117 ? -4.624 -4.553 -2.299 1.00 25.09 116 ARG B O 1
ATOM 2680 N N . HIS B 1 118 ? -6.036 -5.891 -3.438 1.00 23.76 117 HIS B N 1
ATOM 2681 C CA . HIS B 1 118 ? -5.012 -6.610 -4.230 1.00 24.87 117 HIS B CA 1
ATOM 2682 C C . HIS B 1 118 ? -4.308 -5.615 -5.180 1.00 23.94 117 HIS B C 1
ATOM 2683 O O . HIS B 1 118 ? -3.089 -5.563 -5.212 1.00 23.56 117 HIS B O 1
ATOM 2690 N N . LEU B 1 119 ? -5.099 -4.817 -5.894 1.00 23.60 118 LEU B N 1
ATOM 2691 C CA . LEU B 1 119 ? -4.528 -3.795 -6.791 1.00 21.91 118 LEU B CA 1
ATOM 2692 C C . LEU B 1 119 ? -3.690 -2.773 -6.033 1.00 23.82 118 LEU B C 1
ATOM 2693 O O . LEU B 1 119 ? -2.578 -2.384 -6.474 1.00 22.96 118 LEU B O 1
ATOM 2698 N N . TYR B 1 120 ? -4.188 -2.311 -4.886 1.00 23.23 119 TYR B N 1
ATOM 2699 C CA . TYR B 1 120 ? -3.414 -1.364 -4.080 1.00 22.55 119 TYR B CA 1
ATOM 2700 C C . TYR B 1 120 ? -2.097 -1.958 -3.576 1.00 21.87 119 TYR B C 1
ATOM 2701 O O . TYR B 1 120 ? -1.070 -1.275 -3.532 1.00 22.83 119 TYR B O 1
ATOM 2710 N N . TYR B 1 121 ? -2.130 -3.243 -3.185 1.00 23.83 120 TYR B N 1
ATOM 2711 C CA . TYR B 1 121 ? -0.929 -3.909 -2.654 1.00 22.85 120 TYR B CA 1
ATOM 2712 C C . TYR B 1 121 ? 0.228 -3.874 -3.671 1.00 21.76 120 TYR B C 1
ATOM 2713 O O . TYR B 1 121 ? 1.340 -3.460 -3.342 1.00 22.42 120 TYR B O 1
ATOM 2722 N N . TYR B 1 122 ? -0.076 -4.281 -4.898 1.00 22.78 121 TYR B N 1
ATOM 2723 C CA . TYR B 1 122 ? 0.945 -4.296 -5.942 1.00 23.30 121 TYR B CA 1
ATOM 2724 C C . TYR B 1 122 ? 1.304 -2.884 -6.412 1.00 23.17 121 TYR B C 1
ATOM 2725 O O . TYR B 1 122 ? 2.479 -2.620 -6.679 1.00 23.58 121 TYR B O 1
ATOM 2734 N N . ALA B 1 123 ? 0.319 -1.977 -6.485 1.00 22.19 122 ALA B N 1
ATOM 2735 C CA . ALA B 1 123 ? 0.628 -0.568 -6.884 1.00 21.55 122 ALA B CA 1
ATOM 2736 C C . ALA B 1 123 ? 1.634 0.077 -5.939 1.00 24.02 122 ALA B C 1
ATOM 2737 O O . ALA B 1 123 ? 2.527 0.823 -6.370 1.00 24.46 122 ALA B O 1
ATOM 2739 N N . ASN B 1 124 ? 1.518 -0.240 -4.646 1.00 22.28 123 ASN B N 1
ATOM 2740 C CA . ASN B 1 124 ? 2.427 0.269 -3.632 1.00 23.11 123 ASN B CA 1
ATOM 2741 C C . ASN B 1 124 ? 3.830 -0.336 -3.647 1.00 25.94 123 ASN B C 1
ATOM 2742 O O . ASN B 1 124 ? 4.718 0.188 -2.972 1.00 29.49 123 ASN B O 1
ATOM 2747 N N . LEU B 1 125 ? 4.020 -1.424 -4.394 1.00 23.67 124 LEU B N 1
ATOM 2748 C CA . LEU B 1 125 ? 5.305 -2.091 -4.490 1.00 26.21 124 LEU B CA 1
ATOM 2749 C C . LEU B 1 125 ? 6.068 -1.891 -5.795 1.00 25.01 124 LEU B C 1
ATOM 2750 O O . LEU B 1 125 ? 7.228 -1.561 -5.758 1.00 26.51 124 LEU B O 1
ATOM 2755 N N . ASP B 1 126 ? 5.404 -2.052 -6.934 1.00 22.60 125 ASP B N 1
ATOM 2756 C CA . ASP B 1 126 ? 6.125 -2.171 -8.204 1.00 24.55 125 ASP B CA 1
ATOM 2757 C C . ASP B 1 126 ? 5.221 -1.949 -9.416 1.00 23.43 125 ASP B C 1
ATOM 2758 O O . ASP B 1 126 ? 4.098 -2.478 -9.475 1.00 24.10 125 ASP B O 1
ATOM 2763 N N . TRP B 1 127 ? 5.702 -1.178 -10.407 1.00 22.80 126 TRP B N 1
ATOM 2764 C CA . TRP B 1 127 ? 4.923 -0.968 -11.629 1.00 21.16 126 TRP B CA 1
ATOM 2765 C C . TRP B 1 127 ? 4.631 -2.274 -12.384 1.00 21.90 126 TRP B C 1
ATOM 2766 O O . TRP B 1 127 ? 3.476 -2.527 -12.756 1.00 23.04 126 TRP B O 1
ATOM 2777 N N . ASN B 1 128 ? 5.655 -3.106 -12.597 1.00 23.63 127 ASN B N 1
ATOM 2778 C CA . ASN B 1 128 ? 5.437 -4.347 -13.374 1.00 22.27 127 ASN B CA 1
ATOM 2779 C C . ASN B 1 128 ? 4.410 -5.285 -12.731 1.00 22.90 127 ASN B C 1
ATOM 2780 O O . ASN B 1 128 ? 3.569 -5.874 -13.422 1.00 23.69 127 ASN B O 1
ATOM 2785 N N . LYS B 1 129 ? 4.463 -5.382 -11.396 1.00 23.06 128 LYS B N 1
ATOM 2786 C CA . LYS B 1 129 ? 3.501 -6.231 -10.666 1.00 23.21 128 LYS B CA 1
ATOM 2787 C C . LYS B 1 129 ? 2.086 -5.685 -10.771 1.00 23.72 128 LYS B C 1
ATOM 2788 O O . LYS B 1 129 ? 1.156 -6.451 -10.967 1.00 25.01 128 LYS B O 1
ATOM 2794 N N . PHE B 1 130 ? 1.923 -4.365 -10.596 1.00 22.66 129 PHE B N 1
ATOM 2795 C CA . PHE B 1 130 ? 0.603 -3.749 -10.786 1.00 22.35 129 PHE B CA 1
ATOM 2796 C C . PHE B 1 130 ? 0.085 -3.959 -12.205 1.00 21.50 129 PHE B C 1
ATOM 2797 O O . PHE B 1 130 ? -1.084 -4.306 -12.410 1.00 24.31 129 PHE B O 1
ATOM 2805 N N . LEU B 1 131 ? 0.961 -3.735 -13.184 1.00 21.98 130 LEU B N 1
ATOM 2806 C CA . LEU B 1 131 ? 0.596 -3.807 -14.589 1.00 21.52 130 LEU B CA 1
ATOM 2807 C C . LEU B 1 131 ? 0.079 -5.206 -14.940 1.00 21.54 130 LEU B C 1
ATOM 2808 O O . LEU B 1 131 ? -0.961 -5.337 -15.579 1.00 24.23 130 LEU B O 1
ATOM 2813 N N . VAL B 1 132 ? 0.768 -6.236 -14.461 1.00 23.03 131 VAL B N 1
ATOM 2814 C CA . VAL B 1 132 ? 0.308 -7.624 -14.656 1.00 23.60 131 VAL B CA 1
ATOM 2815 C C . VAL B 1 132 ? -1.008 -7.861 -13.886 1.00 25.03 131 VAL B C 1
ATOM 2816 O O . VAL B 1 132 ? -1.922 -8.490 -14.419 1.00 26.27 131 VAL B O 1
ATOM 2820 N N . ALA B 1 133 ? -1.125 -7.339 -12.657 1.00 24.72 132 ALA B N 1
ATOM 2821 C CA . ALA B 1 133 ? -2.377 -7.451 -11.870 1.00 23.61 132 ALA B CA 1
ATOM 2822 C C . ALA B 1 133 ? -3.601 -6.763 -12.518 1.00 24.12 132 ALA B C 1
ATOM 2823 O O . ALA B 1 133 ? -4.743 -7.215 -12.379 1.00 24.00 132 ALA B O 1
ATOM 2825 N N . TRP B 1 134 ? -3.341 -5.691 -13.251 1.00 23.87 133 TRP B N 1
ATOM 2826 C CA . TRP B 1 134 ? -4.363 -4.839 -13.882 1.00 22.24 133 TRP B CA 1
ATOM 2827 C C . TRP B 1 134 ? -4.824 -5.306 -15.272 1.00 25.23 133 TRP B C 1
ATOM 2828 O O . TRP B 1 134 ? -5.920 -4.954 -15.729 1.00 24.39 133 TRP B O 1
ATOM 2839 N N . THR B 1 135 ? -3.994 -6.117 -15.924 1.00 24.37 134 THR B N 1
ATOM 2840 C CA . THR B 1 135 ? -4.243 -6.546 -17.290 1.00 24.93 134 THR B CA 1
ATOM 2841 C C . THR B 1 135 ? -5.529 -7.355 -17.470 1.00 26.07 134 THR B C 1
ATOM 2842 O O . THR B 1 135 ? -6.271 -7.070 -18.413 1.00 26.52 134 THR B O 1
ATOM 2846 N N . PRO B 1 136 ? -5.806 -8.346 -16.594 1.00 25.63 135 PRO B N 1
ATOM 2847 C CA . PRO B 1 136 ? -7.061 -9.095 -16.815 1.00 25.54 135 PRO B CA 1
ATOM 2848 C C . PRO B 1 136 ? -8.336 -8.236 -16.905 1.00 27.35 135 PRO B C 1
ATOM 2849 O O . PRO B 1 136 ? -9.133 -8.466 -17.802 1.00 27.55 135 PRO B O 1
ATOM 2853 N N . CYS B 1 137 ? -8.498 -7.264 -16.003 1.00 27.90 136 CYS B N 1
ATOM 2854 C CA A CYS B 1 137 ? -9.692 -6.389 -16.027 0.50 26.04 136 CYS B CA 1
ATOM 2855 C CA B CYS B 1 137 ? -9.640 -6.349 -16.001 0.50 26.98 136 CYS B CA 1
ATOM 2856 C C . CYS B 1 137 ? -9.747 -5.549 -17.294 1.00 27.77 136 CYS B C 1
ATOM 2857 O O . CYS B 1 137 ? -10.803 -5.481 -17.925 1.00 29.32 136 CYS B O 1
ATOM 2870 N N . PHE B 1 139 ? -7.877 -5.890 -20.355 1.00 26.96 138 PHE B N 1
ATOM 2871 C CA . PHE B 1 139 ? -7.883 -6.700 -21.589 1.00 27.41 138 PHE B CA 1
ATOM 2872 C C . PHE B 1 139 ? -9.125 -7.583 -21.685 1.00 28.69 138 PHE B C 1
ATOM 2873 O O . PHE B 1 139 ? -9.738 -7.673 -22.767 1.00 29.13 138 PHE B O 1
ATOM 2881 N N . GLY B 1 140 ? -9.488 -8.239 -20.588 1.00 26.86 139 GLY B N 1
ATOM 2882 C CA . GLY B 1 140 ? -10.699 -9.068 -20.550 1.00 28.07 139 GLY B CA 1
ATOM 2883 C C . GLY B 1 140 ? -11.965 -8.296 -20.919 1.00 29.61 139 GLY B C 1
ATOM 2884 O O . GLY B 1 140 ? -12.806 -8.805 -21.670 1.00 28.77 13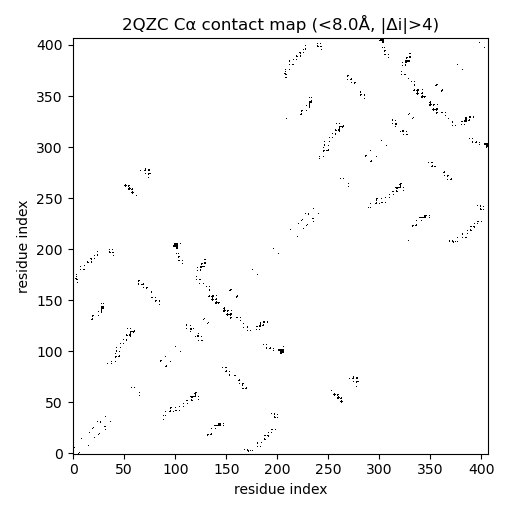9 GLY B O 1
ATOM 2885 N N . TYR B 1 141 ? -12.107 -7.066 -20.413 1.00 29.44 140 TYR B N 1
ATOM 2886 C CA . TYR B 1 141 ? -13.286 -6.229 -20.740 1.00 28.13 140 TYR B CA 1
ATOM 2887 C C . TYR B 1 141 ? -13.351 -5.844 -22.212 1.00 29.86 140 TYR B C 1
ATOM 2888 O O . TYR B 1 141 ? -14.451 -5.647 -22.740 1.00 30.21 140 TYR B O 1
ATOM 2897 N N . SER B 1 142 ? -12.189 -5.731 -22.865 1.00 28.18 141 SER B N 1
ATOM 2898 C CA . SER B 1 142 ? -12.135 -5.477 -24.313 1.00 28.62 141 SER B CA 1
ATOM 2899 C C . SER B 1 142 ? -12.810 -6.632 -25.059 1.00 30.29 141 SER B C 1
ATOM 2900 O O . SER B 1 142 ? -13.636 -6.400 -25.946 1.00 32.05 141 SER B O 1
ATOM 2903 N N . ILE B 1 143 ? -12.469 -7.863 -24.658 1.00 30.87 142 ILE B N 1
ATOM 2904 C CA . ILE B 1 143 ? -13.023 -9.110 -25.251 1.00 31.27 142 ILE B CA 1
ATOM 2905 C C . ILE B 1 143 ? -14.506 -9.252 -24.950 1.00 30.43 142 ILE B C 1
ATOM 2906 O O . ILE B 1 143 ? -15.293 -9.570 -25.856 1.00 31.03 142 ILE B O 1
ATOM 2911 N N . VAL B 1 144 ? -14.881 -9.046 -23.688 1.00 29.93 143 VAL B N 1
ATOM 2912 C CA . VAL B 1 144 ? -16.287 -9.120 -23.236 1.00 31.13 143 VAL B CA 1
ATOM 2913 C C . VAL B 1 144 ? -17.167 -8.094 -23.980 1.00 31.93 143 VAL B C 1
ATOM 2914 O O . VAL B 1 144 ? -18.258 -8.454 -24.458 1.00 32.27 143 VAL B O 1
ATOM 2918 N N . GLY B 1 145 ? -16.674 -6.864 -24.117 1.00 31.48 144 GLY B N 1
ATOM 2919 C CA . GLY B 1 145 ? -17.345 -5.780 -24.853 1.00 31.87 144 GLY B CA 1
ATOM 2920 C C . GLY B 1 145 ? -17.680 -6.149 -26.296 1.00 33.72 144 GLY B C 1
ATOM 2921 O O . GLY B 1 145 ? -18.807 -5.923 -26.739 1.00 36.52 144 GLY B O 1
ATOM 2922 N N . ASP B 1 146 ? -16.695 -6.705 -27.012 1.00 32.48 145 ASP B N 1
ATOM 2923 C CA . ASP B 1 146 ? -16.867 -7.185 -28.396 1.00 33.62 145 ASP B CA 1
ATOM 2924 C C . ASP B 1 146 ? -17.962 -8.254 -28.509 1.00 34.98 145 ASP B C 1
ATOM 2925 O O . ASP B 1 146 ? -18.702 -8.286 -29.504 1.00 37.11 145 ASP B O 1
ATOM 2930 N N . TYR B 1 147 ? -18.044 -9.127 -27.509 1.00 35.52 146 TYR B N 1
ATOM 2931 C CA . TYR B 1 147 ? -19.053 -10.187 -27.454 1.00 33.80 146 TYR B CA 1
ATOM 2932 C C . TYR B 1 147 ? -20.452 -9.663 -27.086 1.00 36.10 146 TYR B C 1
ATOM 2933 O O . TYR B 1 147 ? -21.428 -9.975 -27.790 1.00 35.17 146 TYR B O 1
ATOM 2942 N N . VAL B 1 148 ? -20.548 -8.872 -26.020 1.00 35.26 147 VAL B N 1
ATOM 2943 C CA . VAL B 1 148 ? -21.835 -8.331 -25.514 1.00 34.63 147 VAL B CA 1
ATOM 2944 C C . VAL B 1 148 ? -22.478 -7.219 -26.385 1.00 35.64 147 VAL B C 1
ATOM 2945 O O . VAL B 1 148 ? -23.684 -6.960 -26.258 1.00 36.74 147 VAL B O 1
ATOM 2949 N N . ILE B 1 149 ? -21.711 -6.595 -27.280 1.00 35.84 148 ILE B N 1
ATOM 2950 C CA . ILE B 1 149 ? -22.234 -5.512 -28.142 1.00 36.12 148 ILE B CA 1
ATOM 2951 C C . ILE B 1 149 ? -23.414 -5.957 -29.045 1.00 38.65 148 ILE B C 1
ATOM 2952 O O . ILE B 1 149 ? -24.247 -5.121 -29.404 1.00 37.27 148 ILE B O 1
ATOM 2957 N N . ASP B 1 150 ? -23.485 -7.263 -29.344 1.00 39.79 149 ASP B N 1
ATOM 2958 C CA . ASP B 1 150 ? -24.575 -7.876 -30.147 1.00 40.50 149 ASP B CA 1
ATOM 2959 C C . ASP B 1 150 ? -25.800 -8.316 -29.306 1.00 41.71 149 ASP B C 1
ATOM 2960 O O . ASP B 1 150 ? -26.633 -9.108 -29.784 1.00 42.39 149 ASP B O 1
ATOM 2965 N N . SER B 1 151 ? -25.925 -7.812 -28.071 1.00 43.09 150 SER B N 1
ATOM 2966 C CA . SER B 1 151 ? -27.059 -8.135 -27.197 1.00 43.19 150 SER B CA 1
ATOM 2967 C C . SER B 1 151 ? -28.351 -7.479 -27.731 1.00 45.45 150 SER B C 1
ATOM 2968 O O . SER B 1 151 ? -28.289 -6.369 -28.292 1.00 45.69 150 SER B O 1
ATOM 2971 N N . PRO B 1 152 ? -29.511 -8.176 -27.607 1.00 46.87 151 PRO B N 1
ATOM 2972 C CA . PRO B 1 152 ? -30.777 -7.546 -28.013 1.00 46.58 151 PRO B CA 1
ATOM 2973 C C . PRO B 1 152 ? -31.290 -6.526 -26.969 1.00 47.39 151 PRO B C 1
ATOM 2974 O O . PRO B 1 152 ? -32.171 -5.723 -27.292 1.00 46.41 151 PRO B O 1
ATOM 2978 N N . ASN B 1 153 ? -30.743 -6.560 -25.746 1.00 47.73 152 ASN B N 1
ATOM 2979 C CA . ASN B 1 153 ? -31.119 -5.639 -24.674 1.00 48.36 152 ASN B CA 1
ATOM 2980 C C . ASN B 1 153 ? -30.341 -4.336 -24.890 1.00 48.26 152 ASN B C 1
ATOM 2981 O O . ASN B 1 153 ? -29.113 -4.377 -25.022 1.00 48.83 152 ASN B O 1
ATOM 2986 N N . GLU B 1 154 ? -31.059 -3.205 -24.938 1.00 46.12 153 GLU B N 1
ATOM 2987 C CA . GLU B 1 154 ? -30.466 -1.871 -25.195 1.00 44.00 153 GLU B CA 1
ATOM 2988 C C . GLU B 1 154 ? -29.476 -1.409 -24.121 1.00 43.50 153 GLU B C 1
ATOM 2989 O O . GLU B 1 154 ? -28.428 -0.827 -24.443 1.00 43.80 153 GLU B O 1
ATOM 2991 N N . VAL B 1 155 ? -29.814 -1.652 -22.858 1.00 43.00 154 VAL B N 1
ATOM 2992 C CA . VAL B 1 155 ? -28.942 -1.304 -21.736 1.00 42.61 154 VAL B CA 1
ATOM 2993 C C . VAL B 1 155 ? -27.597 -2.026 -21.876 1.00 41.63 154 VAL B C 1
ATOM 2994 O O . VAL B 1 155 ? -26.542 -1.386 -21.808 1.00 41.02 154 VAL B O 1
ATOM 2998 N N . TYR B 1 156 ? -27.652 -3.333 -22.134 1.00 39.73 155 TYR B N 1
ATOM 2999 C CA . TYR B 1 156 ? -26.438 -4.159 -22.238 1.00 39.31 155 TYR B CA 1
ATOM 3000 C C . TYR B 1 156 ? -25.595 -3.860 -23.482 1.00 40.00 155 TYR B C 1
ATOM 3001 O O . TYR B 1 156 ? -24.364 -3.980 -23.420 1.00 38.86 155 TYR B O 1
ATOM 3010 N N . LYS B 1 157 ? -26.238 -3.449 -24.585 1.00 37.77 156 LYS B N 1
ATOM 3011 C CA . LYS B 1 157 ? -25.515 -2.989 -25.787 1.00 38.44 156 LYS B CA 1
ATOM 3012 C C . LYS B 1 157 ? -24.801 -1.646 -25.501 1.00 39.54 156 LYS B C 1
ATOM 3013 O O . LYS B 1 157 ? -23.655 -1.454 -25.931 1.00 40.03 156 LYS B O 1
ATOM 3015 N N . THR B 1 158 ? -25.477 -0.734 -24.785 1.00 39.67 157 THR B N 1
ATOM 3016 C CA . THR B 1 158 ? -24.901 0.574 -24.390 1.00 39.80 157 THR B CA 1
ATOM 3017 C C . THR B 1 158 ? -23.658 0.387 -23.497 1.00 37.98 157 THR B C 1
ATOM 3018 O O . THR B 1 158 ? -22.613 0.990 -23.758 1.00 38.67 157 THR B O 1
ATOM 3022 N N . TRP B 1 159 ? -23.796 -0.462 -22.476 1.00 36.41 158 TRP B N 1
ATOM 3023 C CA . TRP B 1 159 ? -22.689 -0.826 -21.580 1.00 35.55 158 TRP B CA 1
ATOM 3024 C C . TRP B 1 159 ? -21.500 -1.349 -22.392 1.00 36.04 158 TRP B C 1
ATOM 3025 O O . TRP B 1 159 ? -20.404 -0.814 -22.284 1.00 34.72 158 TRP B O 1
ATOM 3036 N N . ALA B 1 160 ? -21.748 -2.354 -23.230 1.00 35.14 159 ALA B N 1
ATOM 3037 C CA . ALA B 1 160 ? -20.717 -2.976 -24.077 1.00 35.17 159 ALA B CA 1
ATOM 3038 C C . ALA B 1 160 ? -20.061 -2.023 -25.068 1.00 36.54 159 ALA B C 1
ATOM 3039 O O . ALA B 1 160 ? -18.889 -2.216 -25.410 1.00 36.92 159 ALA B O 1
ATOM 3041 N N . SER B 1 161 ? -20.808 -1.009 -25.526 1.00 38.21 160 SER B N 1
ATOM 3042 C CA . SER B 1 161 ? -20.304 -0.051 -26.532 1.00 38.43 160 SER B CA 1
ATOM 3043 C C . SER B 1 161 ? -19.070 0.698 -26.069 1.00 37.43 160 SER B C 1
ATOM 3044 O O . SER B 1 161 ? -18.197 0.987 -26.887 1.00 38.14 160 SER B O 1
ATOM 3047 N N . PHE B 1 162 ? -19.008 1.017 -24.774 1.00 36.41 161 PHE B N 1
ATOM 3048 C CA . PHE B 1 162 ? -17.821 1.684 -24.213 1.00 37.27 161 PHE B CA 1
ATOM 3049 C C . PHE B 1 162 ? -16.569 0.812 -24.409 1.00 35.95 161 PHE B C 1
ATOM 3050 O O . PHE B 1 162 ? -15.558 1.296 -24.919 1.00 39.12 161 PHE B O 1
ATOM 3058 N N . TYR B 1 163 ? -16.679 -0.473 -24.081 1.00 33.12 162 TYR B N 1
ATOM 3059 C CA . TYR B 1 163 ? -15.554 -1.423 -24.165 1.00 32.35 162 TYR B CA 1
ATOM 3060 C C . TYR B 1 163 ? -15.229 -1.903 -25.581 1.00 31.71 162 TYR B C 1
ATOM 3061 O O . TYR B 1 163 ? -14.102 -2.338 -25.834 1.00 30.85 162 TYR B O 1
ATOM 3070 N N . ALA B 1 164 ? -16.217 -1.852 -26.489 1.00 34.07 163 ALA B N 1
ATOM 3071 C CA . ALA B 1 164 ? -16.025 -2.185 -27.916 1.00 35.00 163 ALA B CA 1
ATOM 3072 C C . ALA B 1 164 ? -15.524 -0.998 -28.762 1.00 36.09 163 ALA B C 1
ATOM 3073 O O . ALA B 1 164 ? -15.127 -1.209 -29.913 1.00 38.43 163 ALA B O 1
ATOM 3075 N N . SER B 1 165 ? -15.536 0.227 -28.208 1.00 35.73 164 SER B N 1
ATOM 3076 C CA . SER B 1 165 ? -15.137 1.450 -28.928 1.00 35.91 164 SER B CA 1
ATOM 3077 C C . SER B 1 165 ? -13.660 1.507 -29.290 1.00 36.09 164 SER B C 1
ATOM 3078 O O . SER B 1 165 ? -12.836 0.899 -28.607 1.00 35.34 164 SER B O 1
ATOM 3081 N N . THR B 1 166 ? -13.342 2.295 -30.323 1.00 34.38 165 THR B N 1
ATOM 3082 C CA A THR B 1 166 ? -11.962 2.463 -30.781 0.50 36.45 165 THR B CA 1
ATOM 3083 C CA B THR B 1 166 ? -11.961 2.479 -30.788 0.50 35.02 165 THR B CA 1
ATOM 3084 C C . THR B 1 166 ? -11.104 3.106 -29.689 1.00 36.39 165 THR B C 1
ATOM 3085 O O . THR B 1 166 ? -9.949 2.716 -29.508 1.00 36.62 165 THR B O 1
ATOM 3092 N N . GLU B 1 167 ? -11.685 4.078 -28.972 1.00 35.91 166 GLU B N 1
ATOM 3093 C CA . GLU B 1 167 ? -11.027 4.760 -27.854 1.00 35.86 166 GLU B CA 1
ATOM 3094 C C . GLU B 1 167 ? -10.569 3.754 -26.796 1.00 35.42 166 GLU B C 1
ATOM 3095 O O . GLU B 1 167 ? -9.444 3.856 -26.308 1.00 34.35 166 GLU B O 1
ATOM 3097 N N . TYR B 1 168 ? -11.428 2.783 -26.466 1.00 34.40 167 TYR B N 1
ATOM 3098 C CA . TYR B 1 168 ? -11.067 1.745 -25.485 1.00 31.45 167 TYR B CA 1
ATOM 3099 C C . TYR B 1 168 ? -9.952 0.852 -26.036 1.00 31.18 167 TYR B C 1
ATOM 3100 O O . TYR B 1 168 ? -9.006 0.545 -25.320 1.00 30.50 167 TYR B O 1
ATOM 3109 N N . LYS B 1 169 ? -10.033 0.474 -27.316 1.00 29.61 168 LYS B N 1
ATOM 3110 C CA . LYS B 1 169 ? -8.960 -0.334 -27.927 1.00 28.59 168 LYS B CA 1
ATOM 3111 C C . LYS B 1 169 ? -7.613 0.388 -27.928 1.00 27.95 168 LYS B C 1
ATOM 3112 O O . LYS B 1 169 ? -6.576 -0.268 -27.778 1.00 29.01 168 LYS B O 1
ATOM 3118 N N . LYS B 1 170 ? -7.629 1.710 -28.117 1.00 29.14 169 LYS B N 1
ATOM 3119 C CA . LYS B 1 170 ? -6.401 2.525 -28.035 1.00 30.43 169 LYS B CA 1
ATOM 3120 C C . LYS B 1 170 ? -5.775 2.436 -26.633 1.00 29.50 169 LYS B C 1
ATOM 3121 O O . LYS B 1 170 ? -4.550 2.328 -26.525 1.00 27.49 169 LYS B O 1
ATOM 3125 N N . ARG B 1 171 ? -6.622 2.477 -25.592 1.00 30.11 170 ARG B N 1
ATOM 3126 C CA . ARG B 1 171 ? -6.163 2.322 -24.187 1.00 28.83 170 ARG B CA 1
ATOM 3127 C C . ARG B 1 171 ? -5.493 0.968 -24.033 1.00 27.20 170 ARG B C 1
ATOM 3128 O O . ARG B 1 171 ? -4.401 0.874 -23.503 1.00 27.72 170 ARG B O 1
ATOM 3136 N N . ILE B 1 172 ? -6.154 -0.083 -24.513 1.00 24.64 171 ILE B N 1
ATOM 3137 C CA . ILE B 1 172 ? -5.591 -1.440 -24.437 1.00 26.03 171 ILE B CA 1
ATOM 3138 C C . ILE B 1 172 ? -4.249 -1.521 -25.187 1.00 25.93 171 ILE B C 1
ATOM 3139 O O . ILE B 1 172 ? -3.311 -2.130 -24.663 1.00 26.26 171 ILE B O 1
ATOM 3144 N N . GLU B 1 173 ? -4.152 -0.917 -26.384 1.00 25.65 172 GLU B N 1
ATOM 3145 C CA . GLU B 1 173 ? -2.886 -0.908 -27.134 1.00 23.75 172 GLU B CA 1
ATOM 3146 C C . GLU B 1 173 ? -1.729 -0.317 -26.304 1.00 24.88 172 GLU B C 1
ATOM 3147 O O . GLU B 1 173 ? -0.622 -0.868 -26.287 1.00 25.67 172 GLU B O 1
ATOM 3149 N N . ALA B 1 174 ? -2.004 0.802 -25.629 1.00 27.18 173 ALA B N 1
ATOM 3150 C CA . ALA B 1 174 ? -1.012 1.458 -24.761 1.00 26.36 173 ALA B CA 1
ATOM 3151 C C . ALA B 1 174 ? -0.594 0.561 -23.581 1.00 24.47 173 ALA B C 1
ATOM 3152 O O . ALA B 1 174 ? 0.585 0.507 -23.231 1.00 24.40 173 ALA B O 1
ATOM 3154 N N . ILE B 1 175 ? -1.553 -0.149 -22.996 1.00 24.51 174 ILE B N 1
ATOM 3155 C CA . ILE B 1 175 ? -1.283 -1.073 -21.882 1.00 24.34 174 ILE B CA 1
ATOM 3156 C C . ILE B 1 175 ? -0.398 -2.239 -22.344 1.00 25.40 174 ILE B C 1
ATOM 3157 O O . ILE B 1 175 ? 0.589 -2.563 -21.684 1.00 26.91 174 ILE B O 1
ATOM 3162 N N . LEU B 1 176 ? -0.741 -2.843 -23.486 1.00 25.35 175 LEU B N 1
ATOM 3163 C CA . LEU B 1 176 ? 0.035 -3.965 -24.015 1.00 25.82 175 LEU B CA 1
ATOM 3164 C C . LEU B 1 176 ? 1.444 -3.568 -24.437 1.00 24.72 175 LEU B C 1
ATOM 3165 O O . LEU B 1 176 ? 2.377 -4.368 -24.294 1.00 28.29 175 LEU B O 1
ATOM 3170 N N . TYR B 1 177 ? 1.600 -2.341 -24.939 1.00 26.35 176 TYR B N 1
ATOM 3171 C CA . TYR B 1 177 ? 2.901 -1.793 -25.280 1.00 26.88 176 TYR B CA 1
ATOM 3172 C C . TYR B 1 177 ? 3.776 -1.732 -24.013 1.00 28.14 176 TYR B C 1
ATOM 3173 O O . TYR B 1 177 ? 4.959 -2.090 -24.059 1.00 28.58 176 TYR B O 1
ATOM 3182 N N . ALA B 1 178 ? 3.193 -1.308 -22.883 1.00 26.43 177 ALA B N 1
ATOM 3183 C CA . ALA B 1 178 ? 3.922 -1.308 -21.607 1.00 26.35 177 ALA B CA 1
ATOM 3184 C C . ALA B 1 178 ? 4.194 -2.739 -21.121 1.00 25.49 177 ALA B C 1
ATOM 3185 O O . ALA B 1 178 ? 5.300 -3.028 -20.644 1.00 27.11 177 ALA B O 1
ATOM 3187 N N . LEU B 1 179 ? 3.190 -3.614 -21.238 1.00 26.81 178 LEU B N 1
ATOM 3188 C CA . LEU B 1 179 ? 3.310 -5.017 -20.797 1.00 28.38 178 LEU B CA 1
ATOM 3189 C C . LEU B 1 179 ? 4.387 -5.805 -21.562 1.00 29.63 178 LEU B C 1
ATOM 3190 O O . LEU B 1 179 ? 5.034 -6.686 -20.988 1.00 30.22 178 LEU B O 1
ATOM 3195 N N . ASP B 1 180 ? 4.571 -5.489 -22.842 1.00 31.91 179 ASP B N 1
ATOM 3196 C CA . ASP B 1 180 ? 5.598 -6.162 -23.662 1.00 35.24 179 ASP B CA 1
ATOM 3197 C C . ASP B 1 180 ? 7.058 -5.875 -23.259 1.00 36.10 179 ASP B C 1
ATOM 3198 O O . ASP B 1 180 ? 7.951 -6.600 -23.689 1.00 38.58 179 ASP B O 1
ATOM 3203 N N . GLU B 1 181 ? 7.299 -4.846 -22.441 1.00 37.02 180 GLU B N 1
ATOM 3204 C CA . GLU B 1 181 ? 8.632 -4.583 -21.875 1.00 38.62 180 GLU B CA 1
ATOM 3205 C C . GLU B 1 181 ? 8.968 -5.498 -20.688 1.00 35.91 180 GLU B C 1
ATOM 3206 O O . GLU B 1 181 ? 10.131 -5.577 -20.301 1.00 38.06 180 GLU B O 1
ATOM 3212 N N . VAL B 1 182 ? 7.974 -6.185 -20.123 1.00 32.56 181 VAL B N 1
ATOM 3213 C CA . VAL B 1 182 ? 8.158 -6.979 -18.916 1.00 32.38 181 VAL B CA 1
ATOM 3214 C C . VAL B 1 182 ? 8.584 -8.408 -19.232 1.00 34.43 181 VAL B C 1
ATOM 3215 O O . VAL B 1 182 ? 8.009 -9.039 -20.102 1.00 35.62 181 VAL B O 1
ATOM 3219 N N . SER B 1 183 ? 9.580 -8.908 -18.505 1.00 35.02 182 SER B N 1
ATOM 3220 C CA . SER B 1 183 ? 9.999 -10.311 -18.606 1.00 35.73 182 SER B CA 1
ATOM 3221 C C . SER B 1 183 ? 9.055 -11.083 -17.673 1.00 34.70 182 SER B C 1
ATOM 3222 O O . SER B 1 183 ? 9.120 -10.925 -16.452 1.00 32.63 182 SER B O 1
ATOM 3225 N N . ILE B 1 184 ? 8.163 -11.888 -18.242 1.00 34.36 183 ILE B N 1
ATOM 3226 C CA . ILE B 1 184 ? 7.172 -12.637 -17.447 1.00 33.38 183 ILE B CA 1
ATOM 3227 C C . ILE B 1 184 ? 7.843 -13.799 -16.715 1.00 34.95 183 ILE B C 1
ATOM 3228 O O . ILE B 1 184 ? 8.562 -14.596 -17.323 1.00 36.56 183 ILE B O 1
ATOM 3233 N N . THR B 1 185 ? 7.599 -13.859 -15.406 1.00 33.59 184 THR B N 1
ATOM 3234 C CA . THR B 1 185 ? 8.123 -14.871 -14.500 1.00 34.51 184 THR B CA 1
ATOM 3235 C C . THR B 1 185 ? 6.948 -15.615 -13.869 1.00 33.81 184 THR B C 1
ATOM 3236 O O . THR B 1 185 ? 5.788 -15.209 -14.030 1.00 31.38 184 THR B O 1
ATOM 3240 N N . GLU B 1 186 ? 7.258 -16.692 -13.142 1.00 35.36 185 GLU B N 1
ATOM 3241 C CA . GLU B 1 186 ? 6.240 -17.463 -12.419 1.00 35.04 185 GLU B CA 1
ATOM 3242 C C . GLU B 1 186 ? 5.501 -16.577 -11.403 1.00 33.22 185 GLU B C 1
ATOM 3243 O O . GLU B 1 186 ? 4.267 -16.643 -11.308 1.00 32.84 185 GLU B O 1
ATOM 3245 N N . ASP B 1 187 ? 6.246 -15.740 -10.675 1.00 32.79 186 ASP B N 1
ATOM 3246 C CA . ASP B 1 187 ? 5.631 -14.808 -9.714 1.00 32.97 186 ASP B CA 1
ATOM 3247 C C . ASP B 1 187 ? 4.620 -13.868 -10.382 1.00 30.97 186 ASP B C 1
ATOM 3248 O O . ASP B 1 187 ? 3.544 -13.643 -9.839 1.00 30.27 186 ASP B O 1
ATOM 3253 N N . LEU B 1 188 ? 4.966 -13.339 -11.560 1.00 29.56 187 LEU B N 1
ATOM 3254 C CA . LEU B 1 188 ? 4.056 -12.453 -12.301 1.00 28.39 187 LEU B CA 1
ATOM 3255 C C . LEU B 1 188 ? 2.832 -13.212 -12.821 1.00 28.93 187 LEU B C 1
ATOM 3256 O O . LEU B 1 188 ? 1.705 -12.703 -12.758 1.00 29.19 187 LEU B O 1
ATOM 3261 N N . LEU B 1 189 ? 3.034 -14.439 -13.308 1.00 29.17 188 LEU B N 1
ATOM 3262 C CA . LEU B 1 189 ? 1.898 -15.263 -13.740 1.00 28.69 188 LEU B CA 1
ATOM 3263 C C . LEU B 1 189 ? 0.926 -15.469 -12.582 1.00 27.65 188 LEU B C 1
ATOM 3264 O O . LEU B 1 189 ? -0.289 -15.363 -12.766 1.00 27.88 188 LEU B O 1
ATOM 3269 N N . ASN B 1 190 ? 1.464 -15.770 -11.400 1.00 27.78 189 ASN B N 1
ATOM 3270 C CA . ASN B 1 190 ? 0.631 -15.984 -10.204 1.00 27.57 189 ASN B CA 1
ATOM 3271 C C . ASN B 1 190 ? -0.224 -14.774 -9.814 1.00 27.41 189 ASN B C 1
ATOM 3272 O O . ASN B 1 190 ? -1.356 -14.926 -9.388 1.00 27.00 189 ASN B O 1
ATOM 3277 N N . ILE B 1 191 ? 0.324 -13.563 -9.981 1.00 25.21 190 ILE B N 1
ATOM 3278 C CA . ILE B 1 191 ? -0.440 -12.331 -9.755 1.00 25.78 190 ILE B CA 1
ATOM 3279 C C . ILE B 1 191 ? -1.588 -12.235 -10.777 1.00 24.97 190 ILE B C 1
ATOM 3280 O O . ILE B 1 191 ? -2.715 -11.911 -10.427 1.00 26.64 190 ILE B O 1
ATOM 3285 N N . PHE B 1 192 ? -1.278 -12.515 -12.039 1.00 25.29 191 PHE B N 1
ATOM 3286 C CA . PHE B 1 192 ? -2.249 -12.476 -13.132 1.00 24.63 191 PHE B CA 1
ATOM 3287 C C . PHE B 1 192 ? -3.377 -13.499 -12.851 1.00 27.54 191 PHE B C 1
ATOM 3288 O O . PHE B 1 192 ? -4.554 -13.168 -13.002 1.00 25.53 191 PHE B O 1
ATOM 3296 N N . ILE B 1 193 ? -2.991 -14.694 -12.395 1.00 29.40 192 ILE B N 1
ATOM 3297 C CA . ILE B 1 193 ? -3.962 -15.764 -12.029 1.00 28.42 192 ILE B CA 1
ATOM 3298 C C . ILE B 1 193 ? -4.903 -15.267 -10.928 1.00 27.90 192 ILE B C 1
ATOM 3299 O O . ILE B 1 193 ? -6.110 -15.413 -11.053 1.00 28.11 192 ILE B O 1
ATOM 3304 N N . ASN B 1 194 ? -4.364 -14.637 -9.883 1.00 27.28 193 ASN B N 1
ATOM 3305 C CA . ASN B 1 194 ? -5.215 -14.090 -8.813 1.00 24.90 193 ASN B CA 1
ATOM 3306 C C . ASN B 1 194 ? -6.207 -13.054 -9.324 1.00 27.17 193 ASN B C 1
ATOM 3307 O O . ASN B 1 194 ? -7.349 -13.083 -8.922 1.00 27.69 193 ASN B O 1
ATOM 3312 N N . SER B 1 195 ? -5.777 -12.132 -10.202 1.00 24.85 194 SER B N 1
ATOM 3313 C CA . SER B 1 195 ? -6.717 -11.144 -10.775 1.00 23.93 194 SER B CA 1
ATOM 3314 C C . SER B 1 195 ? -7.858 -11.809 -11.557 1.00 26.20 194 SER B C 1
ATOM 3315 O O . SER B 1 195 ? -9.017 -11.394 -11.432 1.00 26.80 194 SER B O 1
ATOM 3318 N N . VAL B 1 196 ? -7.517 -12.822 -12.353 1.00 26.62 195 VAL B N 1
ATOM 3319 C CA . VAL B 1 196 ? -8.530 -13.613 -13.095 1.00 26.46 195 VAL B CA 1
ATOM 3320 C C . VAL B 1 196 ? -9.499 -14.312 -12.112 1.00 27.08 195 VAL B C 1
ATOM 3321 O O . VAL B 1 196 ? -10.712 -14.269 -12.317 1.00 29.35 195 VAL B O 1
ATOM 3325 N N . ARG B 1 197 ? -8.975 -14.912 -11.047 1.00 28.69 196 ARG B N 1
ATOM 3326 C CA . ARG B 1 197 ? -9.832 -15.514 -10.006 1.00 26.54 196 ARG B CA 1
ATOM 3327 C C . ARG B 1 197 ? -10.771 -14.464 -9.389 1.00 27.18 196 ARG B C 1
ATOM 3328 O O . ARG B 1 197 ? -11.932 -14.741 -9.166 1.00 32.23 196 ARG B O 1
ATOM 3336 N N . PHE B 1 198 ? -10.279 -13.235 -9.154 1.00 27.07 197 PHE B N 1
ATOM 3337 C CA . PHE B 1 198 ? -11.143 -12.174 -8.613 1.00 27.40 197 PHE B CA 1
ATOM 3338 C C . PHE B 1 198 ? -12.221 -11.720 -9.603 1.00 27.70 197 PHE B C 1
ATOM 3339 O O . PHE B 1 198 ? -13.323 -11.350 -9.183 1.00 30.96 197 PHE B O 1
ATOM 3347 N N . GLU B 1 199 ? -11.896 -11.699 -10.899 1.00 28.49 198 GLU B N 1
ATOM 3348 C CA . GLU B 1 199 ? -12.874 -11.338 -11.926 1.00 26.87 198 GLU B CA 1
ATOM 3349 C C . GLU B 1 199 ? -14.026 -12.343 -11.961 1.00 30.76 198 GLU B C 1
ATOM 3350 O O . GLU B 1 199 ? -15.177 -11.928 -12.011 1.00 28.98 198 GLU B O 1
ATOM 3356 N N . ILE B 1 200 ? -13.681 -13.633 -11.917 1.00 30.27 199 ILE B N 1
ATOM 3357 C CA . ILE B 1 200 ? -14.682 -14.742 -11.890 1.00 29.93 199 ILE B CA 1
ATOM 3358 C C . ILE B 1 200 ? -15.552 -14.552 -10.643 1.00 30.26 199 ILE B C 1
ATOM 3359 O O . ILE B 1 200 ? -16.774 -14.577 -10.729 1.00 33.47 199 ILE B O 1
ATOM 3364 N N . GLY B 1 201 ? -14.922 -14.320 -9.498 1.00 29.39 200 GLY B N 1
ATOM 3365 C CA . GLY B 1 201 ? -15.627 -14.060 -8.257 1.00 29.43 200 GLY B CA 1
ATOM 3366 C C . GLY B 1 201 ? -16.498 -12.808 -8.295 1.00 32.24 200 GLY B C 1
ATOM 3367 O O . GLY B 1 201 ? -17.536 -12.753 -7.629 1.00 31.00 200 GLY B O 1
ATOM 3368 N N . PHE B 1 202 ? -16.049 -11.775 -9.018 1.00 31.16 201 PHE B N 1
ATOM 3369 C CA . PHE B 1 202 ? -16.794 -10.511 -9.125 1.00 30.25 201 PHE B CA 1
ATOM 3370 C C . PHE B 1 202 ? -18.155 -10.750 -9.784 1.00 31.82 201 PHE B C 1
ATOM 3371 O O . PHE B 1 202 ? -19.182 -10.228 -9.332 1.00 31.96 201 PHE B O 1
ATOM 3379 N N . TRP B 1 203 ? -18.145 -11.523 -10.860 1.00 30.71 202 TRP B N 1
ATOM 3380 C CA A TRP B 1 203 ? -19.360 -11.909 -11.588 0.50 30.72 202 TRP B CA 1
ATOM 3381 C CA B TRP B 1 203 ? -19.410 -11.822 -11.520 0.50 31.99 202 TRP B CA 1
ATOM 3382 C C . TRP B 1 203 ? -20.261 -12.812 -10.725 1.00 33.37 202 TRP B C 1
ATOM 3383 O O . TRP B 1 203 ? -21.473 -12.635 -10.705 1.00 35.43 202 TRP B O 1
ATOM 3404 N N . ASP B 1 204 ? -19.642 -13.786 -10.032 1.00 33.67 203 ASP B N 1
ATOM 3405 C CA . ASP B 1 204 ? -20.357 -14.729 -9.130 1.00 34.54 203 ASP B CA 1
ATOM 3406 C C . ASP B 1 204 ? -21.097 -13.935 -8.039 1.00 35.49 203 ASP B C 1
ATOM 3407 O O . ASP B 1 204 ? -22.256 -14.201 -7.756 1.00 37.23 203 ASP B O 1
ATOM 3412 N N . ALA B 1 205 ? -20.396 -12.991 -7.401 1.00 30.71 204 ALA B N 1
ATOM 3413 C CA . ALA B 1 205 ? -20.980 -12.142 -6.335 1.00 31.37 204 ALA B CA 1
ATOM 3414 C C . ALA B 1 205 ? -22.161 -11.300 -6.793 1.00 31.81 204 ALA B C 1
ATOM 3415 O O . ALA B 1 205 ? -23.069 -11.029 -5.994 1.00 36.05 204 ALA B O 1
ATOM 3417 N N . SER B 1 206 ? -22.096 -10.825 -8.033 1.00 31.15 205 SER B N 1
ATOM 3418 C CA . SER B 1 206 ? -23.174 -10.048 -8.648 1.00 32.49 205 SER B CA 1
ATOM 3419 C C . SER B 1 206 ? -24.417 -10.917 -8.896 1.00 34.99 205 SER B C 1
ATOM 3420 O O . SER B 1 206 ? -25.516 -10.485 -8.542 1.00 37.49 205 SER B O 1
ATOM 3423 N N . LEU B 1 207 ? -24.224 -12.115 -9.468 1.00 34.46 206 LEU B N 1
ATOM 3424 C CA . LEU B 1 207 ? -25.323 -13.091 -9.681 1.00 34.07 206 LEU B CA 1
ATOM 3425 C C . LEU B 1 207 ? -25.997 -13.489 -8.363 1.00 35.89 206 LEU B C 1
ATOM 3426 O O . LEU B 1 207 ? -27.221 -13.658 -8.335 1.00 40.08 206 LEU B O 1
ATOM 3431 N N . ARG B 1 208 ? -25.213 -13.662 -7.295 1.00 35.13 207 ARG B N 1
ATOM 3432 C CA . ARG B 1 208 ? -25.762 -13.956 -5.961 1.00 32.82 207 ARG B CA 1
ATOM 3433 C C . ARG B 1 208 ? -26.208 -12.702 -5.200 1.00 37.47 207 ARG B C 1
ATOM 3434 O O . ARG B 1 208 ? -26.823 -12.829 -4.139 1.00 39.12 207 ARG B O 1
ATOM 3442 N N . LYS B 1 209 ? -25.839 -11.503 -5.682 1.00 39.42 208 LYS B N 1
ATOM 3443 C CA . LYS B 1 209 ? -26.063 -10.220 -4.981 1.00 38.37 208 LYS B CA 1
ATOM 3444 C C . LYS B 1 209 ? -25.571 -10.292 -3.541 1.00 39.99 208 LYS B C 1
ATOM 3445 O O . LYS B 1 209 ? -26.332 -10.084 -2.582 1.00 39.40 208 LYS B O 1
ATOM 3451 N N . ASP B 1 210 ? -24.273 -10.577 -3.390 1.00 38.40 209 ASP B N 1
ATOM 3452 C CA . ASP B 1 210 ? -23.669 -10.728 -2.058 1.00 37.88 209 ASP B CA 1
ATOM 3453 C C . ASP B 1 210 ? -23.806 -9.511 -1.137 1.00 38.31 209 ASP B C 1
ATOM 3454 O O . ASP B 1 210 ? -23.964 -8.385 -1.623 1.00 37.97 209 ASP B O 1
ATOM 3459 N N . PRO B 1 211 ? -23.753 -9.736 0.197 1.00 37.55 210 PRO B N 1
ATOM 3460 C CA . PRO B 1 211 ? -23.815 -8.650 1.170 1.00 37.65 210 PRO B CA 1
ATOM 3461 C C . PRO B 1 211 ? -22.752 -7.572 0.907 1.00 37.84 210 PRO B C 1
ATOM 3462 O O . PRO B 1 211 ? -21.566 -7.907 0.773 1.00 38.34 210 PRO B O 1
ATOM 3466 N N . THR B 1 212 ? -23.209 -6.321 0.848 1.00 36.48 211 THR B N 1
ATOM 3467 C CA . THR B 1 212 ? -22.365 -5.139 0.578 1.00 34.61 211 THR B CA 1
ATOM 3468 C C . THR B 1 212 ? -22.078 -4.431 1.891 1.00 36.32 211 THR B C 1
ATOM 3469 O O . THR B 1 212 ? -22.427 -3.264 2.091 1.00 37.81 211 THR B O 1
ATOM 3473 N N . VAL B 1 213 ? -21.371 -5.140 2.767 1.00 35.35 212 VAL B N 1
ATOM 3474 C CA . VAL B 1 213 ? -21.109 -4.703 4.134 1.00 35.38 212 VAL B CA 1
ATOM 3475 C C . VAL B 1 213 ? -19.676 -4.249 4.434 1.00 32.93 212 VAL B C 1
ATOM 3476 O O . VAL B 1 213 ? -19.410 -3.775 5.532 1.00 33.72 212 VAL B O 1
ATOM 3480 N N . TYR B 1 214 ? -18.779 -4.380 3.456 1.00 34.25 213 TYR B N 1
ATOM 3481 C CA . TYR B 1 214 ? -17.360 -4.026 3.622 1.00 33.64 213 TYR B CA 1
ATOM 3482 C C . TYR B 1 214 ? -17.045 -2.588 3.236 1.00 35.08 213 TYR B C 1
ATOM 3483 O O . TYR B 1 214 ? -17.829 -1.907 2.561 1.00 35.26 213 TYR B O 1
#

Organism: Saccharolobus solfataricus (strain ATCC 35092 / DSM 1617 / JCM 11322 / P2) (NCBI:txid273057)

Solvent-accessible surface area: 17339 Å² total